Protein AF-A0A2E2EIY8-F1 (afdb_monomer_lite)

Radius of gyration: 39.53 Å; chains: 1; bounding box: 140×80×95 Å

Foldseek 3Di:
DDDDDDDDDDDDDDDDDDDDDDDDDDDPPPPPDPDPDDPDPPDLVVLVVLLLVLCCVFPVVPDDPPCPQSVVDPDVVSVCPDQQADALCLLPRVVLQQAAPGHPPRHCPPPPDDGDDPVSSVSNSVSSNCRLVVQEKEKAWPDQEDEEELPPFKDKTKIFIPAFHQAKKKKAKDWPDPDPDPQKDWPPRMDIHHGRDGMDIIMIGGHHDLDCPAKDKIKIFIDMDPPYDYDPHGIHMYIYWYDNPPQTPLLVLLVLLLVLCVVFPCVVQVPDPCPVSVLCSHLQQVLLVVQQADALCLVPGNVNCCFVVNVHQPPPPDDTDDPSNSCSSSSSRNHDDHQPFWEKAWPDAEDEAELVVQKDKIKMFTPDADPDKWKWFKDKDPPWPDDPVFKDKPDRMDIAHRVRGMDIIMMGGDADQDDDAWTKIKIAIGTPDDGYDYGSRRIHIYTHHHPHDPPDPDDDDDPPDQDFAALVRVLVLLCQQQNDVLVVLSVVLRVVPCLQRFDFDDCPPQDADPVRHGPDDCCVVQDDPDDDDDRPGNDNRDDPPVNLVSLLVSLLCSLVPPQSSLQRNLVVQPGGLPDDLDLVSLQSSLCSLVPPDGDDPVVSVVLNVQLVPDVNCSSSSSSSVSSSDCVSRGD

pLDDT: mean 78.08, std 19.1, range [26.14, 97.25]

Sequence (635 aa):
MKNILFIFSLLSLLFLGGCLSPEVPQTELEFKEIVPYDSFSTTQSEKNLRAVDILQAKCMKCHTGHHDKWRAYDNIEDWKQDPSITAGYPERSSLITRLKGFGYANGDMPKLMPELTQEEHLILKDWIQAMEEEEKTIVSFKDTSFVVNEKTGSFSLEVEFNKPAVKPFVLKLKEKSVTESISYTIDKPLLEIIKGQSTASFVFNIVDNENIDGVRDYFFDLEVTSPGVLGSAWQFSLKIIDDEVSVPPEDMRFLNAYNVIQNKCISCHTSSIHDVFKDLNTSKRWVLNNFYIKPKDAKNSLLVKRLKNYGSDMPVGSAALSSAELKYIEEWIDNLSEINNPVANFSESLREVVEGAKTIKLKISLNKNIESTESFRIVVLDKSTLTTQEYSLSAQEISFSKDNLTQEILIHFKDDTSIENDESLFLKLEPKGSNAIAGLNSIVELRVLDDDSAQNILLNNAAIKINLPDRKFLASFFKVVFGPTVDSNIKKYIHSNIDIFGSKCDIYERTKDPSGNAEFSPMSECMEADYGLEQKTYSSQSSSPVKMAWIIDMCENTIQNDDLAVSHALGNVGLTQSSQLSDENIQKAFEIFYPGKKLPMNAISAFRDLGNVDANKKWKSILTGLCVSPEWMIL

Structure (mmCIF, N/CA/C/O backbone):
data_AF-A0A2E2EIY8-F1
#
_entry.id   AF-A0A2E2EIY8-F1
#
loop_
_atom_site.group_PDB
_atom_site.id
_atom_site.type_symbol
_atom_site.label_atom_id
_atom_site.label_alt_id
_atom_site.label_comp_id
_atom_site.label_asym_id
_atom_site.label_entity_id
_atom_site.label_seq_id
_atom_site.pdbx_PDB_ins_code
_atom_site.Cartn_x
_atom_site.Cartn_y
_atom_site.Cartn_z
_atom_site.occupancy
_atom_site.B_iso_or_equiv
_atom_site.auth_seq_id
_atom_site.auth_comp_id
_atom_site.auth_asym_id
_atom_site.auth_atom_id
_atom_site.pdbx_PDB_model_num
ATOM 1 N N . MET A 1 1 ? 102.098 4.928 -39.084 1.00 34.91 1 MET A N 1
ATOM 2 C CA . MET A 1 1 ? 102.230 6.323 -39.557 1.00 34.91 1 MET A CA 1
ATOM 3 C C . MET A 1 1 ? 101.209 7.166 -38.824 1.00 34.91 1 MET A C 1
ATOM 5 O O . MET A 1 1 ? 100.043 6.842 -38.941 1.00 34.91 1 MET A O 1
ATOM 9 N N . LYS A 1 2 ? 101.709 8.182 -38.103 1.00 37.47 2 LYS A N 1
ATOM 10 C CA . LYS A 1 2 ? 101.072 9.425 -37.629 1.00 37.47 2 LYS A CA 1
ATOM 11 C C . LYS A 1 2 ? 99.686 9.346 -36.959 1.00 37.47 2 LYS A C 1
ATOM 13 O O . LYS A 1 2 ? 98.757 8.820 -37.534 1.00 37.47 2 LYS A O 1
ATOM 18 N N . ASN A 1 3 ? 99.390 10.040 -35.872 1.00 31.31 3 ASN A N 1
ATOM 19 C CA . ASN A 1 3 ? 100.121 10.727 -34.808 1.00 31.31 3 ASN A CA 1
ATOM 20 C C . ASN A 1 3 ? 99.037 11.535 -34.069 1.00 31.31 3 ASN A C 1
ATOM 22 O O . ASN A 1 3 ? 98.144 12.060 -34.726 1.00 31.31 3 ASN A O 1
ATOM 26 N N . ILE A 1 4 ? 99.253 11.738 -32.768 1.00 39.34 4 ILE A N 1
ATOM 27 C CA . ILE A 1 4 ? 98.795 12.888 -31.963 1.00 39.34 4 ILE A CA 1
ATOM 28 C C . ILE A 1 4 ? 97.339 12.795 -31.468 1.00 39.34 4 ILE A C 1
ATOM 30 O O . ILE A 1 4 ? 96.395 12.925 -32.234 1.00 39.34 4 ILE A O 1
ATOM 34 N N . LEU A 1 5 ? 97.130 12.343 -30.224 1.00 31.75 5 LEU A N 1
ATOM 35 C CA . LEU A 1 5 ? 97.313 13.043 -28.929 1.00 31.75 5 LEU A CA 1
ATOM 36 C C . LEU A 1 5 ? 96.142 14.010 -28.632 1.00 31.75 5 LEU A C 1
ATOM 38 O O . LEU A 1 5 ? 95.921 14.937 -29.398 1.00 31.75 5 LEU A O 1
ATOM 42 N N . PHE A 1 6 ? 95.285 13.735 -27.634 1.00 31.70 6 PHE A N 1
ATOM 43 C CA . PHE A 1 6 ? 95.511 13.826 -26.166 1.00 31.70 6 PHE A CA 1
ATOM 44 C C . PHE A 1 6 ? 95.381 15.285 -25.647 1.00 31.70 6 PHE A C 1
ATOM 46 O O . PHE A 1 6 ? 95.892 16.170 -26.317 1.00 31.70 6 PHE A O 1
ATOM 53 N N . ILE A 1 7 ? 94.824 15.682 -24.485 1.00 36.03 7 ILE A N 1
ATOM 54 C CA . ILE A 1 7 ? 93.995 15.177 -23.345 1.00 36.03 7 ILE A CA 1
ATOM 55 C C . ILE A 1 7 ? 93.534 16.458 -22.588 1.00 36.03 7 ILE A C 1
ATOM 57 O O . ILE A 1 7 ? 94.107 17.529 -22.784 1.00 36.03 7 ILE A O 1
ATOM 61 N N . PHE A 1 8 ? 92.631 16.253 -21.622 1.00 35.00 8 PHE A N 1
ATOM 62 C CA . PHE A 1 8 ? 92.560 16.841 -20.260 1.00 35.00 8 PHE A CA 1
ATOM 63 C C . PHE A 1 8 ? 91.481 17.907 -20.089 1.00 35.00 8 PHE A C 1
ATOM 65 O O . PHE A 1 8 ? 91.378 18.817 -20.893 1.00 35.00 8 PHE A O 1
ATOM 72 N N . SER A 1 9 ? 90.637 17.878 -19.054 1.00 30.38 9 SER A N 1
ATOM 73 C CA . SER A 1 9 ? 90.652 17.217 -17.728 1.00 30.38 9 SER A CA 1
ATOM 74 C C . SER A 1 9 ? 89.216 17.346 -17.151 1.00 30.38 9 SER A C 1
ATOM 76 O O . SER A 1 9 ? 88.485 18.191 -17.654 1.00 30.38 9 SER A O 1
ATOM 78 N N . LEU A 1 10 ? 88.675 16.640 -16.147 1.00 29.38 10 LEU A N 1
ATOM 79 C CA . LEU A 1 10 ? 89.167 16.276 -14.806 1.00 29.38 10 LEU A CA 1
ATOM 80 C C . LEU A 1 10 ? 88.041 15.400 -14.159 1.00 29.38 10 LEU A C 1
ATOM 82 O O . LEU A 1 10 ? 86.882 15.799 -14.211 1.00 29.38 10 LEU A O 1
ATOM 86 N N . LEU A 1 11 ? 88.313 14.143 -13.763 1.00 29.14 11 LEU A N 1
ATOM 87 C CA . LEU A 1 11 ? 88.410 13.641 -12.362 1.00 29.14 11 LEU A CA 1
ATOM 88 C C . LEU A 1 11 ? 87.043 13.409 -11.658 1.00 29.14 11 LEU A C 1
ATOM 90 O O . LEU A 1 11 ? 86.353 14.354 -11.305 1.00 29.14 11 LEU A O 1
ATOM 94 N N . SER A 1 12 ? 86.560 12.159 -11.553 1.00 28.64 12 SER A N 1
ATOM 95 C CA . SER A 1 12 ? 86.706 11.193 -10.422 1.00 28.64 12 SER A CA 1
ATOM 96 C C . SER A 1 12 ? 85.397 11.090 -9.615 1.00 28.64 12 SER A C 1
ATOM 98 O O . SER A 1 12 ? 84.745 12.108 -9.464 1.00 28.64 12 SER A O 1
ATOM 100 N N . LEU A 1 13 ? 84.913 9.975 -9.056 1.00 30.30 13 LEU A N 1
ATOM 101 C CA . LEU A 1 13 ? 85.532 8.776 -8.484 1.00 30.30 13 LEU A CA 1
ATOM 102 C C . LEU A 1 13 ? 84.402 7.721 -8.257 1.00 30.30 13 LEU A C 1
ATOM 104 O O . LEU A 1 13 ? 83.305 8.113 -7.886 1.00 30.30 13 LEU A O 1
ATOM 108 N N . LEU A 1 14 ? 84.705 6.426 -8.453 1.00 32.53 14 LEU A N 1
ATOM 109 C CA . LEU A 1 14 ? 84.182 5.205 -7.781 1.00 32.53 14 LEU A CA 1
ATOM 110 C C . LEU A 1 14 ? 82.689 5.081 -7.367 1.00 32.53 14 LEU A C 1
ATOM 112 O O . LEU A 1 14 ? 82.227 5.818 -6.512 1.00 32.53 14 LEU A O 1
ATOM 116 N N . PHE A 1 15 ? 82.008 4.007 -7.805 1.00 30.52 15 PHE A N 1
ATOM 117 C CA . PHE A 1 15 ? 81.645 2.840 -6.963 1.00 30.52 15 PHE A CA 1
ATOM 118 C C . PHE A 1 15 ? 80.944 1.736 -7.790 1.00 30.52 15 PHE A C 1
ATOM 120 O O . PHE A 1 15 ? 80.041 1.999 -8.577 1.00 30.52 15 PHE A O 1
ATOM 127 N N . LEU A 1 16 ? 81.388 0.488 -7.600 1.00 37.03 16 LEU A N 1
ATOM 128 C CA . LEU A 1 16 ? 80.695 -0.743 -7.999 1.00 37.03 16 LEU A CA 1
ATOM 129 C C . LEU A 1 16 ? 79.486 -0.972 -7.084 1.00 37.03 16 LEU A C 1
ATOM 131 O O . LEU A 1 16 ? 79.609 -0.827 -5.870 1.00 37.03 16 LEU A O 1
ATOM 135 N N . GLY A 1 17 ? 78.371 -1.429 -7.649 1.00 29.19 17 GLY A N 1
ATOM 136 C CA . GLY A 1 17 ? 77.239 -1.950 -6.885 1.00 29.19 17 GLY A CA 1
ATOM 137 C C . GLY A 1 17 ? 76.001 -2.090 -7.758 1.00 29.19 17 GLY A C 1
ATOM 138 O O . GLY A 1 17 ? 75.428 -1.092 -8.180 1.00 29.19 17 GLY A O 1
ATOM 139 N N . GLY A 1 18 ? 75.606 -3.330 -8.052 1.00 32.81 18 GLY A N 1
ATOM 140 C CA . GLY A 1 18 ? 74.310 -3.611 -8.656 1.00 32.81 18 GLY A CA 1
ATOM 141 C C . GLY A 1 18 ? 73.190 -3.147 -7.728 1.00 32.81 18 GLY A C 1
ATOM 142 O O . GLY A 1 18 ? 73.220 -3.436 -6.533 1.00 32.81 18 GLY A O 1
ATOM 143 N N . CYS A 1 19 ? 72.208 -2.444 -8.285 1.00 26.14 19 CYS A N 1
ATOM 144 C CA . CYS A 1 19 ? 70.969 -2.142 -7.589 1.00 26.14 19 CYS A CA 1
ATOM 145 C C . CYS A 1 19 ? 69.869 -3.060 -8.111 1.00 26.14 19 CYS A C 1
ATOM 147 O O . CYS A 1 19 ? 69.458 -2.986 -9.268 1.00 26.14 19 CYS A O 1
ATOM 149 N N . LEU A 1 20 ? 69.431 -3.919 -7.193 1.00 32.41 20 LEU A N 1
ATOM 150 C CA . LEU A 1 20 ? 68.079 -4.438 -7.079 1.00 32.41 20 LEU A CA 1
ATOM 151 C C . LEU A 1 20 ? 67.056 -3.380 -7.512 1.00 32.41 20 LEU A C 1
ATOM 153 O O . LEU A 1 20 ? 67.116 -2.229 -7.074 1.00 32.41 20 LEU A O 1
ATOM 157 N N . SER A 1 21 ? 66.129 -3.790 -8.371 1.00 33.66 21 SER A N 1
ATOM 158 C CA . SER A 1 21 ? 64.943 -3.018 -8.725 1.00 33.66 21 SER A CA 1
ATOM 159 C C . SER A 1 21 ? 64.145 -2.692 -7.454 1.00 33.66 21 SER A C 1
ATOM 161 O O . SER A 1 21 ? 63.833 -3.620 -6.706 1.00 33.66 21 SER A O 1
ATOM 163 N N . PRO A 1 22 ? 63.808 -1.418 -7.186 1.00 30.80 22 PRO A N 1
ATOM 164 C CA . PRO A 1 22 ? 62.839 -1.088 -6.158 1.00 30.80 22 PRO A CA 1
ATOM 165 C C . PRO A 1 22 ? 61.437 -1.455 -6.649 1.00 30.80 22 PRO A C 1
ATOM 167 O O . PRO A 1 22 ? 61.087 -1.210 -7.805 1.00 30.80 22 PRO A O 1
ATOM 170 N N . GLU A 1 23 ? 60.663 -2.051 -5.748 1.00 33.66 23 GLU A N 1
ATOM 171 C CA . GLU A 1 23 ? 59.239 -2.339 -5.880 1.00 33.66 23 GLU A CA 1
ATOM 172 C C . GLU A 1 23 ? 58.483 -1.124 -6.434 1.00 33.66 23 GLU A C 1
ATOM 174 O O . GLU A 1 23 ? 58.505 -0.036 -5.855 1.00 33.66 23 GLU A O 1
ATOM 179 N N . VAL A 1 24 ? 57.799 -1.318 -7.564 1.00 30.34 24 VAL A N 1
ATOM 180 C CA . VAL A 1 24 ? 56.760 -0.392 -8.012 1.00 30.34 24 VAL A CA 1
ATOM 181 C C . VAL A 1 24 ? 55.530 -0.675 -7.144 1.00 30.34 24 VAL A C 1
ATOM 183 O O . VAL A 1 24 ? 55.068 -1.819 -7.137 1.00 30.34 24 VAL A O 1
ATOM 186 N N . PRO A 1 25 ? 55.001 0.313 -6.401 1.00 27.31 25 PRO A N 1
ATOM 187 C CA . PRO A 1 25 ? 53.816 0.120 -5.580 1.00 27.31 25 PRO A CA 1
ATOM 188 C C . PRO A 1 25 ? 52.642 -0.292 -6.464 1.00 27.31 25 PRO A C 1
ATOM 190 O O . PRO A 1 25 ? 52.372 0.357 -7.478 1.00 27.31 25 PRO A O 1
ATOM 193 N N . GLN A 1 26 ? 51.933 -1.347 -6.062 1.00 34.62 26 GLN A N 1
ATOM 194 C CA . GLN A 1 26 ? 50.609 -1.641 -6.589 1.00 34.62 26 GLN A CA 1
ATOM 195 C C . GLN A 1 26 ? 49.709 -0.436 -6.310 1.00 34.62 26 GLN A C 1
ATOM 197 O O . GLN A 1 26 ? 49.256 -0.219 -5.191 1.00 34.62 26 GLN A O 1
ATOM 202 N N . THR A 1 27 ? 49.496 0.376 -7.336 1.00 27.75 27 THR A N 1
ATOM 203 C CA . THR A 1 27 ? 48.310 1.215 -7.431 1.00 27.75 27 THR A CA 1
ATOM 204 C C . THR A 1 27 ? 47.341 0.419 -8.286 1.00 27.75 27 THR A C 1
ATOM 206 O O . THR A 1 27 ? 47.624 0.144 -9.452 1.00 27.75 27 THR A O 1
ATOM 209 N N . GLU A 1 28 ? 46.252 -0.035 -7.668 1.00 29.83 28 GLU A N 1
ATOM 210 C CA . GLU A 1 28 ? 45.059 -0.493 -8.373 1.00 29.83 28 GLU A CA 1
ATOM 211 C C . GLU A 1 28 ? 44.692 0.566 -9.413 1.00 29.83 28 GLU A C 1
ATOM 213 O O . GLU A 1 28 ? 44.198 1.645 -9.092 1.00 29.83 28 GLU A O 1
ATOM 218 N N . LEU A 1 29 ? 44.966 0.274 -10.681 1.00 28.64 29 LEU A N 1
ATOM 219 C CA . LEU A 1 29 ? 44.176 0.845 -11.753 1.00 28.64 29 LEU A CA 1
ATOM 220 C C . LEU A 1 29 ? 42.844 0.106 -11.688 1.00 28.64 29 LEU A C 1
ATOM 222 O O . LEU A 1 29 ? 42.732 -1.004 -12.210 1.00 28.64 29 LEU A O 1
ATOM 226 N N . GLU A 1 30 ? 41.866 0.700 -11.002 1.00 26.36 30 GLU A N 1
ATOM 227 C CA . GLU A 1 30 ? 40.461 0.341 -11.168 1.00 26.36 30 GLU A CA 1
ATOM 228 C C . GLU A 1 30 ? 40.135 0.448 -12.662 1.00 26.36 30 GLU A C 1
ATOM 230 O O . GLU A 1 30 ? 39.912 1.527 -13.215 1.00 26.36 30 GLU A O 1
ATOM 235 N N . PHE A 1 31 ? 40.151 -0.695 -13.344 1.00 26.22 31 PHE A N 1
ATOM 236 C CA . PHE A 1 31 ? 39.505 -0.830 -14.634 1.00 26.22 31 PHE A CA 1
ATOM 237 C C . PHE A 1 31 ? 38.012 -0.759 -14.367 1.00 26.22 31 PHE A C 1
ATOM 239 O O . PHE A 1 31 ? 37.383 -1.735 -13.966 1.00 26.22 31 PHE A O 1
ATOM 246 N N . LYS A 1 32 ? 37.459 0.434 -14.556 1.00 27.34 32 LYS A N 1
ATOM 247 C CA . LYS A 1 32 ? 36.023 0.628 -14.541 1.00 27.34 32 LYS A CA 1
ATOM 248 C C . LYS A 1 32 ? 35.437 -0.099 -15.742 1.00 27.34 32 LYS A C 1
ATOM 250 O O . LYS A 1 32 ? 35.659 0.278 -16.892 1.00 27.34 32 LYS A O 1
ATOM 255 N N . GLU A 1 33 ? 34.775 -1.201 -15.440 1.00 27.73 33 GLU A N 1
ATOM 256 C CA . GLU A 1 33 ? 34.078 -2.060 -16.379 1.00 27.73 33 GLU A CA 1
ATOM 257 C C . GLU A 1 33 ? 33.073 -1.214 -17.178 1.00 27.73 33 GLU A C 1
ATOM 259 O O . GLU A 1 33 ? 32.248 -0.501 -16.604 1.00 27.73 33 GLU A O 1
ATOM 264 N N . ILE A 1 34 ? 33.164 -1.234 -18.511 1.00 29.31 34 ILE A N 1
ATOM 265 C CA . ILE A 1 34 ? 32.129 -0.641 -19.363 1.00 29.31 34 ILE A CA 1
ATOM 266 C C . ILE A 1 34 ? 30.964 -1.629 -19.337 1.00 29.31 34 ILE A C 1
ATOM 268 O O . ILE A 1 34 ? 30.970 -2.625 -20.059 1.00 29.31 34 ILE A O 1
ATOM 272 N N . VAL A 1 35 ? 30.014 -1.373 -18.441 1.00 32.16 35 VAL A N 1
ATOM 273 C CA . VAL A 1 35 ? 28.812 -2.187 -18.244 1.00 32.16 35 VAL A CA 1
ATOM 274 C C . VAL A 1 35 ? 27.930 -2.088 -19.502 1.00 32.16 35 VAL A C 1
ATOM 276 O O . VAL A 1 35 ? 27.581 -0.971 -19.899 1.00 32.16 35 VAL A O 1
ATOM 279 N N . PRO A 1 36 ? 27.575 -3.212 -20.154 1.00 31.81 36 PRO A N 1
ATOM 280 C CA . PRO A 1 36 ? 26.580 -3.233 -21.223 1.00 31.81 36 PRO A CA 1
ATOM 281 C C . PRO A 1 36 ? 25.215 -2.751 -20.718 1.00 31.81 36 PRO A C 1
ATOM 283 O O . PRO A 1 36 ? 24.906 -2.869 -19.536 1.00 31.81 36 PRO A O 1
ATOM 286 N N . TYR A 1 37 ? 24.407 -2.198 -21.624 1.00 35.25 37 TYR A N 1
ATOM 287 C CA . TYR A 1 37 ? 23.080 -1.645 -21.349 1.00 35.25 37 TYR A CA 1
ATOM 288 C C . TYR A 1 37 ? 22.112 -2.716 -20.817 1.00 35.25 37 TYR A C 1
ATOM 290 O O . TYR A 1 37 ? 21.403 -3.357 -21.587 1.00 35.25 37 TYR A O 1
ATOM 298 N N . ASP A 1 38 ? 22.070 -2.866 -19.494 1.00 36.72 38 ASP A N 1
ATOM 299 C CA . ASP A 1 38 ? 20.859 -3.226 -18.768 1.00 36.72 38 ASP A CA 1
ATOM 300 C C . ASP A 1 38 ? 20.126 -1.932 -18.396 1.00 36.72 38 ASP A C 1
ATOM 302 O O . ASP A 1 38 ? 20.707 -0.930 -17.952 1.00 36.72 38 ASP A O 1
ATOM 306 N N . SER A 1 39 ? 18.821 -1.937 -18.631 1.00 41.69 39 SER A N 1
ATOM 307 C CA . SER A 1 39 ? 17.898 -0.929 -18.134 1.00 41.69 39 SER A CA 1
ATOM 308 C C . SER A 1 39 ? 18.056 -0.769 -16.618 1.00 41.69 39 SER A C 1
ATOM 310 O O . SER A 1 39 ? 18.097 -1.763 -15.903 1.00 41.69 39 SER A O 1
ATOM 312 N N . PHE A 1 40 ? 18.062 0.487 -16.159 1.00 41.59 40 PHE A N 1
ATOM 313 C CA . PHE A 1 40 ? 18.200 0.946 -14.767 1.00 41.59 40 PHE A CA 1
ATOM 314 C C . PHE A 1 40 ? 19.619 0.952 -14.174 1.00 41.59 40 PHE A C 1
ATOM 316 O O . PHE A 1 40 ? 20.002 0.106 -13.378 1.00 41.59 40 PHE A O 1
ATOM 323 N N . SER A 1 41 ? 20.342 2.053 -14.407 1.00 41.50 41 SER A N 1
ATOM 324 C CA . SER A 1 41 ? 21.212 2.571 -13.343 1.00 41.50 41 SER A CA 1
ATOM 325 C C . SER A 1 41 ? 20.332 3.220 -12.269 1.00 41.50 41 SER A C 1
ATOM 327 O O . SER A 1 41 ? 19.535 4.117 -12.572 1.00 41.50 41 SER A O 1
ATOM 329 N N . THR A 1 42 ? 20.456 2.764 -11.023 1.00 51.78 42 THR A N 1
ATOM 330 C CA . THR A 1 42 ? 19.589 3.187 -9.911 1.00 51.78 42 THR A CA 1
ATOM 331 C C . THR A 1 42 ? 20.158 4.347 -9.101 1.00 51.78 42 THR A C 1
ATOM 333 O O . THR A 1 42 ? 19.411 4.970 -8.351 1.00 51.78 42 THR A O 1
ATOM 336 N N . THR A 1 43 ? 21.449 4.672 -9.235 1.00 58.44 43 THR A N 1
ATOM 337 C CA . THR A 1 43 ? 22.092 5.715 -8.415 1.00 58.44 43 THR A CA 1
ATOM 338 C C . THR A 1 43 ? 22.554 6.916 -9.243 1.00 58.44 43 THR A C 1
ATOM 340 O O . THR A 1 43 ? 23.037 6.772 -10.368 1.00 58.44 43 THR A O 1
ATOM 343 N N . GLN A 1 44 ? 22.456 8.132 -8.691 1.00 64.88 44 GLN A N 1
ATOM 344 C CA . GLN A 1 44 ? 22.933 9.341 -9.377 1.00 64.88 44 GLN A CA 1
ATOM 345 C C . GLN A 1 44 ? 24.438 9.306 -9.659 1.00 64.88 44 GLN A C 1
ATOM 347 O O . GLN A 1 44 ? 24.886 9.893 -10.641 1.00 64.88 44 GLN A O 1
ATOM 352 N N . SER A 1 45 ? 25.218 8.606 -8.829 1.00 65.06 45 SER A N 1
ATOM 353 C CA . SER A 1 45 ? 26.660 8.434 -9.033 1.00 65.06 45 SER A CA 1
ATOM 354 C C . SER A 1 45 ? 26.951 7.709 -10.348 1.00 65.06 45 SER A C 1
ATOM 356 O O . SER A 1 45 ? 27.709 8.204 -11.176 1.00 65.06 45 SER A O 1
ATOM 358 N N . GLU A 1 46 ? 26.281 6.590 -10.609 1.00 67.81 46 GLU A N 1
ATOM 359 C CA . GLU A 1 46 ? 26.430 5.834 -11.857 1.00 67.81 46 GLU A CA 1
ATOM 360 C C . GLU A 1 46 ? 25.915 6.610 -13.075 1.00 67.81 46 GLU A C 1
ATOM 362 O O . GLU A 1 46 ? 26.594 6.653 -14.105 1.00 67.81 46 GLU A O 1
ATOM 367 N N . LYS A 1 47 ? 24.763 7.290 -12.950 1.00 72.88 47 LYS A N 1
ATOM 368 C CA . LYS A 1 47 ? 24.251 8.196 -13.996 1.00 72.88 47 LYS A CA 1
ATOM 369 C C . LYS A 1 47 ? 25.266 9.296 -14.320 1.00 72.88 47 LYS A C 1
ATOM 371 O O . LYS A 1 47 ? 25.502 9.585 -15.492 1.00 72.88 47 LYS A O 1
ATOM 376 N N . ASN A 1 48 ? 25.904 9.867 -13.295 1.00 78.69 48 ASN A N 1
ATOM 377 C CA . ASN A 1 48 ? 26.941 10.884 -13.450 1.00 78.69 48 ASN A CA 1
ATOM 378 C C . ASN A 1 48 ? 28.177 10.353 -14.157 1.00 78.69 48 ASN A C 1
ATOM 380 O O . ASN A 1 48 ? 28.665 10.980 -15.090 1.00 78.69 48 ASN A O 1
ATOM 384 N N . LEU A 1 49 ? 28.654 9.181 -13.762 1.00 78.75 49 LEU A N 1
ATOM 385 C CA . LEU A 1 49 ? 29.824 8.565 -14.372 1.00 78.75 49 LEU A CA 1
ATOM 386 C C . LEU A 1 49 ? 29.599 8.287 -15.863 1.00 78.75 49 LEU A C 1
ATOM 388 O O . LEU A 1 49 ? 30.422 8.683 -16.682 1.00 78.75 49 LEU A O 1
ATOM 392 N N . ARG A 1 50 ? 28.445 7.717 -16.227 1.00 78.19 50 ARG A N 1
ATOM 393 C CA . ARG A 1 50 ? 28.095 7.438 -17.630 1.00 78.19 50 ARG A CA 1
ATOM 394 C C . ARG A 1 50 ? 27.975 8.707 -18.469 1.00 78.19 50 ARG A C 1
ATOM 396 O O . ARG A 1 50 ? 28.467 8.755 -19.594 1.00 78.19 50 ARG A O 1
ATOM 403 N N . ALA A 1 51 ? 27.329 9.741 -17.935 1.00 84.44 51 ALA A N 1
ATOM 404 C CA . ALA A 1 51 ? 27.216 11.016 -18.629 1.00 84.44 51 ALA A CA 1
ATOM 405 C C . ALA A 1 51 ? 28.587 11.678 -18.831 1.00 84.44 51 ALA A C 1
ATOM 407 O O . ALA A 1 51 ? 28.892 12.132 -19.936 1.00 84.44 51 ALA A O 1
ATOM 408 N N . VAL A 1 52 ? 29.440 11.677 -17.802 1.00 84.94 52 VAL A N 1
ATOM 409 C CA . VAL A 1 52 ? 30.808 12.204 -17.884 1.00 84.94 52 VAL A CA 1
ATOM 410 C C . VAL A 1 52 ? 31.636 11.428 -18.909 1.00 84.94 52 VAL A C 1
ATOM 412 O O . VAL A 1 52 ? 32.322 12.063 -19.708 1.00 84.94 52 VAL A O 1
ATOM 415 N N . ASP A 1 53 ? 31.516 10.101 -18.978 1.00 85.06 53 ASP A N 1
ATOM 416 C CA . ASP A 1 53 ? 32.216 9.281 -19.976 1.00 85.06 53 ASP A CA 1
ATOM 417 C C . ASP A 1 53 ? 31.816 9.664 -21.413 1.00 85.06 53 ASP A C 1
ATOM 419 O O . ASP A 1 53 ? 32.679 9.834 -22.285 1.00 85.06 53 ASP A O 1
ATOM 423 N N . ILE A 1 54 ? 30.519 9.889 -21.662 1.00 85.88 54 ILE A N 1
ATOM 424 C CA . ILE A 1 54 ? 30.005 10.353 -22.963 1.00 85.88 54 ILE A CA 1
ATOM 425 C C . ILE A 1 54 ? 30.570 11.737 -23.302 1.00 85.88 54 ILE A C 1
ATOM 427 O O . ILE A 1 54 ? 31.107 11.940 -24.397 1.00 85.88 54 ILE A O 1
ATOM 431 N N . LEU A 1 55 ? 30.495 12.693 -22.373 1.00 86.62 55 LEU A N 1
ATOM 432 C CA . LEU A 1 55 ? 31.004 14.054 -22.580 1.00 86.62 55 LEU A CA 1
ATOM 433 C C . LEU A 1 55 ? 32.522 14.064 -22.783 1.00 86.62 55 LEU A C 1
ATOM 435 O O . LEU A 1 55 ? 33.040 14.794 -23.637 1.00 86.62 55 LEU A O 1
ATOM 439 N N . GLN A 1 56 ? 33.248 13.208 -22.071 1.00 82.69 56 GLN A N 1
ATOM 440 C CA . GLN A 1 56 ? 34.686 13.081 -22.224 1.00 82.69 56 GLN A CA 1
ATOM 441 C C . GLN A 1 56 ? 35.040 12.522 -23.601 1.00 82.69 56 GLN A C 1
ATOM 443 O O . GLN A 1 56 ? 35.904 13.073 -24.292 1.00 82.69 56 GLN A O 1
ATOM 448 N N . ALA A 1 57 ? 34.343 11.470 -24.033 1.00 80.81 57 ALA A N 1
ATOM 449 C CA . ALA A 1 57 ? 34.567 10.823 -25.317 1.00 80.81 57 ALA A CA 1
ATOM 450 C C . ALA A 1 57 ? 34.201 11.712 -26.515 1.00 80.81 57 ALA A C 1
ATOM 452 O O . ALA A 1 57 ? 34.953 11.748 -27.491 1.00 80.81 57 ALA A O 1
ATOM 453 N N . LYS A 1 58 ? 33.069 12.423 -26.453 1.00 80.69 58 LYS A N 1
ATOM 454 C CA . LYS A 1 58 ? 32.488 13.139 -27.603 1.00 80.69 58 LYS A CA 1
ATOM 455 C C . LYS A 1 58 ? 32.817 14.630 -27.638 1.00 80.69 58 LYS A C 1
ATOM 457 O O . LYS A 1 58 ? 32.818 15.216 -28.719 1.00 80.69 58 LYS A O 1
ATOM 462 N N . CYS A 1 59 ? 33.098 15.246 -26.488 1.00 78.69 59 CYS A N 1
ATOM 463 C CA . CYS A 1 59 ? 33.245 16.700 -26.374 1.00 78.69 59 CYS A CA 1
ATOM 464 C C . CYS A 1 59 ? 34.647 17.110 -25.893 1.00 78.69 59 CYS A C 1
ATOM 466 O O . CYS A 1 59 ? 35.299 17.942 -26.526 1.00 78.69 59 CYS A O 1
ATOM 468 N N . MET A 1 60 ? 35.154 16.518 -24.807 1.00 77.69 60 MET A N 1
ATOM 469 C CA . MET A 1 60 ? 36.388 16.994 -24.152 1.00 77.69 60 MET A CA 1
ATOM 470 C C . MET A 1 60 ? 37.676 16.524 -24.850 1.00 77.69 60 MET A C 1
ATOM 472 O O . MET A 1 60 ? 38.710 17.180 -24.721 1.00 77.69 60 MET A O 1
ATOM 476 N N . LYS A 1 61 ? 37.630 15.427 -25.622 1.00 68.31 61 LYS A N 1
ATOM 477 C CA . LYS A 1 61 ? 38.783 14.920 -26.396 1.00 68.31 61 LYS A CA 1
ATOM 478 C C . LYS A 1 61 ? 39.158 15.781 -27.611 1.00 68.31 61 LYS A C 1
ATOM 480 O O . LYS A 1 61 ? 40.317 15.760 -28.013 1.00 68.31 61 LYS A O 1
ATOM 485 N N . CYS A 1 62 ? 38.223 16.549 -28.177 1.00 55.72 62 CYS A N 1
ATOM 486 C CA . CYS A 1 62 ? 38.439 17.282 -29.437 1.00 55.72 62 CYS A CA 1
ATOM 487 C C . CYS A 1 62 ? 38.459 18.816 -29.297 1.00 55.72 62 CYS A C 1
ATOM 489 O O . CYS A 1 62 ? 38.814 19.501 -30.255 1.00 55.72 62 CYS A O 1
ATOM 491 N N . HIS A 1 63 ? 38.120 19.371 -28.127 1.00 61.94 63 HIS A N 1
ATOM 492 C CA . HIS A 1 63 ? 38.091 20.818 -27.885 1.00 61.94 63 HIS A CA 1
ATOM 493 C C . HIS A 1 63 ? 39.053 21.229 -26.761 1.00 61.94 63 HIS A C 1
ATOM 495 O O . HIS A 1 63 ? 38.667 21.273 -25.595 1.00 61.94 63 HIS A O 1
ATOM 501 N N . THR A 1 64 ? 40.289 21.609 -27.095 1.00 58.88 64 THR A N 1
ATOM 502 C CA . THR A 1 64 ? 41.146 22.361 -26.161 1.00 58.88 64 THR A CA 1
ATOM 503 C C . THR A 1 64 ? 40.721 23.832 -26.156 1.00 58.88 64 THR A C 1
ATOM 505 O O . THR A 1 64 ? 40.709 24.460 -27.216 1.00 58.88 64 THR A O 1
ATOM 508 N N . GLY A 1 65 ? 40.351 24.376 -24.996 1.00 62.44 65 GLY A N 1
ATOM 509 C CA . GLY A 1 65 ? 39.997 25.788 -24.787 1.00 62.44 65 GLY A CA 1
ATOM 510 C C . GLY A 1 65 ? 38.526 26.069 -24.440 1.00 62.44 65 GLY A C 1
ATOM 511 O O . GLY A 1 65 ? 38.246 27.093 -23.823 1.00 62.44 65 GLY A O 1
ATOM 512 N N . HIS A 1 66 ? 37.578 25.183 -24.784 1.00 67.06 66 HIS A N 1
ATOM 513 C CA . HIS A 1 66 ? 36.136 25.401 -24.535 1.00 67.06 66 HIS A CA 1
ATOM 514 C C . HIS A 1 66 ? 35.546 24.529 -23.415 1.00 67.06 66 HIS A C 1
ATOM 516 O O . HIS A 1 66 ? 34.715 25.019 -22.656 1.00 67.06 66 HIS A O 1
ATOM 522 N N . HIS A 1 67 ? 36.000 23.278 -23.272 1.00 76.44 67 HIS A N 1
ATOM 523 C CA . HIS A 1 67 ? 35.547 22.343 -22.225 1.00 76.44 67 HIS A CA 1
ATOM 524 C C . HIS A 1 67 ? 36.654 22.018 -21.213 1.00 76.44 67 HIS A C 1
ATOM 526 O O . HIS A 1 67 ? 36.604 21.015 -20.508 1.00 76.44 67 HIS A O 1
ATOM 532 N N . ASP A 1 68 ? 37.672 22.877 -21.124 1.00 78.44 68 ASP A N 1
ATOM 533 C CA . ASP A 1 68 ? 38.802 22.695 -20.208 1.00 78.44 68 ASP A CA 1
ATOM 534 C C . ASP A 1 68 ? 38.349 22.665 -18.748 1.00 78.44 68 ASP A C 1
ATOM 536 O O . ASP A 1 68 ? 38.918 21.930 -17.950 1.00 78.44 68 ASP A O 1
ATOM 540 N N . LYS A 1 69 ? 37.279 23.404 -18.429 1.00 81.50 69 LYS A N 1
ATOM 541 C CA . LYS A 1 69 ? 36.651 23.402 -17.105 1.00 81.50 69 LYS A CA 1
ATOM 542 C C . LYS A 1 69 ? 36.008 22.060 -16.768 1.00 81.50 69 LYS A C 1
ATOM 544 O O . LYS A 1 69 ? 36.203 21.574 -15.667 1.00 81.50 69 LYS A O 1
ATOM 549 N N . TRP A 1 70 ? 35.332 21.428 -17.730 1.00 85.69 70 TRP A N 1
ATOM 550 C CA . TRP A 1 70 ? 34.680 20.129 -17.530 1.00 85.69 70 TRP A CA 1
ATOM 551 C C . TRP A 1 70 ? 35.680 19.020 -17.195 1.00 85.69 70 TRP A C 1
ATOM 553 O O . TRP A 1 70 ? 35.329 18.049 -16.541 1.00 85.69 70 TRP A O 1
ATOM 563 N N . ARG A 1 71 ? 36.946 19.170 -17.615 1.00 80.81 71 ARG A N 1
ATOM 564 C CA . ARG A 1 71 ? 38.031 18.229 -17.281 1.00 80.81 71 ARG A CA 1
ATOM 565 C C . ARG A 1 71 ? 38.481 18.305 -15.824 1.00 80.81 71 ARG A C 1
ATOM 567 O O . ARG A 1 71 ? 39.214 17.422 -15.402 1.00 80.81 71 ARG A O 1
ATOM 574 N N . ALA A 1 72 ? 38.087 19.354 -15.108 1.00 79.56 72 ALA A N 1
ATOM 575 C CA . ALA A 1 72 ? 38.405 19.574 -13.703 1.00 79.56 72 ALA A CA 1
ATOM 576 C C . ALA A 1 72 ? 37.186 19.374 -12.785 1.00 79.56 72 ALA A C 1
ATOM 578 O O . ALA A 1 72 ? 37.255 19.731 -11.614 1.00 79.56 72 ALA A O 1
ATOM 579 N N . TYR A 1 73 ? 36.060 18.889 -13.319 1.00 84.19 73 TYR A N 1
ATOM 580 C CA . TYR A 1 73 ? 34.871 18.583 -12.527 1.00 84.19 73 TYR A CA 1
ATOM 581 C C . TYR A 1 73 ? 34.996 17.175 -11.959 1.00 84.19 73 TYR A C 1
ATOM 583 O O . TYR A 1 73 ? 34.976 16.199 -12.710 1.00 84.19 73 TYR A O 1
ATOM 591 N N . ASP A 1 74 ? 35.095 17.083 -10.636 1.00 72.25 74 ASP A N 1
ATOM 592 C CA . ASP A 1 74 ? 35.345 15.822 -9.927 1.00 72.25 74 ASP A CA 1
ATOM 593 C C . ASP A 1 74 ? 34.074 15.275 -9.262 1.00 72.25 74 ASP A C 1
ATOM 595 O O . ASP A 1 74 ? 34.035 14.136 -8.795 1.00 72.25 74 ASP A O 1
ATOM 599 N N . ASN A 1 75 ? 33.012 16.081 -9.198 1.00 72.19 75 ASN A N 1
ATOM 600 C CA . ASN A 1 75 ? 31.757 15.715 -8.552 1.00 72.19 75 ASN A CA 1
ATOM 601 C C . ASN A 1 75 ? 30.539 16.337 -9.258 1.00 72.19 75 ASN A C 1
ATOM 603 O O . ASN A 1 75 ? 30.654 17.222 -10.104 1.00 72.19 75 ASN A O 1
ATOM 607 N N . ILE A 1 76 ? 29.344 15.859 -8.902 1.00 79.00 76 ILE A N 1
ATOM 608 C CA . ILE A 1 76 ? 28.079 16.309 -9.500 1.00 79.00 76 ILE A CA 1
ATOM 609 C C . ILE A 1 76 ? 27.755 17.784 -9.201 1.00 79.00 76 ILE A C 1
ATOM 611 O O . ILE A 1 76 ? 27.072 18.424 -9.996 1.00 79.00 76 ILE A O 1
ATOM 615 N N . GLU A 1 77 ? 28.238 18.351 -8.091 1.00 80.19 77 GLU A N 1
ATOM 616 C CA . GLU A 1 77 ? 27.968 19.751 -7.737 1.00 80.19 77 GLU A CA 1
ATOM 617 C C . GLU A 1 77 ? 28.689 20.721 -8.675 1.00 80.19 77 GLU A C 1
ATOM 619 O O . GLU A 1 77 ? 28.129 21.765 -9.015 1.00 80.19 77 GLU A O 1
ATOM 624 N N . ASP A 1 78 ? 29.872 20.349 -9.166 1.00 83.94 78 ASP A N 1
ATOM 625 C CA . ASP A 1 78 ? 30.584 21.117 -10.190 1.00 83.94 78 ASP A CA 1
ATOM 626 C C . ASP A 1 78 ? 29.770 21.182 -11.495 1.00 83.94 78 ASP A C 1
ATOM 628 O O . ASP A 1 78 ? 29.637 22.246 -12.103 1.00 83.94 78 ASP A O 1
ATOM 632 N N . TRP A 1 79 ? 29.142 20.064 -11.880 1.00 86.25 79 TRP A N 1
ATOM 633 C CA . TRP A 1 79 ? 28.258 19.986 -13.047 1.00 86.25 79 TRP A CA 1
ATOM 634 C C . TRP A 1 79 ? 26.951 20.761 -12.854 1.00 86.25 79 TRP A C 1
ATOM 636 O O . TRP A 1 79 ? 26.506 21.441 -13.777 1.00 86.25 79 TRP A O 1
ATOM 646 N N . LYS A 1 80 ? 26.353 20.729 -11.657 1.00 83.81 80 LYS A N 1
ATOM 647 C CA . LYS A 1 80 ? 25.146 21.518 -11.338 1.00 83.81 80 LYS A CA 1
ATOM 648 C C . LYS A 1 80 ? 25.382 23.029 -11.425 1.00 83.81 80 LYS A C 1
ATOM 650 O O . LYS A 1 80 ? 24.435 23.774 -11.664 1.00 83.81 80 LYS A O 1
ATOM 655 N N . GLN A 1 81 ? 26.616 23.482 -11.205 1.00 83.12 81 GLN A N 1
ATOM 656 C CA . GLN A 1 81 ? 26.999 24.894 -11.291 1.00 83.12 81 GLN A CA 1
ATOM 657 C C . GLN A 1 81 ? 27.421 25.321 -12.706 1.00 83.12 81 GLN A C 1
ATOM 659 O O . GLN A 1 81 ? 27.639 26.515 -12.941 1.00 83.12 81 GLN A O 1
ATOM 664 N N . ASP A 1 82 ? 27.542 24.387 -13.654 1.00 88.31 82 ASP A N 1
ATOM 665 C CA . ASP A 1 82 ? 27.950 24.709 -15.017 1.00 88.31 82 ASP A CA 1
ATOM 666 C C . ASP A 1 82 ? 26.824 25.444 -15.775 1.00 88.31 82 ASP A C 1
ATOM 668 O O . ASP A 1 82 ? 25.696 24.954 -15.843 1.00 88.31 82 ASP A O 1
ATOM 672 N N . PRO A 1 83 ? 27.105 26.594 -16.421 1.00 86.69 83 PRO A N 1
ATOM 673 C CA . PRO A 1 83 ? 26.090 27.367 -17.142 1.00 86.69 83 PRO A CA 1
ATOM 674 C C . PRO A 1 83 ? 25.402 26.627 -18.298 1.00 86.69 83 PRO A C 1
ATOM 676 O O . PRO A 1 83 ? 24.383 27.099 -18.810 1.00 86.69 83 PRO A O 1
ATOM 679 N N . SER A 1 84 ? 25.967 25.515 -18.776 1.00 85.75 84 SER A N 1
ATOM 680 C CA . SER A 1 84 ? 25.360 24.706 -19.832 1.00 85.75 84 SER A CA 1
ATOM 681 C C . SER A 1 84 ? 24.266 23.763 -19.336 1.00 85.75 84 SER A C 1
ATOM 683 O O . SER A 1 84 ? 23.485 23.262 -20.153 1.00 85.75 84 SER A O 1
ATOM 685 N N . ILE A 1 85 ? 24.162 23.575 -18.021 1.00 88.81 85 ILE A N 1
ATOM 686 C CA . ILE A 1 85 ? 23.235 22.656 -17.373 1.00 88.81 85 ILE A CA 1
ATOM 687 C C . ILE A 1 85 ? 22.206 23.450 -16.570 1.00 88.81 85 ILE A C 1
ATOM 689 O O . ILE A 1 85 ? 22.515 24.338 -15.785 1.00 88.81 85 ILE A O 1
ATOM 693 N N . THR A 1 86 ? 20.938 23.114 -16.772 1.00 85.56 86 THR A N 1
ATOM 694 C CA . THR A 1 86 ? 19.838 23.486 -15.883 1.00 85.56 86 THR A CA 1
ATOM 695 C C . THR A 1 86 ? 19.380 22.202 -15.201 1.00 85.56 86 THR A C 1
ATOM 697 O O . THR A 1 86 ? 18.622 21.432 -15.789 1.00 85.56 86 THR A O 1
ATOM 700 N N . ALA A 1 87 ? 19.895 21.939 -13.995 1.00 81.50 87 ALA A N 1
ATOM 701 C CA . ALA A 1 87 ? 19.616 20.718 -13.232 1.00 81.50 87 ALA A CA 1
ATOM 702 C C . ALA A 1 87 ? 18.103 20.457 -13.125 1.00 81.50 87 ALA A C 1
ATOM 704 O O . ALA A 1 87 ? 17.351 21.380 -12.826 1.00 81.50 87 ALA A O 1
ATOM 705 N N . GLY A 1 88 ? 17.663 19.230 -13.412 1.00 75.88 88 GLY A N 1
ATOM 706 C CA . GLY A 1 88 ? 16.245 18.847 -13.449 1.00 75.88 88 GLY A CA 1
ATOM 707 C C . GLY A 1 88 ? 15.496 19.224 -14.733 1.00 75.88 88 GLY A C 1
ATOM 708 O O . GLY A 1 88 ? 14.368 18.787 -14.933 1.00 75.88 88 GLY A O 1
ATOM 709 N N . TYR A 1 89 ? 16.106 20.006 -15.633 1.00 76.06 89 TYR A N 1
ATOM 710 C CA . TYR A 1 89 ? 15.466 20.498 -16.858 1.00 76.06 89 TYR A CA 1
ATOM 711 C C . TYR A 1 89 ? 16.359 20.246 -18.087 1.00 76.06 89 TYR A C 1
ATOM 713 O O . TYR A 1 89 ? 16.979 21.182 -18.614 1.00 76.06 89 TYR A O 1
ATOM 721 N N . PRO A 1 90 ? 16.414 18.999 -18.599 1.00 83.12 90 PRO A N 1
ATOM 722 C CA . PRO A 1 90 ? 17.248 18.652 -19.752 1.00 83.12 90 PRO A CA 1
ATOM 723 C C . PRO A 1 90 ? 16.940 19.516 -20.981 1.00 83.12 90 PRO A C 1
ATOM 725 O O . PRO A 1 90 ? 17.851 20.058 -21.595 1.00 83.12 90 PRO A O 1
ATOM 728 N N . GLU A 1 91 ? 15.663 19.774 -21.268 1.00 82.44 91 GLU A N 1
ATOM 729 C CA . GLU A 1 91 ? 15.236 20.568 -22.434 1.00 82.44 91 GLU A CA 1
ATOM 730 C C . GLU A 1 91 ? 15.584 22.064 -22.348 1.00 82.44 91 GLU A C 1
ATOM 732 O O . GLU A 1 91 ? 15.526 22.783 -23.346 1.00 82.44 91 GLU A O 1
ATOM 737 N N . ARG A 1 92 ? 15.928 22.561 -21.153 1.00 80.25 92 ARG A N 1
ATOM 738 C CA . ARG A 1 92 ? 16.393 23.945 -20.938 1.00 80.25 92 ARG A CA 1
ATOM 739 C C . ARG A 1 92 ? 17.914 24.042 -20.868 1.00 80.25 92 ARG A C 1
ATOM 741 O O . ARG A 1 92 ? 18.459 25.141 -20.925 1.00 80.25 92 ARG A O 1
ATOM 748 N N . SER A 1 93 ? 18.595 22.904 -20.774 1.00 86.19 93 SER A N 1
ATOM 749 C CA . SER A 1 93 ? 20.047 22.839 -20.694 1.00 86.19 93 SER A CA 1
ATOM 750 C C . SER A 1 93 ? 20.652 23.082 -22.073 1.00 86.19 93 SER A C 1
ATOM 752 O O . SER A 1 93 ? 20.349 22.379 -23.042 1.00 86.19 93 SER A O 1
ATOM 754 N N . SER A 1 94 ? 21.536 24.078 -22.185 1.00 86.56 94 SER A N 1
ATOM 755 C CA . SER A 1 94 ? 22.223 24.352 -23.454 1.00 86.56 94 SER A CA 1
ATOM 756 C C . SER A 1 94 ? 23.145 23.212 -23.891 1.00 86.56 94 SER A C 1
ATOM 758 O O . SER A 1 94 ? 23.429 23.089 -25.082 1.00 86.56 94 SER A O 1
ATOM 760 N N . LEU A 1 95 ? 23.535 22.335 -22.960 1.00 87.69 95 LEU A N 1
ATOM 761 C CA . LEU A 1 95 ? 24.192 21.070 -23.266 1.00 87.69 95 LEU A CA 1
ATOM 762 C C . LEU A 1 95 ? 23.346 20.194 -24.201 1.00 87.69 95 LEU A C 1
ATOM 764 O O . LEU A 1 95 ? 23.874 19.724 -25.200 1.00 87.69 95 LEU A O 1
ATOM 768 N N . ILE A 1 96 ? 22.050 20.019 -23.914 1.00 89.06 96 ILE A N 1
ATOM 769 C CA . ILE A 1 96 ? 21.130 19.174 -24.697 1.00 89.06 96 ILE A CA 1
ATOM 770 C C . ILE A 1 96 ? 20.667 19.894 -25.960 1.00 89.06 96 ILE A C 1
ATOM 772 O O . ILE A 1 96 ? 20.723 19.347 -27.059 1.00 89.06 96 ILE A O 1
ATOM 776 N N . THR A 1 97 ? 20.266 21.160 -25.837 1.00 82.81 97 THR A N 1
ATOM 777 C CA . THR A 1 97 ? 19.667 21.899 -26.963 1.00 82.81 97 THR A CA 1
ATOM 778 C C . THR A 1 97 ? 20.643 22.216 -28.096 1.00 82.81 97 THR A C 1
ATOM 780 O O . THR A 1 97 ? 20.206 22.610 -29.176 1.00 82.81 97 THR A O 1
ATOM 783 N N . ARG A 1 98 ? 21.952 22.026 -27.890 1.00 83.88 98 ARG A N 1
ATOM 784 C CA . ARG A 1 98 ? 22.991 22.191 -28.918 1.00 83.88 98 ARG A CA 1
ATOM 785 C C . ARG A 1 98 ? 23.440 20.878 -29.557 1.00 83.88 98 ARG A C 1
ATOM 787 O O . ARG A 1 98 ? 24.253 20.927 -30.481 1.00 83.88 98 ARG A O 1
ATOM 794 N N . LEU A 1 99 ? 22.919 19.733 -29.108 1.00 85.19 99 LEU A N 1
ATOM 795 C CA . LEU A 1 99 ? 23.262 18.435 -29.681 1.00 85.19 99 LEU A CA 1
ATOM 796 C C . LEU A 1 99 ? 22.698 18.301 -31.098 1.00 85.19 99 LEU A C 1
ATOM 798 O O . LEU A 1 99 ? 21.527 18.563 -31.368 1.00 85.19 99 LEU A O 1
ATOM 802 N N . LYS A 1 100 ? 23.549 17.886 -32.023 1.00 77.25 100 LYS A N 1
ATOM 803 C CA . LYS A 1 100 ? 23.221 17.608 -33.411 1.00 77.25 100 LYS A CA 1
ATOM 804 C C . LYS A 1 100 ? 22.259 16.430 -33.468 1.00 77.25 100 LYS A C 1
ATOM 806 O O . LYS A 1 100 ? 22.449 15.463 -32.745 1.00 77.25 100 LYS A O 1
ATOM 811 N N . GLY A 1 101 ? 21.197 16.579 -34.258 1.00 71.88 101 GLY A N 1
ATOM 812 C CA . GLY A 1 101 ? 20.108 15.600 -34.370 1.00 71.88 101 GLY A CA 1
ATOM 813 C C . GLY A 1 101 ? 19.046 15.643 -33.271 1.00 71.88 101 GLY A C 1
ATOM 814 O O . GLY A 1 101 ? 17.958 15.114 -33.476 1.00 71.88 101 GLY A O 1
ATOM 815 N N . PHE A 1 102 ? 19.313 16.315 -32.146 1.00 72.50 102 PHE A N 1
ATOM 816 C CA . PHE A 1 102 ? 18.409 16.319 -30.985 1.00 72.50 102 PHE A CA 1
ATOM 817 C C . PHE A 1 102 ? 18.015 17.723 -30.496 1.00 72.50 102 PHE A C 1
ATOM 819 O O . PHE A 1 102 ? 16.958 17.897 -29.899 1.00 72.50 102 PHE A O 1
ATOM 826 N N . GLY A 1 103 ? 18.839 18.737 -30.760 1.00 62.41 103 GLY A N 1
ATOM 827 C CA . GLY A 1 103 ? 18.657 20.116 -30.310 1.00 62.41 103 GLY A CA 1
ATOM 828 C C . GLY A 1 103 ? 17.810 21.003 -31.233 1.00 62.41 103 GLY A C 1
ATOM 829 O O . GLY A 1 103 ? 17.501 20.647 -32.374 1.00 62.41 103 GLY A O 1
ATOM 830 N N . TYR A 1 104 ? 17.472 22.211 -30.764 1.00 55.59 104 TYR A N 1
ATOM 831 C CA . TYR A 1 104 ? 16.679 23.173 -31.540 1.00 55.59 104 TYR A CA 1
ATOM 832 C C . TYR A 1 104 ? 17.411 23.593 -32.825 1.00 55.59 104 TYR A C 1
ATOM 834 O O . TYR A 1 104 ? 18.585 23.952 -32.796 1.00 55.59 104 TYR A O 1
ATOM 842 N N . ALA A 1 105 ? 16.687 23.579 -33.950 1.00 54.78 105 ALA A N 1
ATOM 843 C CA . ALA A 1 105 ? 17.201 23.875 -35.292 1.00 54.78 105 ALA A CA 1
ATOM 844 C C . ALA A 1 105 ? 18.327 22.938 -35.787 1.00 54.78 105 ALA A C 1
ATOM 846 O O . ALA A 1 105 ? 19.124 23.353 -36.626 1.00 54.78 105 ALA A O 1
ATOM 847 N N . ASN A 1 106 ? 18.349 21.679 -35.319 1.00 60.19 106 ASN A N 1
ATOM 848 C CA . ASN A 1 106 ? 19.418 20.700 -35.552 1.00 60.19 106 ASN A CA 1
ATOM 849 C C . ASN A 1 106 ? 20.756 21.234 -35.036 1.00 60.19 106 ASN A C 1
ATOM 851 O O . ASN A 1 106 ? 21.556 21.766 -35.807 1.00 60.19 106 ASN A O 1
ATOM 855 N N . GLY A 1 107 ? 20.960 21.097 -33.722 1.00 64.25 107 GLY A N 1
ATOM 856 C CA . GLY A 1 107 ? 22.127 21.600 -32.997 1.00 64.25 107 GLY A CA 1
ATOM 857 C C . GLY A 1 107 ? 23.473 21.358 -33.697 1.00 64.25 107 GLY A C 1
ATOM 858 O O . GLY A 1 107 ? 23.638 20.463 -34.524 1.00 64.25 107 GLY A O 1
ATOM 859 N N . ASP A 1 108 ? 24.465 22.189 -33.387 1.00 75.56 108 ASP A N 1
ATOM 860 C CA . ASP A 1 108 ? 25.733 22.214 -34.117 1.00 75.56 108 ASP A CA 1
ATOM 861 C C . ASP A 1 108 ? 26.850 21.376 -33.473 1.00 75.56 108 ASP A C 1
ATOM 863 O O . ASP A 1 108 ? 27.979 21.415 -33.963 1.00 75.56 108 ASP A O 1
ATOM 867 N N . MET A 1 109 ? 26.561 20.624 -32.403 1.00 76.25 109 MET A N 1
ATOM 868 C CA . MET A 1 109 ? 27.556 19.882 -31.616 1.00 76.25 109 MET A CA 1
ATOM 869 C C . MET A 1 109 ? 27.257 18.378 -31.531 1.00 76.25 109 MET A C 1
ATOM 871 O O . MET A 1 109 ? 26.122 18.011 -31.273 1.00 76.25 109 MET A O 1
ATOM 875 N N . PRO A 1 110 ? 28.248 17.483 -31.653 1.00 77.44 110 PRO A N 1
ATOM 876 C CA . PRO A 1 110 ? 29.674 17.768 -31.794 1.00 77.44 110 PRO A CA 1
ATOM 877 C C . PRO A 1 110 ? 30.070 18.125 -33.243 1.00 77.44 110 PRO A C 1
ATOM 879 O O . PRO A 1 110 ? 29.574 17.541 -34.203 1.00 77.44 110 PRO A O 1
ATOM 882 N N . LYS A 1 111 ? 30.990 19.090 -33.416 1.00 68.38 111 LYS A N 1
ATOM 883 C CA . LYS A 1 111 ? 31.399 19.607 -34.746 1.00 68.38 111 LYS A CA 1
ATOM 884 C C . LYS A 1 111 ? 32.355 18.710 -35.528 1.00 68.38 111 LYS A C 1
ATOM 886 O O . LYS A 1 111 ? 32.372 18.771 -36.753 1.00 68.38 111 LYS A O 1
ATOM 891 N N . LEU A 1 112 ? 33.188 17.945 -34.826 1.00 66.06 112 LEU A N 1
ATOM 892 C CA . LEU A 1 112 ? 34.311 17.186 -35.402 1.00 66.06 112 LEU A CA 1
ATOM 893 C C . LEU A 1 112 ? 34.239 15.686 -35.098 1.00 66.06 112 LEU A C 1
ATOM 895 O O . LEU A 1 112 ? 35.154 14.945 -35.441 1.00 66.06 112 LEU A O 1
ATOM 899 N N . MET A 1 113 ? 33.161 15.253 -34.451 1.00 65.12 113 MET A N 1
ATOM 900 C CA . MET A 1 113 ? 32.913 13.865 -34.083 1.00 65.12 113 MET A CA 1
ATOM 901 C C . MET A 1 113 ? 31.579 13.413 -34.683 1.00 65.12 113 MET A C 1
ATOM 903 O O . MET A 1 113 ? 30.745 14.261 -35.017 1.00 65.12 113 MET A O 1
ATOM 907 N N . PRO A 1 114 ? 31.367 12.094 -34.824 1.00 66.62 114 PRO A N 1
ATOM 908 C CA . PRO A 1 114 ? 30.061 11.549 -35.158 1.00 66.62 114 PRO A CA 1
ATOM 909 C C . PRO A 1 114 ? 28.981 12.051 -34.198 1.00 66.62 114 PRO A C 1
ATOM 911 O O . PRO A 1 114 ? 29.256 12.344 -33.031 1.00 66.62 114 PRO A O 1
ATOM 914 N N . GLU A 1 115 ? 27.758 12.139 -34.714 1.00 75.25 115 GLU A N 1
ATOM 915 C CA . GLU A 1 115 ? 26.571 12.458 -33.925 1.00 75.25 115 GLU A CA 1
ATOM 916 C C . GLU A 1 115 ? 26.436 11.500 -32.737 1.00 75.25 115 GLU A C 1
ATOM 918 O O . GLU A 1 115 ? 26.884 10.349 -32.797 1.00 75.25 115 GLU A O 1
ATOM 923 N N . LEU A 1 116 ? 25.852 11.989 -31.642 1.00 81.06 116 LEU A N 1
ATOM 924 C CA . LEU A 1 116 ? 25.511 11.111 -30.532 1.00 81.06 116 LEU A CA 1
ATOM 925 C C . LEU A 1 116 ? 24.466 10.101 -31.007 1.00 81.06 116 LEU A C 1
ATOM 927 O O . LEU A 1 116 ? 23.612 10.402 -31.838 1.00 81.06 116 LEU A O 1
ATOM 931 N N . THR A 1 117 ? 24.525 8.895 -30.465 1.00 83.50 117 THR A N 1
ATOM 932 C CA . THR A 1 117 ? 23.438 7.934 -30.638 1.00 83.50 117 THR A CA 1
ATOM 933 C C . THR A 1 117 ? 22.208 8.381 -29.843 1.00 83.50 117 THR A C 1
ATOM 935 O O . THR A 1 117 ? 22.304 9.164 -28.895 1.00 83.50 117 THR A O 1
ATOM 938 N N . GLN A 1 118 ? 21.035 7.854 -30.201 1.00 74.62 118 GLN A N 1
ATOM 939 C CA . GLN A 1 118 ? 19.803 8.098 -29.447 1.00 74.62 118 GLN A CA 1
ATOM 940 C C . GLN A 1 118 ? 19.925 7.650 -27.982 1.00 74.62 118 GLN A C 1
ATOM 942 O O . GLN A 1 118 ? 19.385 8.305 -27.096 1.00 74.62 118 GLN A O 1
ATOM 947 N N . GLU A 1 119 ? 20.670 6.576 -27.726 1.00 75.00 119 GLU A N 1
ATOM 948 C CA . GLU A 1 119 ? 20.945 6.071 -26.382 1.00 75.00 119 GLU A CA 1
ATOM 949 C C . GLU A 1 119 ? 21.836 7.031 -25.579 1.00 75.00 119 GLU A C 1
ATOM 951 O O . GLU A 1 119 ? 21.472 7.430 -24.476 1.00 75.00 119 GLU A O 1
ATOM 956 N N . GLU A 1 120 ? 22.957 7.485 -26.154 1.00 82.31 120 GLU A N 1
ATOM 957 C CA . GLU A 1 120 ? 23.844 8.475 -25.523 1.00 82.31 120 GLU A CA 1
ATOM 958 C C . GLU A 1 120 ? 23.091 9.775 -25.198 1.00 82.31 120 GLU A C 1
ATOM 960 O O . GLU A 1 120 ? 23.282 10.366 -24.135 1.00 82.31 120 GLU A O 1
ATOM 965 N N . HIS A 1 121 ? 22.195 10.204 -26.089 1.00 82.19 121 HIS A N 1
ATOM 966 C CA . HIS A 1 121 ? 21.334 11.359 -25.860 1.00 82.19 121 HIS A CA 1
ATOM 967 C C . HIS A 1 121 ? 20.361 11.151 -24.685 1.00 82.19 121 HIS A C 1
ATOM 969 O O . HIS A 1 121 ? 20.228 12.044 -23.845 1.00 82.19 121 HIS A O 1
ATOM 975 N N . LEU A 1 122 ? 19.706 9.989 -24.591 1.00 78.12 122 LEU A N 1
ATOM 976 C CA . LEU A 1 122 ? 18.807 9.672 -23.475 1.00 78.12 122 LEU A CA 1
ATOM 977 C C . LEU A 1 122 ? 19.557 9.621 -22.139 1.00 78.12 122 LEU A C 1
ATOM 979 O O . LEU A 1 122 ? 19.085 10.204 -21.168 1.00 78.12 122 LEU A O 1
ATOM 983 N N . ILE A 1 123 ? 20.763 9.045 -22.106 1.00 79.31 123 ILE A N 1
ATOM 984 C CA . ILE A 1 123 ? 21.609 9.014 -20.901 1.00 79.31 123 ILE A CA 1
ATOM 985 C C . ILE A 1 123 ? 21.902 10.432 -20.395 1.00 79.31 123 ILE A C 1
ATOM 987 O O . ILE A 1 123 ? 21.797 10.691 -19.196 1.00 79.31 123 ILE A O 1
ATOM 991 N N . LEU A 1 124 ? 22.236 11.369 -21.289 1.00 85.81 124 LEU A N 1
ATOM 992 C CA . LEU A 1 124 ? 22.487 12.761 -20.899 1.00 85.81 124 LEU A CA 1
ATOM 993 C C . LEU A 1 124 ? 21.220 13.462 -20.389 1.00 85.81 124 LEU A C 1
ATOM 995 O O . LEU A 1 124 ? 21.299 14.246 -19.440 1.00 85.81 124 LEU A O 1
ATOM 999 N N . LYS A 1 125 ? 20.053 13.181 -20.984 1.00 83.94 125 LYS A N 1
ATOM 1000 C CA . LYS A 1 125 ? 18.773 13.733 -20.519 1.00 83.94 125 LYS A CA 1
ATOM 1001 C C . LYS A 1 125 ? 18.396 13.213 -19.136 1.00 83.94 125 LYS A C 1
ATOM 1003 O O . LYS A 1 125 ? 18.080 14.019 -18.262 1.00 83.94 125 LYS A O 1
ATOM 1008 N N . ASP A 1 126 ? 18.475 11.904 -18.939 1.00 79.50 126 ASP A N 1
ATOM 1009 C CA . ASP A 1 126 ? 18.140 11.247 -17.675 1.00 79.50 126 ASP A CA 1
ATOM 1010 C C . ASP A 1 126 ? 19.099 11.663 -16.560 1.00 79.50 126 ASP A C 1
ATOM 1012 O O . ASP A 1 126 ? 18.682 11.887 -15.424 1.00 79.50 126 ASP A O 1
ATOM 1016 N N . TRP A 1 127 ? 20.383 11.836 -16.882 1.00 87.44 127 TRP A N 1
ATOM 1017 C CA . TRP A 1 127 ? 21.374 12.353 -15.945 1.00 87.44 127 TRP A CA 1
ATOM 1018 C C . TRP A 1 127 ? 21.045 13.772 -15.468 1.00 87.44 127 TRP A C 1
ATOM 1020 O O . TRP A 1 127 ? 21.046 14.002 -14.258 1.00 87.44 127 TRP A O 1
ATOM 1030 N N . ILE A 1 128 ? 20.723 14.703 -16.380 1.00 84.56 128 ILE A N 1
ATOM 1031 C CA . ILE A 1 128 ? 20.344 16.084 -16.021 1.00 84.56 128 ILE A CA 1
ATOM 1032 C C . ILE A 1 128 ? 19.032 16.104 -15.240 1.00 84.56 128 ILE A C 1
ATOM 1034 O O . ILE A 1 128 ? 18.927 16.833 -14.253 1.00 84.56 128 ILE A O 1
ATOM 1038 N N . GLN A 1 129 ? 18.042 15.317 -15.664 1.00 82.31 129 GLN A N 1
ATOM 1039 C CA . GLN A 1 129 ? 16.754 15.188 -14.983 1.00 82.31 129 GLN A CA 1
ATOM 1040 C C . GLN A 1 129 ? 16.947 14.747 -13.524 1.00 82.31 129 GLN A C 1
ATOM 1042 O O . GLN A 1 129 ? 16.403 15.354 -12.601 1.00 82.31 129 GLN A O 1
ATOM 1047 N N . ALA A 1 130 ? 17.808 13.755 -13.301 1.00 74.56 130 ALA A N 1
ATOM 1048 C CA . ALA A 1 130 ? 18.040 13.181 -11.984 1.00 74.56 130 ALA A CA 1
ATOM 1049 C C . ALA A 1 130 ? 18.861 14.090 -11.033 1.00 74.56 130 ALA A C 1
ATOM 1051 O O . ALA A 1 130 ? 18.833 13.890 -9.819 1.00 74.56 130 ALA A O 1
ATOM 1052 N N . MET A 1 131 ? 19.503 15.160 -11.533 1.00 80.12 131 MET A N 1
ATOM 1053 C CA . MET A 1 131 ? 20.239 16.127 -10.695 1.00 80.12 131 MET A CA 1
ATOM 1054 C C . MET A 1 131 ? 19.371 16.870 -9.665 1.00 80.12 131 MET A C 1
ATOM 1056 O O . MET A 1 131 ? 19.914 17.351 -8.671 1.00 80.12 131 MET A O 1
ATOM 1060 N N . GLU A 1 132 ? 18.057 16.988 -9.888 1.00 70.00 132 GLU A N 1
ATOM 1061 C CA . GLU A 1 132 ? 17.117 17.648 -8.962 1.00 70.00 132 GLU A CA 1
ATOM 1062 C C . GLU A 1 132 ? 16.298 16.631 -8.134 1.00 70.00 132 GLU A C 1
ATOM 1064 O O . GLU A 1 132 ? 15.758 16.968 -7.082 1.00 70.00 132 GLU A O 1
ATOM 1069 N N . GLU A 1 133 ? 16.214 15.366 -8.560 1.00 62.28 133 GLU A N 1
ATOM 1070 C CA . GLU A 1 133 ? 15.339 14.355 -7.940 1.00 62.28 133 GLU A CA 1
ATOM 1071 C C . GLU A 1 133 ? 15.885 13.794 -6.619 1.00 62.28 133 GLU A C 1
ATOM 1073 O O . GLU A 1 133 ? 15.113 13.517 -5.698 1.00 62.28 133 GLU A O 1
ATOM 1078 N N . GLU A 1 134 ? 17.207 13.715 -6.448 1.00 62.62 134 GLU A N 1
ATOM 1079 C CA . GLU A 1 134 ? 17.803 13.304 -5.167 1.00 62.62 134 GLU A CA 1
ATOM 1080 C C . GLU A 1 134 ? 17.675 14.363 -4.065 1.00 62.62 134 GLU A C 1
ATOM 1082 O O . GLU A 1 134 ? 17.705 14.026 -2.878 1.00 62.62 134 GLU A O 1
ATOM 1087 N N . GLU A 1 135 ? 17.481 15.629 -4.429 1.00 66.19 135 GLU A N 1
ATOM 1088 C CA . GLU A 1 135 ? 17.299 16.723 -3.470 1.00 66.19 135 GLU A CA 1
ATOM 1089 C C . GLU A 1 135 ? 15.852 16.824 -2.979 1.00 66.19 135 GLU A C 1
ATOM 1091 O O . GLU A 1 135 ? 15.597 17.407 -1.918 1.00 66.19 135 GLU A O 1
ATOM 1096 N N . LYS A 1 136 ? 14.911 16.216 -3.716 1.00 75.88 136 LYS A N 1
ATOM 1097 C CA . LYS A 1 136 ? 13.497 16.207 -3.355 1.00 75.88 136 LYS A CA 1
ATOM 1098 C C . LYS A 1 136 ? 13.251 15.330 -2.141 1.00 75.88 136 LYS A C 1
ATOM 1100 O O . LYS A 1 136 ? 13.634 14.161 -2.107 1.00 75.88 136 LYS A O 1
ATOM 1105 N N . THR A 1 137 ? 12.595 15.910 -1.146 1.00 84.81 137 THR A N 1
ATOM 1106 C CA . THR A 1 137 ? 12.167 15.219 0.075 1.00 84.81 137 THR A CA 1
ATOM 1107 C C . THR A 1 137 ? 10.648 15.162 0.067 1.00 84.81 137 THR A C 1
ATOM 1109 O O . THR A 1 137 ? 10.004 16.210 0.004 1.00 84.81 137 THR A O 1
ATOM 1112 N N . ILE A 1 138 ? 10.086 13.953 0.075 1.00 85.12 138 ILE A N 1
ATOM 1113 C CA . ILE A 1 138 ? 8.636 13.750 0.105 1.00 85.12 138 ILE A CA 1
ATOM 1114 C C . ILE A 1 138 ? 8.187 13.858 1.556 1.00 85.12 138 ILE A C 1
ATOM 1116 O O . ILE A 1 138 ? 8.724 13.161 2.417 1.00 85.12 138 ILE A O 1
ATOM 1120 N N . VAL A 1 139 ? 7.212 14.725 1.810 1.00 93.06 139 VAL A N 1
ATOM 1121 C CA . VAL A 1 139 ? 6.682 15.004 3.148 1.00 93.06 139 VAL A CA 1
ATOM 1122 C C . VAL A 1 139 ? 5.205 14.643 3.229 1.00 93.06 139 VAL A C 1
ATOM 1124 O O . VAL A 1 139 ? 4.436 14.962 2.321 1.00 93.06 139 VAL A O 1
ATOM 1127 N N . SER A 1 140 ? 4.806 13.984 4.312 1.00 90.62 140 SER A N 1
ATOM 1128 C CA . SER A 1 140 ? 3.424 13.563 4.566 1.00 90.62 140 SER A CA 1
ATOM 1129 C C . SER A 1 140 ? 3.068 13.767 6.035 1.00 90.62 140 SER A C 1
ATOM 1131 O O . SER A 1 140 ? 3.941 13.693 6.898 1.00 90.62 140 SER A O 1
ATOM 1133 N N . PHE A 1 141 ? 1.799 14.016 6.349 1.00 94.56 141 PHE A N 1
ATOM 1134 C CA . PHE A 1 141 ? 1.330 13.874 7.724 1.00 94.56 141 PHE A CA 1
ATOM 1135 C C . PHE A 1 141 ? 1.404 12.412 8.141 1.00 94.56 141 PHE A C 1
ATOM 1137 O O . PHE A 1 141 ? 0.992 11.531 7.387 1.00 94.56 141 PHE A O 1
ATOM 1144 N N . LYS A 1 142 ? 1.867 12.176 9.367 1.00 89.94 142 LYS A N 1
ATOM 1145 C CA . LYS A 1 142 ? 1.839 10.845 9.976 1.00 89.94 142 LYS A CA 1
ATOM 1146 C C . LYS A 1 142 ? 0.408 10.388 10.266 1.00 89.94 142 LYS A C 1
ATOM 1148 O O . LYS A 1 142 ? 0.056 9.239 10.029 1.00 89.94 142 LYS A O 1
ATOM 1153 N N . ASP A 1 143 ? -0.422 11.323 10.728 1.00 88.00 143 ASP A N 1
ATOM 1154 C CA . ASP A 1 143 ? -1.842 11.129 10.999 1.00 88.00 143 ASP A CA 1
ATOM 1155 C C . ASP A 1 143 ? -2.667 12.144 10.197 1.00 88.00 143 ASP A C 1
ATOM 1157 O O . ASP A 1 143 ? -2.370 13.336 10.188 1.00 88.00 143 ASP A O 1
ATOM 1161 N N . THR A 1 144 ? -3.731 11.695 9.530 1.00 88.00 144 THR A N 1
ATOM 1162 C CA . THR A 1 144 ? -4.582 12.547 8.669 1.00 88.00 144 THR A CA 1
ATOM 1163 C C . THR A 1 144 ? -5.839 13.065 9.370 1.00 88.00 144 THR A C 1
ATOM 1165 O O . THR A 1 144 ? -6.593 13.867 8.810 1.00 88.00 144 THR A O 1
ATOM 1168 N N . SER A 1 145 ? -6.081 12.644 10.611 1.00 87.94 145 SER A N 1
ATOM 1169 C CA . SER A 1 145 ? -7.220 13.116 11.393 1.00 87.94 145 SER A CA 1
ATOM 1170 C C . SER A 1 145 ? -6.982 13.005 12.888 1.00 87.94 145 SER A C 1
ATOM 1172 O O . SER A 1 145 ? -6.588 11.928 13.330 1.00 87.94 145 SER A O 1
ATOM 1174 N N . PHE A 1 146 ? -7.344 14.030 13.660 1.00 85.44 146 PHE A N 1
ATOM 1175 C CA . PHE A 1 146 ? -7.474 13.941 15.115 1.00 85.44 146 PHE A CA 1
ATOM 1176 C C . PHE A 1 146 ? -8.871 14.315 15.596 1.00 85.44 146 PHE A C 1
ATOM 1178 O O . PHE A 1 146 ? -9.565 15.144 15.010 1.00 85.44 146 PHE A O 1
ATOM 1185 N N . VAL A 1 147 ? -9.242 13.714 16.723 1.00 83.25 147 VAL A N 1
ATOM 1186 C CA . VAL A 1 147 ? -10.393 14.095 17.534 1.00 83.25 147 VAL A CA 1
ATOM 1187 C C . VAL A 1 147 ? -9.845 14.459 18.906 1.00 83.25 147 VAL A C 1
ATOM 1189 O O . VAL A 1 147 ? -9.105 13.666 19.485 1.00 83.25 147 VAL A O 1
ATOM 1192 N N . VAL A 1 148 ? -10.154 15.650 19.407 1.00 85.94 148 VAL A N 1
ATOM 1193 C CA . VAL A 1 148 ? -9.642 16.149 20.690 1.00 85.94 148 VAL A CA 1
ATOM 1194 C C . VAL A 1 148 ? -10.761 16.751 21.523 1.00 85.94 148 VAL A C 1
ATOM 1196 O O . VAL A 1 148 ? -11.751 17.245 20.989 1.00 85.94 148 VAL A O 1
ATOM 1199 N N . ASN A 1 149 ? -10.592 16.713 22.840 1.00 83.75 149 ASN A N 1
ATOM 1200 C CA . ASN A 1 149 ? -11.451 17.440 23.766 1.00 83.75 149 ASN A CA 1
ATOM 1201 C C . ASN A 1 149 ? -11.030 18.906 23.852 1.00 83.75 149 ASN A C 1
ATOM 1203 O O . ASN A 1 149 ? -9.835 19.195 23.723 1.00 83.75 149 ASN A O 1
ATOM 1207 N N . GLU A 1 150 ? -11.960 19.795 24.167 1.00 87.19 150 GLU A N 1
ATOM 1208 C CA . GLU A 1 150 ? -11.642 21.199 24.418 1.00 87.19 150 GLU A CA 1
ATOM 1209 C C . GLU A 1 150 ? -10.637 21.388 25.584 1.00 87.19 150 GLU A C 1
ATOM 1211 O O . GLU A 1 150 ? -9.696 22.175 25.475 1.00 87.19 150 GLU A O 1
ATOM 1216 N N . LYS A 1 151 ? -10.657 20.507 26.596 1.00 87.44 151 LYS A N 1
ATOM 1217 C CA . LYS A 1 151 ? -9.679 20.458 27.711 1.00 87.44 151 LYS A CA 1
ATOM 1218 C C . LYS A 1 151 ? -8.331 19.824 27.407 1.00 87.44 151 LYS A C 1
ATOM 1220 O O . LYS A 1 151 ? -7.503 19.677 28.308 1.00 87.44 151 LYS A O 1
ATOM 1225 N N . THR A 1 152 ? -8.072 19.420 26.164 1.00 84.75 152 THR A N 1
ATOM 1226 C CA . THR A 1 152 ? -6.804 18.747 25.811 1.00 84.75 152 THR A CA 1
ATOM 1227 C C . THR A 1 152 ? -5.589 19.644 26.075 1.00 84.75 152 THR A C 1
ATOM 1229 O O . THR A 1 152 ? -4.495 19.142 26.337 1.00 84.75 152 THR A O 1
ATOM 1232 N N . GLY A 1 153 ? -5.762 20.969 26.043 1.00 89.75 153 GLY A N 1
ATOM 1233 C CA . GLY A 1 153 ? -4.678 21.927 26.229 1.00 89.75 153 GLY A CA 1
ATOM 1234 C C . GLY A 1 153 ? -3.819 22.028 24.975 1.00 89.75 153 GLY A C 1
ATOM 1235 O O . GLY A 1 153 ? -3.992 22.963 24.205 1.00 89.75 153 GLY A O 1
ATOM 1236 N N . SER A 1 154 ? -2.917 21.077 24.721 1.00 91.88 154 SER A N 1
ATOM 1237 C CA . SER A 1 154 ? -2.116 21.070 23.489 1.00 91.88 154 SER A CA 1
ATOM 1238 C C . SER A 1 154 ? -1.762 19.674 22.981 1.00 91.88 154 SER A C 1
ATOM 1240 O O . SER A 1 154 ? -1.686 18.707 23.740 1.00 91.88 154 SER A O 1
ATOM 1242 N N . PHE A 1 155 ? -1.543 19.564 21.669 1.00 91.94 155 PHE A N 1
ATOM 1243 C CA . PHE A 1 155 ? -1.065 18.347 21.012 1.00 91.94 155 PHE A CA 1
ATOM 1244 C C . PHE A 1 155 ? -0.133 18.680 19.836 1.00 91.94 155 PHE A C 1
ATOM 1246 O O . PHE A 1 155 ? -0.090 19.813 19.356 1.00 91.94 155 PHE A O 1
ATOM 1253 N N . SER A 1 156 ? 0.627 17.691 19.358 1.00 93.50 156 SER A N 1
ATOM 1254 C CA . SER A 1 156 ? 1.515 17.833 18.194 1.00 93.50 156 SER A CA 1
ATOM 1255 C C . SER A 1 156 ? 1.038 16.991 17.014 1.00 93.50 156 SER A C 1
ATOM 1257 O O . SER A 1 156 ? 0.799 15.797 17.164 1.00 93.50 156 SER A O 1
ATOM 1259 N N . LEU A 1 157 ? 0.929 17.615 15.843 1.00 94.38 157 LEU A N 1
ATOM 1260 C CA . LEU A 1 157 ? 0.716 16.958 14.557 1.00 94.38 157 LEU A CA 1
ATOM 1261 C C . LEU A 1 157 ? 2.073 16.723 13.889 1.00 94.38 157 LEU A C 1
ATOM 1263 O O . LEU A 1 157 ? 2.755 17.683 13.527 1.00 94.38 157 LEU A O 1
ATOM 1267 N N . GLU A 1 158 ? 2.462 15.460 13.733 1.00 95.56 158 GLU A N 1
ATOM 1268 C CA . GLU A 1 158 ? 3.755 15.074 13.164 1.00 95.56 158 GLU A CA 1
ATOM 1269 C C . GLU A 1 158 ? 3.711 14.992 11.626 1.00 95.56 158 GLU A C 1
ATOM 1271 O O . GLU A 1 158 ? 2.766 14.470 11.031 1.00 95.56 158 GLU A O 1
ATOM 1276 N N . VAL A 1 159 ? 4.764 15.500 10.988 1.00 95.88 159 VAL A N 1
ATOM 1277 C CA . VAL A 1 159 ? 5.054 15.375 9.557 1.00 95.88 159 VAL A CA 1
ATOM 1278 C C . VAL A 1 159 ? 6.280 14.482 9.404 1.00 95.88 159 VAL A C 1
ATOM 1280 O O . VAL A 1 159 ? 7.336 14.778 9.969 1.00 95.88 159 VAL A O 1
ATOM 1283 N N . GLU A 1 160 ? 6.146 13.418 8.624 1.00 93.38 160 GLU A N 1
ATOM 1284 C CA . GLU A 1 160 ? 7.201 12.453 8.324 1.00 93.38 160 GLU A CA 1
ATOM 1285 C C . GLU A 1 160 ? 7.786 12.673 6.930 1.00 93.38 160 GLU A C 1
ATOM 1287 O O . GLU A 1 160 ? 7.095 13.102 5.997 1.00 93.38 160 GLU A O 1
ATOM 1292 N N . PHE A 1 161 ? 9.089 12.419 6.795 1.00 93.06 161 PHE A N 1
ATOM 1293 C CA . PHE A 1 161 ? 9.807 12.550 5.532 1.00 93.06 161 PHE A CA 1
ATOM 1294 C C . PHE A 1 161 ? 10.232 11.164 5.044 1.00 93.06 161 PHE A C 1
ATOM 1296 O O . PHE A 1 161 ? 10.663 10.326 5.835 1.00 93.06 161 PHE A O 1
ATOM 1303 N N . ASN A 1 162 ? 10.190 10.929 3.732 1.00 86.19 162 ASN A N 1
ATOM 1304 C CA . ASN A 1 162 ? 10.636 9.655 3.152 1.00 86.19 162 ASN A CA 1
ATOM 1305 C C . ASN A 1 162 ? 12.145 9.393 3.325 1.00 86.19 162 ASN A C 1
ATOM 1307 O O . ASN A 1 162 ? 12.595 8.252 3.253 1.00 86.19 162 ASN A O 1
ATOM 1311 N N . LYS A 1 163 ? 12.930 10.457 3.509 1.00 84.06 163 LYS A N 1
ATOM 1312 C CA . LYS A 1 163 ? 14.368 10.437 3.790 1.00 84.06 163 LYS A CA 1
ATOM 1313 C C . LYS A 1 163 ? 14.771 11.726 4.520 1.00 84.06 163 LYS A C 1
ATOM 1315 O O . LYS A 1 163 ? 14.030 12.710 4.453 1.00 84.06 163 LYS A O 1
ATOM 1320 N N . PRO A 1 164 ? 15.947 11.768 5.173 1.00 89.62 164 PRO A N 1
ATOM 1321 C CA . PRO A 1 164 ? 16.468 13.007 5.739 1.00 89.62 164 PRO A CA 1
ATOM 1322 C C . PRO A 1 164 ? 16.576 14.113 4.680 1.00 89.62 164 PRO A C 1
ATOM 1324 O O . PRO A 1 164 ? 17.069 13.880 3.574 1.00 89.62 164 PRO A O 1
ATOM 1327 N N . ALA A 1 165 ? 16.153 15.328 5.030 1.00 88.75 165 ALA A N 1
ATOM 1328 C CA . ALA A 1 165 ? 16.167 16.482 4.142 1.00 88.75 165 ALA A CA 1
ATOM 1329 C C . ALA A 1 165 ? 17.591 16.792 3.656 1.00 88.75 165 ALA A C 1
ATOM 1331 O O . ALA A 1 165 ? 18.511 16.995 4.451 1.00 88.75 165 ALA A O 1
ATOM 1332 N N . VAL A 1 166 ? 17.787 16.864 2.342 1.00 82.69 166 VAL A N 1
ATOM 1333 C CA . VAL A 1 166 ? 19.117 17.109 1.752 1.00 82.69 166 VAL A CA 1
ATOM 1334 C C . VAL A 1 166 ? 19.426 18.609 1.665 1.00 82.69 166 VAL A C 1
ATOM 1336 O O . VAL A 1 166 ? 20.573 19.023 1.861 1.00 82.69 166 VAL A O 1
ATOM 1339 N N . LYS A 1 167 ? 18.395 19.433 1.441 1.00 85.44 167 LYS A N 1
ATOM 1340 C CA . LYS A 1 167 ? 18.448 20.901 1.404 1.00 85.44 167 LYS A CA 1
ATOM 1341 C C . LYS A 1 167 ? 17.319 21.510 2.244 1.00 85.44 167 LYS A C 1
ATOM 1343 O O . LYS A 1 167 ? 16.303 20.844 2.441 1.00 85.44 167 LYS A O 1
ATOM 1348 N N . PRO A 1 168 ? 17.478 22.756 2.725 1.00 91.44 168 PRO A N 1
ATOM 1349 C CA . PRO A 1 168 ? 16.417 23.437 3.450 1.00 91.44 168 PRO A CA 1
ATOM 1350 C C . PRO A 1 168 ? 15.179 23.688 2.584 1.00 91.44 168 PRO A C 1
ATOM 1352 O O . PRO A 1 168 ? 15.304 24.031 1.408 1.00 91.44 168 PRO A O 1
ATOM 1355 N N . PHE A 1 169 ? 13.997 23.561 3.180 1.00 94.69 169 PHE A N 1
ATOM 1356 C CA . PHE A 1 169 ? 12.711 23.930 2.583 1.00 94.69 169 PHE A CA 1
ATOM 1357 C C . PHE A 1 169 ? 11.739 24.381 3.677 1.00 94.69 169 PHE A C 1
ATOM 1359 O O . PHE A 1 169 ? 12.029 24.256 4.864 1.00 94.69 169 PHE A O 1
ATOM 1366 N N . VAL A 1 170 ? 10.588 24.925 3.294 1.00 96.31 170 VAL A N 1
ATOM 1367 C CA . VAL A 1 170 ? 9.578 25.421 4.229 1.00 96.31 170 VAL A CA 1
ATOM 1368 C C . VAL A 1 170 ? 8.315 24.580 4.125 1.00 96.31 170 VAL A C 1
ATOM 1370 O O . VAL A 1 170 ? 7.822 24.326 3.024 1.00 96.31 170 VAL A O 1
ATOM 1373 N N . LEU A 1 171 ? 7.786 24.185 5.281 1.00 97.12 171 LEU A N 1
ATOM 1374 C CA . LEU A 1 171 ? 6.439 23.647 5.432 1.00 97.12 171 LEU A CA 1
ATOM 1375 C C . LEU A 1 171 ? 5.509 24.741 5.934 1.00 97.12 171 LEU A C 1
ATOM 1377 O O . LEU A 1 171 ? 5.869 25.513 6.826 1.00 97.12 171 LEU A O 1
ATOM 1381 N N . LYS A 1 172 ? 4.293 24.777 5.407 1.00 96.62 172 LYS A N 1
ATOM 1382 C CA . LYS A 1 172 ? 3.252 25.692 5.858 1.00 96.62 172 LYS A CA 1
ATOM 1383 C C . LYS A 1 172 ? 1.936 24.948 6.004 1.00 96.62 172 LYS A C 1
ATOM 1385 O O . LYS A 1 172 ? 1.512 24.252 5.088 1.00 96.62 172 LYS A O 1
ATOM 1390 N N . LEU A 1 173 ? 1.287 25.126 7.147 1.00 94.75 173 LEU A N 1
ATOM 1391 C CA . LEU A 1 173 ? -0.039 24.588 7.406 1.00 94.75 173 LEU A CA 1
ATOM 1392 C C . LEU A 1 173 ? -1.090 25.646 7.075 1.00 94.75 173 LEU A C 1
ATOM 1394 O O . LEU A 1 173 ? -1.020 26.777 7.565 1.00 94.75 173 LEU A O 1
ATOM 1398 N N . LYS A 1 174 ? -2.054 25.291 6.228 1.00 92.12 174 LYS A N 1
ATOM 1399 C CA . LYS A 1 174 ? -3.107 26.200 5.778 1.00 92.12 174 LYS A CA 1
ATOM 1400 C C . LYS A 1 174 ? -4.475 25.649 6.125 1.00 92.12 174 LYS A C 1
ATOM 1402 O O . LYS A 1 174 ? -4.874 24.614 5.610 1.00 92.12 174 LYS A O 1
ATOM 1407 N N . GLU A 1 175 ? -5.212 26.377 6.946 1.00 90.50 175 GLU A N 1
ATOM 1408 C CA . GLU A 1 175 ? -6.615 26.083 7.214 1.00 90.50 175 GLU A CA 1
ATOM 1409 C C . GLU A 1 175 ? -7.489 26.398 5.988 1.00 90.50 175 GLU A C 1
ATOM 1411 O O . GLU A 1 175 ? -7.328 27.432 5.331 1.00 90.50 175 GLU A O 1
ATOM 1416 N N . LYS A 1 176 ? -8.420 25.496 5.671 1.00 86.12 176 LYS A N 1
ATOM 1417 C CA . LYS A 1 176 ? -9.370 25.619 4.556 1.00 86.12 176 LYS A CA 1
ATOM 1418 C C . LYS A 1 176 ? -10.629 26.407 4.912 1.00 86.12 176 LYS A C 1
ATOM 1420 O O . LYS A 1 176 ? -11.221 27.017 4.024 1.00 86.12 176 LYS A O 1
ATOM 1425 N N . SER A 1 177 ? -11.033 26.399 6.179 1.00 68.81 177 SER A N 1
ATOM 1426 C CA . SER A 1 177 ? -12.271 27.021 6.653 1.00 68.81 177 SER A CA 1
ATOM 1427 C C . SER A 1 177 ? -11.947 28.140 7.635 1.00 68.81 177 SER A C 1
ATOM 1429 O O . SER A 1 177 ? -11.557 27.870 8.759 1.00 68.81 177 SER A O 1
ATOM 1431 N N . VAL A 1 178 ? -12.127 29.399 7.233 1.00 58.06 178 VAL A N 1
ATOM 1432 C CA . VAL A 1 178 ? -11.994 30.540 8.152 1.00 58.06 178 VAL A CA 1
ATOM 1433 C C . VAL A 1 178 ? -13.303 30.674 8.931 1.00 58.06 178 VAL A C 1
ATOM 1435 O O . VAL A 1 178 ? -14.207 31.396 8.515 1.00 58.06 178 VAL A O 1
ATOM 1438 N N . THR A 1 179 ? -13.456 29.925 10.021 1.00 54.38 179 THR A N 1
ATOM 1439 C CA . THR A 1 179 ? -14.538 30.165 10.991 1.00 54.38 179 THR A CA 1
ATOM 1440 C C . THR A 1 179 ? -14.064 31.147 12.060 1.00 54.38 179 THR A C 1
ATOM 1442 O O . THR A 1 179 ? -12.966 31.007 12.583 1.00 54.38 179 THR A O 1
ATOM 1445 N N . GLU A 1 180 ? -14.891 32.141 12.395 1.00 53.12 180 GLU A N 1
ATOM 1446 C CA . GLU A 1 180 ? -14.548 33.277 13.276 1.00 53.12 180 GLU A CA 1
ATOM 1447 C C . GLU A 1 180 ? -14.379 32.925 14.774 1.00 53.12 180 GLU A C 1
ATOM 1449 O O . GLU A 1 180 ? -14.107 33.811 15.582 1.00 53.12 180 GLU A O 1
ATOM 1454 N N . SER A 1 181 ? -14.498 31.653 15.173 1.00 55.22 181 SER A N 1
ATOM 1455 C CA . SER A 1 181 ? -14.282 31.203 16.556 1.00 55.22 181 SER A CA 1
ATOM 1456 C C . SER A 1 181 ? -12.913 30.527 16.716 1.00 55.22 181 SER A C 1
ATOM 1458 O O . SER A 1 181 ? -12.687 29.436 16.186 1.00 55.22 181 SER A O 1
ATOM 1460 N N . ILE A 1 182 ? -12.001 31.152 17.470 1.00 67.06 182 ILE A N 1
ATOM 1461 C CA . ILE A 1 182 ? -10.652 30.628 17.743 1.00 67.06 182 ILE A CA 1
ATOM 1462 C C . ILE A 1 182 ? -10.742 29.536 18.818 1.00 67.06 182 ILE A C 1
ATOM 1464 O O . ILE A 1 182 ? -10.506 29.788 19.994 1.00 67.06 182 ILE A O 1
ATOM 1468 N N . SER A 1 183 ? -11.098 28.316 18.424 1.00 83.94 183 SER A N 1
ATOM 1469 C CA . SER A 1 183 ? -11.075 27.147 19.324 1.00 83.94 183 SER A CA 1
ATOM 1470 C C . SER A 1 183 ? -9.693 26.512 19.439 1.00 83.94 183 SER A C 1
ATOM 1472 O O . SER A 1 183 ? -9.485 25.587 20.218 1.00 83.94 183 SER A O 1
ATOM 1474 N N . TYR A 1 184 ? -8.735 27.001 18.656 1.00 90.56 184 TYR A N 1
ATOM 1475 C CA . TYR A 1 184 ? -7.352 26.574 18.725 1.00 90.56 184 TYR A CA 1
ATOM 1476 C C . TYR A 1 184 ? -6.404 27.678 18.242 1.00 90.56 184 TYR A C 1
ATOM 1478 O O . TYR A 1 184 ? -6.790 28.589 17.512 1.00 90.56 184 TYR A O 1
ATOM 1486 N N . THR A 1 185 ? -5.133 27.565 18.611 1.00 90.94 185 THR A N 1
ATOM 1487 C CA . THR A 1 185 ? -4.017 28.335 18.047 1.00 90.94 185 THR A CA 1
ATOM 1488 C C . THR A 1 185 ? -2.915 27.381 17.595 1.00 90.94 185 THR A C 1
ATOM 1490 O O . THR A 1 185 ? -2.821 26.263 18.098 1.00 90.94 185 THR A O 1
ATOM 1493 N N . ILE A 1 186 ? -2.084 27.799 16.638 1.00 92.06 186 ILE A N 1
ATOM 1494 C CA . ILE A 1 186 ? -0.917 27.029 16.183 1.00 92.06 186 ILE A CA 1
ATOM 1495 C C . ILE A 1 186 ? 0.335 27.847 16.485 1.00 92.06 186 ILE A C 1
ATOM 1497 O O . ILE A 1 186 ? 0.457 28.968 15.990 1.00 92.06 186 ILE A O 1
ATOM 1501 N N . ASP A 1 187 ? 1.273 27.284 17.251 1.00 92.62 187 ASP A N 1
ATOM 1502 C CA . ASP A 1 187 ? 2.489 27.993 17.690 1.00 92.62 187 ASP A CA 1
ATOM 1503 C C . ASP A 1 187 ? 3.300 28.545 16.510 1.00 92.62 187 ASP A C 1
ATOM 1505 O O . ASP A 1 187 ? 3.755 29.691 16.511 1.00 92.62 187 ASP A O 1
ATOM 1509 N N . LYS A 1 188 ? 3.507 27.697 15.497 1.00 92.19 188 LYS A N 1
ATOM 1510 C CA . LYS A 1 188 ? 4.262 28.009 14.280 1.00 92.19 188 LYS A CA 1
ATOM 1511 C C . LYS A 1 188 ? 3.583 27.366 13.072 1.00 92.19 188 LYS A C 1
ATOM 1513 O O . LYS A 1 188 ? 3.882 26.217 12.761 1.00 92.19 188 LYS A O 1
ATOM 1518 N N . PRO A 1 189 ? 2.697 28.082 12.357 1.00 92.25 189 PRO A N 1
ATOM 1519 C CA . PRO A 1 189 ? 2.058 27.556 11.149 1.00 92.25 189 PRO A CA 1
ATOM 1520 C C . PRO A 1 189 ? 3.023 27.472 9.954 1.00 92.25 189 PRO A C 1
ATOM 1522 O O . PRO A 1 189 ? 2.666 26.923 8.917 1.00 92.25 189 PRO A O 1
ATOM 1525 N N . LEU A 1 190 ? 4.240 28.012 10.092 1.00 96.00 190 LEU A N 1
ATOM 1526 C CA . LEU A 1 190 ? 5.337 27.913 9.134 1.00 96.00 190 LEU A CA 1
ATOM 1527 C C . LEU A 1 190 ? 6.559 27.318 9.839 1.00 96.00 190 LEU A C 1
ATOM 1529 O O . LEU A 1 190 ? 6.993 27.838 10.870 1.00 96.00 190 LEU A O 1
ATOM 1533 N N . LEU A 1 191 ? 7.111 26.245 9.277 1.00 96.69 191 LEU A N 1
ATOM 1534 C CA . LEU A 1 191 ? 8.284 25.546 9.793 1.00 96.69 191 LEU A CA 1
ATOM 1535 C C . LEU A 1 191 ? 9.399 25.556 8.748 1.00 96.69 191 LEU A C 1
ATOM 1537 O O . LEU A 1 191 ? 9.210 25.106 7.619 1.00 96.69 191 LEU A O 1
ATOM 1541 N N . GLU A 1 192 ? 10.572 26.045 9.141 1.00 96.19 192 GLU A N 1
ATOM 1542 C CA . GLU A 1 192 ? 11.795 25.941 8.346 1.00 96.19 192 GLU A CA 1
ATOM 1543 C C . GLU A 1 192 ? 12.454 24.588 8.613 1.00 96.19 192 GLU A C 1
ATOM 1545 O O . GLU A 1 192 ? 12.801 24.265 9.751 1.00 96.19 192 GLU A O 1
ATOM 1550 N N . ILE A 1 193 ? 12.616 23.795 7.560 1.00 96.31 193 ILE A N 1
ATOM 1551 C CA . ILE A 1 193 ? 13.281 22.499 7.608 1.00 96.31 193 ILE A CA 1
ATOM 1552 C C . ILE A 1 193 ? 14.737 22.689 7.227 1.00 96.31 193 ILE A C 1
ATOM 1554 O O . ILE A 1 193 ? 15.048 23.332 6.224 1.00 96.31 193 ILE A O 1
ATOM 1558 N N . ILE A 1 194 ? 15.632 22.108 8.018 1.00 93.94 194 ILE A N 1
ATOM 1559 C CA . ILE A 1 194 ? 17.076 22.165 7.789 1.00 93.94 194 ILE A CA 1
ATOM 1560 C C . ILE A 1 194 ? 17.614 20.829 7.274 1.00 93.94 194 ILE A C 1
ATOM 1562 O O . ILE A 1 194 ? 16.986 19.778 7.401 1.00 93.94 194 ILE A O 1
ATOM 1566 N N . LYS A 1 195 ? 18.825 20.861 6.711 1.00 90.56 195 LYS A N 1
ATOM 1567 C CA . LYS A 1 195 ? 19.523 19.659 6.242 1.00 90.56 195 LYS A CA 1
ATOM 1568 C C . LYS A 1 195 ? 19.666 18.617 7.365 1.00 90.56 195 LYS A C 1
ATOM 1570 O O . LYS A 1 195 ? 20.086 18.948 8.470 1.00 90.56 195 LYS A O 1
ATOM 1575 N N . GLY A 1 196 ? 19.380 17.356 7.047 1.00 87.69 196 GLY A N 1
ATOM 1576 C CA . GLY A 1 196 ? 19.467 16.196 7.938 1.00 87.69 196 GLY A CA 1
ATOM 1577 C C . GLY A 1 196 ? 18.213 15.943 8.779 1.00 87.69 196 GLY A C 1
ATOM 1578 O O . GLY A 1 196 ? 18.100 14.887 9.397 1.00 87.69 196 GLY A O 1
ATOM 1579 N N . GLN A 1 197 ? 17.255 16.872 8.794 1.00 92.50 197 GLN A N 1
ATOM 1580 C CA . GLN A 1 197 ? 15.998 16.698 9.515 1.00 92.50 197 GLN A CA 1
ATOM 1581 C C . GLN A 1 197 ? 15.123 15.645 8.821 1.00 92.50 197 GLN A C 1
ATOM 1583 O O . GLN A 1 197 ? 15.058 15.621 7.598 1.00 92.50 197 GLN A O 1
ATOM 1588 N N . SER A 1 198 ? 14.475 14.766 9.592 1.00 91.19 198 SER A N 1
ATOM 1589 C CA . SER A 1 198 ? 13.664 13.650 9.056 1.00 91.19 198 SER A CA 1
ATOM 1590 C C . SER A 1 198 ? 12.183 13.717 9.442 1.00 91.19 198 SER A C 1
ATOM 1592 O O . SER A 1 198 ? 11.375 12.976 8.893 1.00 91.19 198 SER A O 1
ATOM 1594 N N . THR A 1 199 ? 11.825 14.598 10.377 1.00 93.88 199 THR A N 1
ATOM 1595 C CA . THR A 1 199 ? 10.444 14.855 10.794 1.00 93.88 199 THR A CA 1
ATOM 1596 C C . THR A 1 199 ? 10.283 16.314 11.216 1.00 93.88 199 THR A C 1
ATOM 1598 O O . THR A 1 199 ? 11.262 17.014 11.501 1.00 93.88 199 THR A O 1
ATOM 1601 N N . ALA A 1 200 ? 9.046 16.792 11.268 1.00 95.94 200 ALA A N 1
ATOM 1602 C CA . ALA A 1 200 ? 8.678 18.086 11.836 1.00 95.94 200 ALA A CA 1
ATOM 1603 C C . ALA A 1 200 ? 7.339 17.970 12.571 1.00 95.94 200 ALA A C 1
ATOM 1605 O O . ALA A 1 200 ? 6.636 16.972 12.429 1.00 95.94 200 ALA A O 1
ATOM 1606 N N . SER A 1 201 ? 6.962 18.965 13.375 1.00 95.94 201 SER A N 1
ATOM 1607 C CA . SER A 1 201 ? 5.658 18.937 14.045 1.00 95.94 201 SER A CA 1
ATOM 1608 C C . SER A 1 201 ? 5.041 20.320 14.177 1.00 95.94 201 SER A C 1
ATOM 1610 O O . SER A 1 201 ? 5.722 21.278 14.545 1.00 95.94 201 SER A O 1
ATOM 1612 N N . PHE A 1 202 ? 3.740 20.402 13.909 1.00 96.44 202 PHE A N 1
ATOM 1613 C CA . PHE A 1 202 ? 2.915 21.566 14.214 1.00 96.44 202 PHE A CA 1
ATOM 1614 C C . PHE A 1 202 ? 2.280 21.374 15.591 1.00 96.44 202 PHE A C 1
ATOM 1616 O O . PHE A 1 202 ? 1.668 20.339 15.847 1.00 96.44 202 PHE A O 1
ATOM 1623 N N . VAL A 1 203 ? 2.421 22.357 16.479 1.00 95.06 203 VAL A N 1
ATOM 1624 C CA . VAL A 1 203 ? 1.822 22.314 17.819 1.00 95.06 203 VAL A CA 1
ATOM 1625 C C . VAL A 1 203 ? 0.513 23.087 17.801 1.00 95.06 203 VAL A C 1
ATOM 1627 O O . VAL A 1 203 ? 0.502 24.276 17.478 1.00 95.06 203 VAL A O 1
ATOM 1630 N N . PHE A 1 204 ? -0.571 22.396 18.139 1.00 94.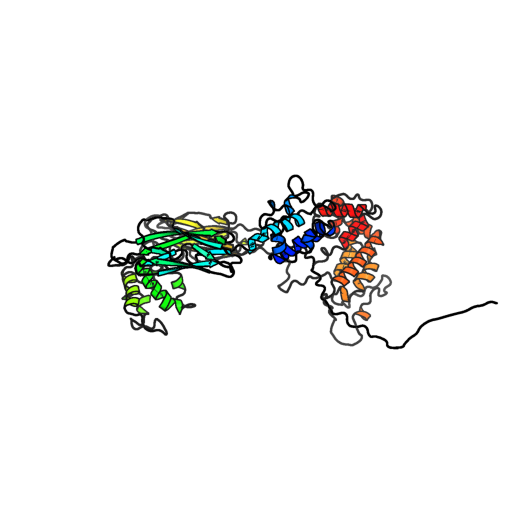69 204 PHE A N 1
ATOM 1631 C CA . PHE A 1 204 ? -1.899 22.964 18.325 1.00 94.69 204 PHE A CA 1
ATOM 1632 C C . PHE A 1 204 ? -2.143 23.187 19.814 1.00 94.69 204 PHE A C 1
ATOM 1634 O O . PHE A 1 204 ? -1.978 22.255 20.601 1.00 94.69 204 PHE A O 1
ATOM 1641 N N . ASN A 1 205 ? -2.596 24.380 20.190 1.00 93.56 205 ASN A N 1
ATOM 1642 C CA . ASN A 1 205 ? -3.135 24.655 21.520 1.00 93.56 205 ASN A CA 1
ATOM 1643 C C . ASN A 1 205 ? -4.645 24.832 21.406 1.00 93.56 205 ASN A C 1
ATOM 1645 O O . ASN A 1 205 ? -5.099 25.724 20.694 1.00 93.56 205 ASN A O 1
ATOM 1649 N N . ILE A 1 206 ? -5.403 23.990 22.093 1.00 92.75 206 ILE A N 1
ATOM 1650 C CA . ILE A 1 206 ? -6.860 24.031 22.150 1.00 92.75 206 ILE A CA 1
ATOM 1651 C C . ILE A 1 206 ? -7.286 25.016 23.237 1.00 92.75 206 ILE A C 1
ATOM 1653 O O . ILE A 1 206 ? -6.717 25.035 24.330 1.00 92.75 206 ILE A O 1
ATOM 1657 N N . VAL A 1 207 ? -8.244 25.874 22.903 1.00 90.06 207 VAL A N 1
ATOM 1658 C CA . VAL A 1 207 ? -8.782 26.881 23.819 1.00 90.06 207 VAL A CA 1
ATOM 1659 C C . VAL A 1 207 ? -9.939 26.250 24.578 1.00 90.06 207 VAL A C 1
ATOM 1661 O O . VAL A 1 207 ? -10.937 25.948 23.949 1.00 90.06 207 VAL A O 1
ATOM 1664 N N . ASP A 1 208 ? -9.778 26.075 25.891 1.00 89.50 208 ASP A N 1
ATOM 1665 C CA . ASP A 1 208 ? -10.814 25.605 26.822 1.00 89.50 208 ASP A CA 1
ATOM 1666 C C . ASP A 1 208 ? -11.689 26.766 27.311 1.00 89.50 208 ASP A C 1
ATOM 1668 O O . ASP A 1 208 ? -11.161 27.817 27.706 1.00 89.50 208 ASP A O 1
ATOM 1672 N N . ASN A 1 209 ? -13.011 26.598 27.281 1.00 85.44 209 ASN A N 1
ATOM 1673 C CA . ASN A 1 209 ? -13.965 27.609 27.724 1.00 85.44 209 ASN A CA 1
ATOM 1674 C C . ASN A 1 209 ? -15.248 26.983 28.306 1.00 85.44 209 ASN A C 1
ATOM 1676 O O . ASN A 1 209 ? -15.502 25.810 28.123 1.00 85.44 209 ASN A O 1
ATOM 1680 N N . GLU A 1 210 ? -16.057 27.758 29.038 1.00 86.50 210 GLU A N 1
ATOM 1681 C CA . GLU A 1 210 ? -17.239 27.230 29.755 1.00 86.50 210 GLU A CA 1
ATOM 1682 C C . GLU A 1 210 ? -18.554 27.263 28.938 1.00 86.50 210 GLU A C 1
ATOM 1684 O O . GLU A 1 210 ? -19.632 27.017 29.490 1.00 86.50 210 GLU A O 1
ATOM 1689 N N . ASN A 1 211 ? -18.514 27.621 27.651 1.00 83.19 211 ASN A N 1
ATOM 1690 C CA . ASN A 1 211 ? -19.702 27.694 26.798 1.00 83.19 211 ASN A CA 1
ATOM 1691 C C . ASN A 1 211 ? -19.940 26.375 26.067 1.00 83.19 211 ASN A C 1
ATOM 1693 O O . ASN A 1 211 ? -19.004 25.739 25.621 1.00 83.19 211 ASN A O 1
ATOM 1697 N N . ILE A 1 212 ? -21.214 26.026 25.862 1.00 80.88 212 ILE A N 1
ATOM 1698 C CA . ILE A 1 212 ? -21.593 24.902 24.997 1.00 80.88 212 ILE A CA 1
ATOM 1699 C C . ILE A 1 212 ? -21.482 25.357 23.537 1.00 80.88 212 ILE A C 1
ATOM 1701 O O . ILE A 1 212 ? -22.440 25.884 22.959 1.00 80.88 212 ILE A O 1
ATOM 1705 N N . ASP A 1 213 ? -20.322 25.137 22.946 1.00 76.94 213 ASP A N 1
ATOM 1706 C CA . ASP A 1 213 ? -19.969 25.482 21.573 1.00 76.94 213 ASP A CA 1
ATOM 1707 C C . ASP A 1 213 ? -20.192 24.308 20.595 1.00 76.94 213 ASP A C 1
ATOM 1709 O O . ASP A 1 213 ? -20.162 24.476 19.370 1.00 76.94 213 ASP A O 1
ATOM 1713 N N . GLY A 1 214 ? 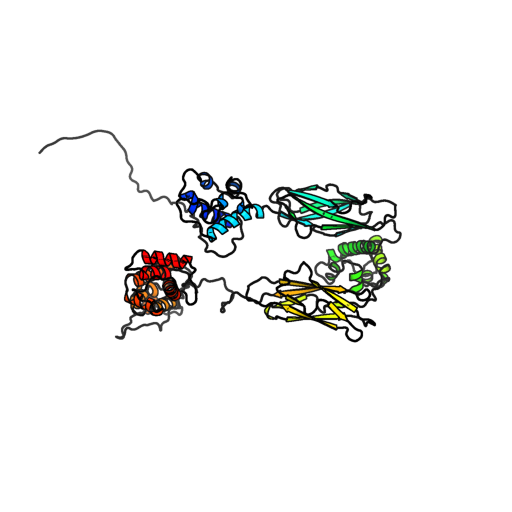-20.458 23.107 21.120 1.00 75.31 214 GLY A N 1
ATOM 1714 C CA . GLY A 1 214 ? -20.728 21.898 20.339 1.00 75.31 214 GLY A CA 1
ATOM 1715 C C . GLY A 1 214 ? -19.517 21.377 19.549 1.00 75.31 214 GLY A C 1
ATOM 1716 O O . GLY A 1 214 ? -18.403 21.878 19.645 1.00 75.31 214 GLY A O 1
ATOM 1717 N N . VAL A 1 215 ? -19.712 20.325 18.749 1.00 80.62 215 VAL A N 1
ATOM 1718 C CA . VAL A 1 215 ? -18.609 19.707 17.986 1.00 80.62 215 VAL A CA 1
ATOM 1719 C C . VAL A 1 215 ? -18.242 20.561 16.772 1.00 80.62 215 VAL A C 1
ATOM 1721 O O . VAL A 1 215 ? -19.116 20.905 15.974 1.00 80.62 215 VAL A O 1
ATOM 1724 N N . ARG A 1 216 ? -16.947 20.851 16.600 1.00 84.75 216 ARG A N 1
ATOM 1725 C CA . ARG A 1 216 ? -16.408 21.671 15.503 1.00 84.75 216 ARG A CA 1
ATOM 1726 C C . ARG A 1 216 ? -15.391 20.887 14.681 1.00 84.75 216 ARG A C 1
ATOM 1728 O O . ARG A 1 216 ? -14.557 20.179 15.237 1.00 84.75 216 ARG A O 1
ATOM 1735 N N . ASP A 1 217 ? -15.467 21.023 13.361 1.00 85.75 217 ASP A N 1
ATOM 1736 C CA . ASP A 1 217 ? -14.605 20.333 12.398 1.00 85.75 217 ASP A CA 1
ATOM 1737 C C . ASP A 1 217 ? -13.764 21.343 11.605 1.00 85.75 217 ASP A C 1
ATOM 1739 O O . ASP A 1 217 ? -14.297 22.274 10.998 1.00 85.75 217 ASP A O 1
ATOM 1743 N N . TYR A 1 218 ? -12.452 21.121 11.574 1.00 89.50 218 TYR A N 1
ATOM 1744 C CA . TYR A 1 218 ? -11.460 21.949 10.892 1.00 89.50 218 TYR A CA 1
ATOM 1745 C C . TYR A 1 218 ? -10.683 21.116 9.873 1.00 89.50 218 TYR A C 1
ATOM 1747 O O . TYR A 1 218 ? -10.424 19.931 10.084 1.00 89.50 218 TYR A O 1
ATOM 1755 N N . PHE A 1 219 ? -10.282 21.744 8.769 1.00 90.50 219 PHE A N 1
ATOM 1756 C CA . PHE A 1 219 ? -9.566 21.085 7.676 1.00 90.50 219 PHE A CA 1
ATOM 1757 C C . PHE A 1 219 ? -8.333 21.889 7.293 1.00 90.50 219 PHE A C 1
ATOM 1759 O O . PHE A 1 219 ? -8.417 23.106 7.123 1.00 90.50 219 PHE A O 1
ATOM 1766 N N . PHE A 1 220 ? -7.212 21.202 7.107 1.00 93.44 220 PHE A N 1
ATOM 1767 C CA . PHE A 1 220 ? -5.919 21.803 6.819 1.00 93.44 220 PHE A CA 1
ATOM 1768 C C . PHE A 1 220 ? -5.250 21.132 5.625 1.00 93.44 220 PHE A C 1
ATOM 1770 O O . PHE A 1 220 ? -5.322 19.914 5.467 1.00 93.44 220 PHE A O 1
ATOM 1777 N N . ASP A 1 221 ? -4.548 21.936 4.836 1.00 94.69 221 ASP A N 1
ATOM 1778 C CA . ASP A 1 221 ? -3.666 21.493 3.765 1.00 94.69 221 ASP A CA 1
ATOM 1779 C C . ASP A 1 221 ? -2.211 21.781 4.139 1.00 94.69 221 ASP A C 1
ATOM 1781 O O . ASP A 1 221 ? -1.881 22.861 4.649 1.00 94.69 221 ASP A O 1
ATOM 1785 N N . LEU A 1 222 ? -1.334 20.823 3.850 1.00 95.69 222 LEU A N 1
ATOM 1786 C CA . LEU A 1 222 ? 0.107 21.020 3.878 1.00 95.69 222 LEU A CA 1
ATOM 1787 C C . LEU A 1 222 ? 0.555 21.682 2.570 1.00 95.69 222 LEU A C 1
ATOM 1789 O O . LEU A 1 222 ? 0.313 21.166 1.481 1.00 95.69 222 LEU A O 1
ATOM 1793 N N . GLU A 1 223 ? 1.238 22.816 2.677 1.00 95.38 223 GLU A N 1
ATOM 1794 C CA . GLU A 1 223 ? 1.952 23.472 1.582 1.00 95.38 223 GLU A CA 1
ATOM 1795 C C . GLU A 1 223 ? 3.467 23.295 1.803 1.00 95.38 223 GLU A C 1
ATOM 1797 O O . GLU A 1 223 ? 3.959 23.395 2.931 1.00 95.38 223 GLU A O 1
ATOM 1802 N N . VAL A 1 224 ? 4.223 23.049 0.729 1.00 93.94 224 VAL A N 1
ATOM 1803 C CA . VAL A 1 224 ? 5.684 22.866 0.774 1.00 93.94 224 VAL A CA 1
ATOM 1804 C C . VAL A 1 224 ? 6.373 23.655 -0.337 1.00 93.94 224 VAL A C 1
ATOM 1806 O O . VAL A 1 224 ? 5.864 23.749 -1.455 1.00 93.94 224 VAL A O 1
ATOM 1809 N N . THR A 1 225 ? 7.534 24.239 -0.039 1.00 93.06 225 THR A N 1
ATOM 1810 C CA . THR A 1 225 ? 8.389 24.883 -1.048 1.00 93.06 225 THR A CA 1
ATOM 1811 C C . THR A 1 225 ? 9.409 23.899 -1.620 1.00 93.06 225 THR A C 1
ATOM 1813 O O . THR A 1 225 ? 9.939 23.067 -0.887 1.00 93.06 225 THR A O 1
ATOM 1816 N N . SER A 1 226 ? 9.777 24.057 -2.896 1.00 80.50 226 SER A N 1
ATOM 1817 C CA . SER A 1 226 ? 10.902 23.316 -3.492 1.00 80.50 226 SER A CA 1
ATOM 1818 C C . SER A 1 226 ? 12.187 23.492 -2.655 1.00 80.50 226 SER A C 1
ATOM 1820 O O . SER A 1 226 ? 12.431 24.608 -2.180 1.00 80.50 226 SER A O 1
ATOM 1822 N N . PRO A 1 227 ? 12.997 22.434 -2.442 1.00 83.31 227 PRO A N 1
ATOM 1823 C CA . PRO A 1 227 ? 12.901 21.099 -3.053 1.00 83.31 227 PRO A CA 1
ATOM 1824 C C . PRO A 1 227 ? 11.964 20.104 -2.347 1.00 83.31 227 PRO A C 1
ATOM 1826 O O . PRO A 1 227 ? 11.883 18.955 -2.769 1.00 83.31 227 PRO A O 1
ATOM 1829 N N . GLY A 1 228 ? 11.239 20.485 -1.294 1.00 86.88 228 GLY A N 1
ATOM 1830 C CA . GLY A 1 228 ? 10.244 19.596 -0.689 1.00 86.88 228 GLY A CA 1
ATOM 1831 C C . GLY A 1 228 ? 9.070 19.309 -1.638 1.00 86.88 228 GLY A C 1
ATOM 1832 O O . GLY A 1 228 ? 8.695 20.151 -2.457 1.00 86.88 228 GLY A O 1
ATOM 1833 N N . VAL A 1 229 ? 8.495 18.110 -1.534 1.00 86.69 229 VAL A N 1
ATOM 1834 C CA . VAL A 1 229 ? 7.384 17.637 -2.375 1.00 86.69 229 VAL A CA 1
ATOM 1835 C C . VAL A 1 229 ? 6.306 17.017 -1.492 1.00 86.69 229 VAL A C 1
ATOM 1837 O O . VAL A 1 229 ? 6.620 16.276 -0.566 1.00 86.69 229 VAL A O 1
ATOM 1840 N N . LEU A 1 230 ? 5.034 17.307 -1.771 1.00 88.94 230 LEU A N 1
ATOM 1841 C CA . LEU A 1 230 ? 3.922 16.694 -1.043 1.00 88.94 230 LEU A CA 1
ATOM 1842 C C . LEU A 1 230 ? 3.830 15.202 -1.368 1.00 88.94 230 LEU A C 1
ATOM 1844 O O . LEU A 1 230 ? 3.840 14.813 -2.536 1.00 88.94 230 LEU A O 1
ATOM 1848 N N . GLY A 1 231 ? 3.724 14.381 -0.330 1.00 82.56 231 GLY A N 1
ATOM 1849 C CA . GLY A 1 231 ? 3.305 12.992 -0.444 1.00 82.56 231 GLY A CA 1
ATOM 1850 C C . GLY A 1 231 ? 1.785 12.859 -0.519 1.00 82.56 231 GLY A C 1
ATOM 1851 O O . GLY A 1 231 ? 1.052 13.836 -0.678 1.00 82.56 231 GLY A O 1
ATOM 1852 N N . SER A 1 232 ? 1.298 11.625 -0.403 1.00 80.38 232 SER A N 1
ATOM 1853 C CA . SER A 1 232 ? -0.128 11.309 -0.532 1.00 80.38 232 SER A CA 1
ATOM 1854 C C . SER A 1 232 ? -0.972 11.826 0.641 1.00 80.38 232 SER A C 1
ATOM 1856 O O . SER A 1 232 ? -2.112 12.237 0.428 1.00 80.38 232 SER A O 1
ATOM 1858 N N . ALA A 1 233 ? -0.423 11.875 1.859 1.00 88.19 233 ALA A N 1
ATOM 1859 C CA . ALA A 1 233 ? -1.111 12.376 3.051 1.00 88.19 233 ALA A CA 1
ATOM 1860 C C . ALA A 1 233 ? -0.794 13.862 3.309 1.00 88.19 233 ALA A C 1
ATOM 1862 O O . ALA A 1 233 ? -0.038 14.212 4.210 1.00 88.19 233 ALA A O 1
ATOM 1863 N N . TRP A 1 234 ? -1.377 14.751 2.502 1.00 92.69 234 TRP A N 1
ATOM 1864 C CA . TRP A 1 234 ? -1.183 16.210 2.591 1.00 92.69 234 TRP A CA 1
ATOM 1865 C C . TRP A 1 234 ? -2.390 16.968 3.164 1.00 92.69 234 TRP A C 1
ATOM 1867 O O . TRP A 1 234 ? -2.333 18.187 3.317 1.00 92.69 234 TRP A O 1
ATOM 1877 N N . GLN A 1 235 ? -3.477 16.263 3.483 1.00 93.44 235 GLN A N 1
ATOM 1878 C CA . GLN A 1 235 ? -4.681 16.819 4.104 1.00 93.44 235 GLN A CA 1
ATOM 1879 C C . GLN A 1 235 ? -4.818 16.312 5.537 1.00 93.44 235 GLN A C 1
ATOM 1881 O O . GLN A 1 235 ? -4.583 15.133 5.806 1.00 93.44 235 GLN A O 1
ATOM 1886 N N . PHE A 1 236 ? -5.235 17.196 6.438 1.00 93.25 236 PHE A N 1
ATOM 1887 C CA . PHE A 1 236 ? -5.474 16.883 7.842 1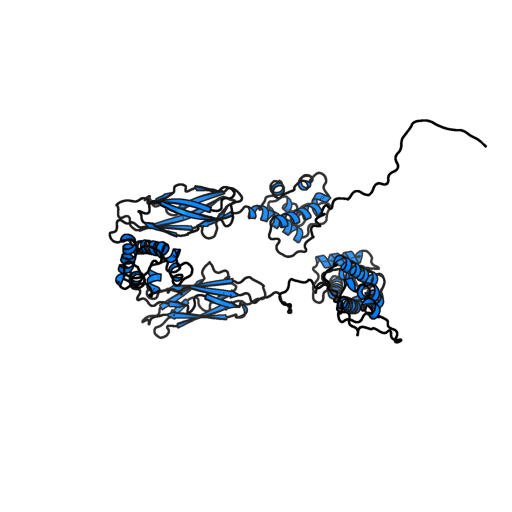.00 93.25 236 PHE A CA 1
ATOM 1888 C C . PHE A 1 236 ? -6.841 17.406 8.292 1.00 93.25 236 PHE A C 1
ATOM 1890 O O . PHE A 1 236 ? -7.247 18.509 7.923 1.00 93.25 236 PHE A O 1
ATOM 1897 N N . SER A 1 237 ? -7.552 16.620 9.099 1.00 91.50 237 SER A N 1
ATOM 1898 C CA . SER A 1 237 ? -8.824 17.010 9.717 1.00 91.50 237 SER A CA 1
ATOM 1899 C C . SER A 1 237 ? -8.720 17.022 11.241 1.00 91.50 237 SER A C 1
ATOM 1901 O O . SER A 1 237 ? -8.164 16.111 11.846 1.00 91.50 237 SER A O 1
ATOM 1903 N N . LEU A 1 238 ? -9.265 18.049 11.881 1.00 90.69 238 LEU A N 1
ATOM 1904 C CA . LEU A 1 238 ? -9.310 18.164 13.336 1.00 90.69 238 LEU A CA 1
ATOM 1905 C C . LEU A 1 238 ? -10.756 18.327 13.780 1.00 90.69 238 LEU A C 1
ATOM 1907 O O . LEU A 1 238 ? -11.408 19.296 13.404 1.00 90.69 238 LEU A O 1
ATOM 1911 N N . LYS A 1 239 ? -11.232 17.411 14.618 1.00 87.81 239 LYS A N 1
ATOM 1912 C CA . LYS A 1 239 ? -12.520 17.519 15.301 1.00 87.81 239 LYS A CA 1
ATOM 1913 C C . LYS A 1 239 ? -12.283 17.919 16.754 1.00 87.81 239 LYS A C 1
ATOM 1915 O O . LYS A 1 239 ? -11.658 17.165 17.498 1.00 87.81 239 LYS A O 1
ATOM 1920 N N . ILE A 1 240 ? -12.785 19.080 17.158 1.00 86.75 240 ILE A N 1
ATOM 1921 C CA . ILE A 1 240 ? -12.777 19.530 18.554 1.00 86.75 240 ILE A CA 1
ATOM 1922 C C . ILE A 1 240 ? -14.150 19.240 19.149 1.00 86.75 240 ILE A C 1
ATOM 1924 O O . ILE A 1 240 ? -15.178 19.618 18.582 1.00 86.75 240 ILE A O 1
ATOM 1928 N N . ILE A 1 241 ? -14.156 18.528 20.271 1.00 81.06 241 ILE A N 1
ATOM 1929 C CA . ILE A 1 241 ? -15.361 18.177 21.007 1.00 81.06 241 ILE A CA 1
ATOM 1930 C C . ILE A 1 241 ? -15.433 19.003 22.289 1.00 81.06 241 ILE A C 1
ATOM 1932 O O . ILE A 1 241 ? -14.614 18.819 23.190 1.00 81.06 241 ILE A O 1
ATOM 1936 N N . ASP A 1 242 ? -16.461 19.844 22.333 1.00 83.00 242 ASP A N 1
ATOM 1937 C CA . ASP A 1 242 ? -16.976 20.557 23.502 1.00 83.00 242 ASP A CA 1
ATOM 1938 C C . ASP A 1 242 ? -17.272 19.606 24.668 1.00 83.00 242 ASP A C 1
ATOM 1940 O O . ASP A 1 242 ? -17.809 18.503 24.466 1.00 83.00 242 ASP A O 1
ATOM 1944 N N . ASP A 1 243 ? -16.915 20.008 25.881 1.00 78.19 243 ASP A N 1
ATOM 1945 C CA . ASP A 1 243 ? -16.989 19.157 27.069 1.00 78.19 243 ASP A CA 1
ATOM 1946 C C . ASP A 1 243 ? -17.959 19.669 28.147 1.00 78.19 243 ASP A C 1
ATOM 1948 O O . ASP A 1 243 ? -18.202 19.014 29.164 1.00 78.19 243 ASP A O 1
ATOM 1952 N N . GLU A 1 244 ? -18.640 20.765 27.837 1.00 80.19 244 GLU A N 1
ATOM 1953 C CA . GLU A 1 244 ? -19.643 21.457 28.639 1.00 80.19 244 GLU A CA 1
ATOM 1954 C C . GLU A 1 244 ? -20.995 20.720 28.595 1.00 80.19 244 GLU A C 1
ATOM 1956 O O . GLU A 1 244 ? -21.919 20.996 29.372 1.00 80.19 244 GLU A O 1
ATOM 1961 N N . VAL A 1 245 ? -21.123 19.714 27.722 1.00 67.00 245 VAL A N 1
ATOM 1962 C CA . VAL A 1 245 ? -22.268 18.802 27.683 1.00 67.00 245 VAL A CA 1
ATOM 1963 C C . VAL A 1 245 ? -22.153 17.753 28.795 1.00 67.00 245 VAL A C 1
ATOM 1965 O O . VAL A 1 245 ? -21.238 16.937 28.826 1.00 67.00 245 VAL A O 1
ATOM 1968 N N . SER A 1 246 ? -23.170 17.690 29.666 1.00 63.81 246 SER A N 1
ATOM 1969 C CA . SER A 1 246 ? -23.255 16.744 30.806 1.00 63.81 246 SER A CA 1
ATOM 1970 C C . SER A 1 246 ? -23.060 15.255 30.470 1.00 63.81 246 SER A C 1
ATOM 1972 O O . SER A 1 246 ? -22.772 14.454 31.359 1.00 63.81 246 SER A O 1
ATOM 1974 N N . VAL A 1 247 ? -23.216 14.882 29.198 1.00 63.50 247 VAL A N 1
ATOM 1975 C CA . VAL A 1 247 ? -22.803 13.591 28.653 1.00 63.50 247 VAL A CA 1
ATOM 1976 C C . VAL A 1 247 ? -21.986 13.887 27.391 1.00 63.50 247 VAL A C 1
ATOM 1978 O O . VAL A 1 247 ? -22.572 14.359 26.412 1.00 63.50 247 VAL A O 1
ATOM 1981 N N . PRO A 1 248 ? -20.670 13.602 27.373 1.00 66.81 248 PRO A N 1
ATOM 1982 C CA . PRO A 1 248 ? -19.822 13.888 26.217 1.00 66.81 248 PRO A CA 1
ATOM 1983 C C . PRO A 1 248 ? -20.354 13.184 24.965 1.00 66.81 248 PRO A C 1
ATOM 1985 O O . PRO A 1 248 ? -20.876 12.077 25.110 1.00 66.81 248 PRO A O 1
ATOM 1988 N N . PRO A 1 249 ? -20.213 13.734 23.747 1.00 77.50 249 PRO A N 1
ATOM 1989 C CA . PRO A 1 249 ? -20.579 13.049 22.503 1.00 77.50 249 PRO A CA 1
ATOM 1990 C C . PRO A 1 249 ? -19.981 11.635 22.386 1.00 77.50 249 PRO A C 1
ATOM 1992 O O . PRO A 1 249 ? -18.946 11.339 22.981 1.00 77.50 249 PRO A O 1
ATOM 1995 N N . GLU A 1 250 ? -20.620 10.740 21.619 1.00 83.00 250 GLU A N 1
ATOM 1996 C CA . GLU A 1 250 ? -20.186 9.333 21.505 1.00 83.00 250 GLU A CA 1
ATOM 1997 C C . GLU A 1 250 ? -18.713 9.200 21.107 1.00 83.00 250 GLU A C 1
ATOM 1999 O O . GLU A 1 250 ? -17.989 8.428 21.735 1.00 83.00 250 GLU A O 1
ATOM 2004 N N . ASP A 1 251 ? -18.268 9.999 20.136 1.00 78.75 251 ASP A N 1
ATOM 2005 C CA . ASP A 1 251 ? -16.881 10.025 19.668 1.00 78.75 251 ASP A CA 1
ATOM 2006 C C . ASP A 1 251 ? -15.899 10.357 20.802 1.00 78.75 251 ASP A C 1
ATOM 2008 O O . ASP A 1 251 ? -14.836 9.749 20.896 1.00 78.75 251 ASP A O 1
ATOM 2012 N N . MET A 1 252 ? -16.279 11.255 21.718 1.00 79.38 252 MET A N 1
ATOM 2013 C CA . MET A 1 252 ? -15.462 11.642 22.872 1.00 79.38 252 MET A CA 1
ATOM 2014 C C . MET A 1 252 ? -15.407 10.538 23.925 1.00 79.38 252 MET A C 1
ATOM 2016 O O . MET A 1 252 ? -14.340 10.228 24.460 1.00 79.38 252 MET A O 1
ATOM 2020 N N . ARG A 1 253 ? -16.554 9.909 24.214 1.00 87.56 253 ARG A N 1
ATOM 2021 C CA . ARG A 1 253 ? -16.604 8.761 25.131 1.00 87.56 253 ARG A CA 1
ATOM 2022 C C . ARG A 1 253 ? -15.742 7.622 24.596 1.00 87.56 253 ARG A C 1
ATOM 2024 O O . ARG A 1 253 ? -14.944 7.057 25.342 1.00 87.56 253 ARG A O 1
ATOM 2031 N N . PHE A 1 254 ? -15.863 7.335 23.299 1.00 90.75 254 PHE A N 1
ATOM 2032 C CA . PHE A 1 254 ? -15.042 6.340 22.625 1.00 90.75 254 PHE A CA 1
ATOM 2033 C C . PHE A 1 254 ? -13.563 6.689 22.701 1.00 90.75 254 PHE A C 1
ATOM 2035 O O . PHE A 1 254 ? -12.782 5.842 23.111 1.00 90.75 254 PHE A O 1
ATOM 2042 N N . LEU A 1 255 ? -13.176 7.920 22.365 1.00 86.81 255 LEU A N 1
ATOM 2043 C CA . LEU A 1 255 ? -11.782 8.355 22.397 1.00 86.81 255 LEU A CA 1
ATOM 2044 C C . LEU A 1 255 ? -11.170 8.205 23.795 1.00 86.81 255 LEU A C 1
ATOM 2046 O O . LEU A 1 255 ? -10.088 7.635 23.935 1.00 86.81 255 LEU A O 1
ATOM 2050 N N . ASN A 1 256 ? -11.877 8.650 24.837 1.00 88.00 256 ASN A N 1
ATOM 2051 C CA . ASN A 1 256 ? -11.429 8.500 26.222 1.00 88.00 256 ASN A CA 1
ATOM 2052 C C . ASN A 1 256 ? -11.228 7.028 26.598 1.00 88.00 256 ASN A C 1
ATOM 2054 O O . ASN A 1 256 ? -10.173 6.659 27.116 1.00 88.00 256 ASN A O 1
ATOM 2058 N N . ALA A 1 257 ? -12.207 6.171 26.302 1.00 92.56 257 ALA A N 1
ATOM 2059 C CA . ALA A 1 257 ? -12.101 4.738 26.558 1.00 92.56 257 ALA A CA 1
ATOM 2060 C C . ALA A 1 257 ? -10.975 4.086 25.737 1.00 92.56 257 ALA A C 1
ATOM 2062 O O . ALA A 1 257 ? -10.181 3.308 26.267 1.00 92.56 257 ALA A O 1
ATOM 2063 N N . TYR A 1 258 ? -10.871 4.426 24.453 1.00 91.38 258 TYR A N 1
ATOM 2064 C CA . TYR A 1 258 ? -9.893 3.873 23.525 1.00 91.38 258 TYR A CA 1
ATOM 2065 C C . TYR A 1 258 ? -8.468 4.264 23.908 1.00 91.38 258 TYR A C 1
ATOM 2067 O O . TYR A 1 258 ? -7.591 3.409 23.863 1.00 91.38 258 TYR A O 1
ATOM 2075 N N . ASN A 1 259 ? -8.235 5.485 24.394 1.00 89.38 259 ASN A N 1
ATOM 2076 C CA . ASN A 1 259 ? -6.938 5.902 24.932 1.00 89.38 259 ASN A CA 1
ATOM 2077 C C . ASN A 1 259 ? -6.527 5.073 26.157 1.00 89.38 259 ASN A C 1
ATOM 2079 O O . ASN A 1 259 ? -5.363 4.684 26.284 1.00 89.38 259 ASN A O 1
ATOM 2083 N N . VAL A 1 260 ? -7.470 4.744 27.046 1.00 90.56 260 VAL A N 1
ATOM 2084 C CA . VAL A 1 260 ? -7.200 3.832 28.170 1.00 90.56 260 VAL A CA 1
ATOM 2085 C C . VAL A 1 260 ? -6.850 2.436 27.648 1.00 90.56 260 VAL A C 1
ATOM 2087 O O . VAL A 1 260 ? -5.843 1.865 28.067 1.00 90.56 260 VAL A O 1
ATOM 2090 N N . ILE A 1 261 ? -7.628 1.900 26.703 1.00 89.75 261 ILE A N 1
ATOM 2091 C CA . ILE A 1 261 ? -7.393 0.575 26.101 1.00 89.75 261 ILE A CA 1
ATOM 2092 C C . ILE A 1 261 ? -6.039 0.527 25.375 1.00 89.75 261 ILE A C 1
ATOM 2094 O O . ILE A 1 261 ? -5.280 -0.428 25.543 1.00 89.75 261 ILE A O 1
ATOM 2098 N N . GLN A 1 262 ? -5.691 1.560 24.612 1.00 86.88 262 GLN A N 1
ATOM 2099 C CA . GLN A 1 262 ? -4.411 1.669 23.914 1.00 86.88 262 GLN A CA 1
ATOM 2100 C C . GLN A 1 262 ? -3.242 1.637 24.899 1.00 86.88 262 GLN A C 1
ATOM 2102 O O . GLN A 1 262 ? -2.356 0.785 24.804 1.00 86.88 262 GLN A O 1
ATOM 2107 N N . ASN A 1 263 ? -3.289 2.499 25.914 1.00 86.12 263 ASN A N 1
ATOM 2108 C CA . ASN A 1 263 ? -2.179 2.680 26.843 1.00 86.12 263 ASN A CA 1
ATOM 2109 C C . ASN A 1 263 ? -2.032 1.547 27.862 1.00 86.12 263 ASN A C 1
ATOM 2111 O O . ASN A 1 263 ? -0.912 1.260 28.285 1.00 86.12 263 ASN A O 1
ATOM 2115 N N . LYS A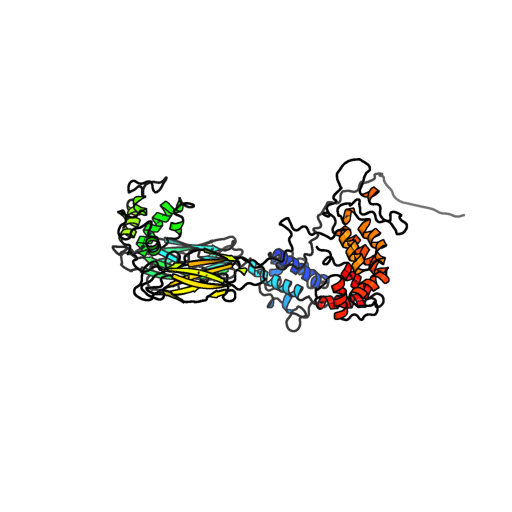 1 264 ? -3.135 0.923 28.291 1.00 86.19 264 LYS A N 1
ATOM 2116 C CA . LYS A 1 264 ? -3.131 -0.105 29.349 1.00 86.19 264 LYS A CA 1
ATOM 2117 C C . LYS A 1 264 ? -3.246 -1.527 28.824 1.00 86.19 264 LYS A C 1
ATOM 2119 O O . LYS A 1 264 ? -3.007 -2.460 29.586 1.00 86.19 264 LYS A O 1
ATOM 2124 N N . CYS A 1 265 ? -3.655 -1.707 27.572 1.00 83.31 265 CYS A N 1
ATOM 2125 C CA . CYS A 1 265 ? -3.845 -3.028 26.988 1.00 83.31 265 CYS A CA 1
ATOM 2126 C C . CYS A 1 265 ? -2.963 -3.198 25.748 1.00 83.31 265 CYS A C 1
ATOM 2128 O O . CYS A 1 265 ? -2.055 -4.022 25.766 1.00 83.31 265 CYS A O 1
ATOM 2130 N N . ILE A 1 266 ? -3.179 -2.419 24.687 1.00 80.19 266 ILE A N 1
ATOM 2131 C CA . ILE A 1 266 ? -2.528 -2.659 23.383 1.00 80.19 266 ILE A CA 1
ATOM 2132 C C . ILE A 1 266 ? -1.005 -2.460 23.458 1.00 80.19 266 ILE A C 1
ATOM 2134 O O . ILE A 1 266 ? -0.263 -3.250 22.874 1.00 80.19 266 ILE A O 1
ATOM 2138 N N . SER A 1 267 ? -0.538 -1.486 24.242 1.00 75.69 267 SER A N 1
ATOM 2139 C CA . SER A 1 267 ? 0.887 -1.182 24.452 1.00 75.69 267 SER A CA 1
ATOM 2140 C C . SER A 1 267 ? 1.715 -2.358 24.995 1.00 75.69 267 SER A C 1
ATOM 2142 O O . SER A 1 267 ? 2.892 -2.485 24.666 1.00 75.69 267 SER A O 1
ATOM 2144 N N . CYS A 1 268 ? 1.113 -3.238 25.803 1.00 68.81 268 CYS A N 1
ATOM 2145 C CA . CYS A 1 268 ? 1.775 -4.417 26.372 1.00 68.81 268 CYS A CA 1
ATOM 2146 C C . CYS A 1 268 ? 1.386 -5.729 25.669 1.00 68.81 268 CYS A C 1
ATOM 2148 O O . CYS A 1 268 ? 2.037 -6.751 25.874 1.00 68.81 268 CYS A O 1
ATOM 2150 N N . HIS A 1 269 ? 0.340 -5.715 24.838 1.00 72.81 269 HIS A N 1
ATOM 2151 C CA . HIS A 1 269 ? -0.222 -6.887 24.161 1.00 72.81 269 HIS A CA 1
ATOM 2152 C C . HIS A 1 269 ? 0.018 -6.849 22.642 1.00 72.81 269 HIS A C 1
ATOM 2154 O O . HIS A 1 269 ? -0.894 -7.096 21.857 1.00 72.81 269 HIS A O 1
ATOM 2160 N N . THR A 1 270 ? 1.255 -6.570 22.224 1.00 63.62 270 THR A N 1
ATOM 2161 C CA . THR A 1 270 ? 1.628 -6.285 20.826 1.00 63.62 270 THR A CA 1
ATOM 2162 C C . THR A 1 270 ? 1.676 -7.498 19.884 1.00 63.62 270 THR A C 1
ATOM 2164 O O . THR A 1 270 ? 1.817 -7.294 18.679 1.00 63.62 270 THR A O 1
ATOM 2167 N N . SER A 1 271 ? 1.557 -8.729 20.400 1.00 59.94 271 SER A N 1
ATOM 2168 C CA . SER A 1 271 ? 1.608 -9.989 19.624 1.00 59.94 271 SER A CA 1
ATOM 2169 C C . SER A 1 271 ? 0.692 -11.073 20.216 1.00 59.94 271 SER A C 1
ATOM 2171 O O . SER A 1 271 ? 1.102 -12.214 20.434 1.00 59.94 271 SER A O 1
ATOM 2173 N N . SER A 1 272 ? -0.529 -10.701 20.607 1.00 61.16 272 SER A N 1
ATOM 2174 C CA . SER A 1 272 ? -1.450 -11.599 21.322 1.00 61.16 272 SER A CA 1
ATOM 2175 C C . SER A 1 272 ? -2.899 -11.451 20.847 1.00 61.16 272 SER A C 1
ATOM 2177 O O . SER A 1 272 ? -3.188 -10.653 19.963 1.00 61.16 272 SER A O 1
ATOM 2179 N N . ILE A 1 273 ? -3.818 -12.185 21.489 1.00 61.31 273 ILE A N 1
ATOM 2180 C CA . ILE A 1 273 ? -5.280 -12.276 21.262 1.00 61.31 273 ILE A CA 1
ATOM 2181 C C . ILE A 1 273 ? -6.050 -10.936 21.119 1.00 61.31 273 ILE A C 1
ATOM 2183 O O . ILE A 1 273 ? -7.257 -10.947 20.888 1.00 61.31 273 ILE A O 1
ATOM 2187 N N . HIS A 1 274 ? -5.381 -9.789 21.271 1.00 69.44 274 HIS A N 1
ATOM 2188 C CA . HIS A 1 274 ? -5.931 -8.437 21.162 1.00 69.44 274 HIS A CA 1
ATOM 2189 C C . HIS A 1 274 ? -5.409 -7.633 19.959 1.00 69.44 274 HIS A C 1
ATOM 2191 O O . HIS A 1 274 ? -5.696 -6.441 19.893 1.00 69.44 274 HIS A O 1
ATOM 2197 N N . ASP A 1 275 ? -4.701 -8.230 18.990 1.00 73.44 275 ASP A N 1
ATOM 2198 C CA . ASP A 1 275 ? -4.331 -7.513 17.752 1.00 73.44 275 ASP A CA 1
ATOM 2199 C C . ASP A 1 275 ? -5.554 -6.910 17.047 1.00 73.44 275 ASP A C 1
ATOM 2201 O O . ASP A 1 275 ? -5.499 -5.783 16.563 1.00 73.44 275 ASP A O 1
ATOM 2205 N N . VAL A 1 276 ? -6.702 -7.588 17.144 1.00 78.94 276 VAL A N 1
ATOM 2206 C CA . VAL A 1 276 ? -7.999 -7.096 16.662 1.00 78.94 276 VAL A CA 1
ATOM 2207 C C . VAL A 1 276 ? -8.360 -5.725 17.245 1.00 78.94 276 VAL A C 1
ATOM 2209 O O . VAL A 1 276 ? -8.994 -4.936 16.556 1.00 78.94 276 VAL A O 1
ATOM 2212 N N . PHE A 1 277 ? -7.959 -5.388 18.480 1.00 85.69 277 PHE A N 1
ATOM 2213 C CA . PHE A 1 277 ? -8.316 -4.101 19.096 1.00 85.69 277 PHE A CA 1
ATOM 2214 C C . PHE A 1 277 ? -7.700 -2.909 18.365 1.00 85.69 277 PHE A C 1
ATOM 2216 O O . PHE A 1 277 ? -8.306 -1.839 18.372 1.00 85.69 277 PHE A O 1
ATOM 2223 N N . LYS A 1 278 ? -6.544 -3.091 17.712 1.00 81.44 278 LYS A N 1
ATOM 2224 C CA . LYS A 1 278 ? -5.920 -2.051 16.880 1.00 81.44 278 LYS A CA 1
ATOM 2225 C C . LYS A 1 278 ? -6.839 -1.661 15.719 1.00 81.44 278 LYS A C 1
ATOM 2227 O O . LYS A 1 278 ? -6.947 -0.485 15.386 1.00 81.44 278 LYS A O 1
ATOM 2232 N N . ASP A 1 279 ? -7.565 -2.638 15.179 1.00 81.88 279 ASP A N 1
ATOM 2233 C CA . ASP A 1 279 ? -8.516 -2.435 14.090 1.00 81.88 279 ASP A CA 1
ATOM 2234 C C . ASP A 1 279 ? -9.890 -1.960 14.578 1.00 81.88 279 ASP A C 1
ATOM 2236 O O . ASP A 1 279 ? -10.713 -1.557 13.758 1.00 81.88 279 ASP A O 1
ATOM 2240 N N . LEU A 1 280 ? -10.193 -1.994 15.881 1.00 88.50 280 LEU A N 1
ATOM 2241 C CA . LEU A 1 280 ? -11.458 -1.513 16.453 1.00 88.50 280 LEU A CA 1
ATOM 2242 C C . LEU A 1 280 ? -11.366 -0.021 16.811 1.00 88.50 280 LEU A C 1
ATOM 2244 O O . LEU A 1 280 ? -11.582 0.398 17.943 1.00 88.50 280 LEU A O 1
ATOM 2248 N N . ASN A 1 281 ? -11.071 0.809 15.820 1.00 85.12 281 ASN A N 1
ATOM 2249 C CA . ASN A 1 281 ? -10.843 2.247 15.991 1.00 85.12 281 ASN A CA 1
ATOM 2250 C C . ASN A 1 281 ? -12.119 3.117 15.982 1.00 85.12 281 ASN A C 1
ATOM 2252 O O . ASN A 1 281 ? -12.025 4.332 15.857 1.00 85.12 281 ASN A O 1
ATOM 2256 N N . THR A 1 282 ? -13.313 2.523 16.092 1.00 88.94 282 THR A N 1
ATOM 2257 C CA . THR A 1 282 ? -14.591 3.250 16.238 1.00 88.94 282 THR A CA 1
ATOM 2258 C C . THR A 1 282 ? -15.566 2.459 17.108 1.00 88.94 282 THR A C 1
ATOM 2260 O O . THR A 1 282 ? -15.565 1.223 17.064 1.00 88.94 282 THR A O 1
ATOM 2263 N N . SER A 1 283 ? -16.474 3.143 17.816 1.00 91.94 283 SER A N 1
ATOM 2264 C CA . SER A 1 283 ? -17.590 2.516 18.549 1.00 91.94 283 SER A CA 1
ATOM 2265 C C . SER A 1 283 ? -18.340 1.488 17.706 1.00 91.94 283 SER A C 1
ATOM 2267 O O . SER A 1 283 ? -18.547 0.352 18.130 1.00 91.94 283 SER A O 1
ATOM 2269 N N . LYS A 1 284 ? -18.684 1.850 16.463 1.00 90.62 284 LYS A N 1
ATOM 2270 C CA . LYS A 1 284 ? -19.405 0.972 15.535 1.00 90.62 284 LYS A CA 1
ATOM 2271 C C . LYS A 1 284 ? -18.679 -0.357 15.318 1.00 90.62 284 LYS A C 1
ATOM 2273 O O . LYS A 1 284 ? -19.324 -1.402 15.307 1.00 90.62 284 LYS A O 1
ATOM 2278 N N . ARG A 1 285 ? -17.352 -0.342 15.156 1.00 91.12 285 ARG A N 1
ATOM 2279 C CA . ARG A 1 285 ? -16.559 -1.564 14.944 1.00 91.12 285 ARG A CA 1
ATOM 2280 C C . ARG A 1 285 ? -16.527 -2.442 16.193 1.00 91.12 285 ARG A C 1
ATOM 2282 O O . ARG A 1 285 ? -16.680 -3.655 16.067 1.00 91.12 285 ARG A O 1
ATOM 2289 N N . TRP A 1 286 ? -16.429 -1.851 17.383 1.00 92.62 286 TRP A N 1
ATOM 2290 C CA . TRP A 1 286 ? -16.553 -2.593 18.643 1.00 92.62 286 TRP A CA 1
ATOM 2291 C C . TRP A 1 286 ? -17.907 -3.287 18.789 1.00 92.62 286 TRP A C 1
ATOM 2293 O O . TRP A 1 286 ? -17.956 -4.465 19.144 1.00 92.62 286 TRP A O 1
ATOM 2303 N N . VAL A 1 287 ? -18.999 -2.587 18.468 1.00 93.12 287 VAL A N 1
ATOM 2304 C CA . VAL A 1 287 ? -20.346 -3.172 18.509 1.00 93.12 287 VAL A CA 1
ATOM 2305 C C . VAL A 1 287 ? -20.499 -4.279 17.460 1.00 93.12 287 VAL A C 1
ATOM 2307 O O . VAL A 1 287 ? -21.009 -5.350 17.778 1.00 93.12 287 VAL A O 1
ATOM 2310 N N . LEU A 1 288 ? -20.006 -4.073 16.233 1.00 91.06 288 LEU A N 1
ATOM 2311 C CA . LEU A 1 288 ? -20.045 -5.081 15.163 1.00 91.06 288 LEU A CA 1
ATOM 2312 C C . LEU A 1 288 ? -19.231 -6.341 15.481 1.00 91.06 288 LEU A C 1
ATOM 2314 O O . LEU A 1 288 ? -19.592 -7.423 15.024 1.00 91.06 288 LEU A O 1
ATOM 2318 N N . ASN A 1 289 ? -18.147 -6.219 16.250 1.00 90.31 289 ASN A N 1
ATOM 2319 C CA . ASN A 1 289 ? -17.370 -7.369 16.704 1.00 90.31 289 ASN A CA 1
ATOM 2320 C C . ASN A 1 289 ? -18.182 -8.271 17.653 1.00 90.31 289 ASN A C 1
ATOM 2322 O O . ASN A 1 289 ? -17.997 -9.486 17.633 1.00 90.31 289 ASN A O 1
ATOM 2326 N N . ASN A 1 290 ? -19.091 -7.688 18.449 1.00 87.88 290 ASN A N 1
ATOM 2327 C CA . ASN A 1 290 ? -20.062 -8.366 19.322 1.00 87.88 290 ASN A CA 1
ATOM 2328 C C . ASN A 1 290 ? -19.472 -9.388 20.327 1.00 87.88 290 ASN A C 1
ATOM 2330 O O . ASN A 1 290 ? -20.207 -10.146 20.957 1.00 87.88 290 ASN A O 1
ATOM 2334 N N . PHE A 1 291 ? -18.148 -9.436 20.496 1.00 89.69 291 PHE A N 1
ATOM 2335 C CA . PHE A 1 291 ? -17.489 -10.380 21.399 1.00 89.69 291 PHE A CA 1
ATOM 2336 C C . PHE A 1 291 ? -17.099 -9.724 22.727 1.00 89.69 291 PHE A C 1
ATOM 2338 O O . PHE A 1 291 ? -17.361 -10.264 23.803 1.00 89.69 291 PHE A O 1
ATOM 2345 N N . TYR A 1 292 ? -16.486 -8.540 22.667 1.00 91.81 292 TYR A N 1
ATOM 2346 C CA . TYR A 1 292 ? -15.913 -7.898 23.854 1.00 91.81 292 TYR A CA 1
ATOM 2347 C C . TYR A 1 292 ? -16.894 -7.005 24.611 1.00 91.81 292 TYR A C 1
ATOM 2349 O O . TYR A 1 292 ? -16.773 -6.857 25.830 1.00 91.81 292 TYR A O 1
ATOM 2357 N N . ILE A 1 293 ? -17.854 -6.410 23.905 1.00 94.81 293 ILE A N 1
ATOM 2358 C CA . ILE A 1 293 ? -18.725 -5.362 24.433 1.00 94.81 293 ILE A CA 1
ATOM 2359 C C . ILE A 1 293 ? -20.183 -5.726 24.203 1.00 94.81 293 ILE A C 1
ATOM 2361 O O . ILE A 1 293 ? -20.562 -6.202 23.136 1.00 94.81 293 ILE A O 1
ATOM 2365 N N . LYS A 1 294 ? -20.992 -5.469 25.227 1.00 94.75 294 LYS A N 1
ATOM 2366 C CA . LYS A 1 294 ? -22.447 -5.477 25.181 1.00 94.75 294 LYS A CA 1
ATOM 2367 C C . LYS A 1 294 ? -22.913 -4.025 25.291 1.00 94.75 294 LYS A C 1
ATOM 2369 O O . LYS A 1 294 ? -22.747 -3.442 26.363 1.00 94.75 294 LYS A O 1
ATOM 2374 N N . PRO A 1 295 ? -23.436 -3.421 24.209 1.00 95.00 295 PRO A N 1
ATOM 2375 C CA . PRO A 1 295 ? -23.944 -2.054 24.257 1.00 95.00 295 PRO A CA 1
ATOM 2376 C C . PRO A 1 295 ? -24.933 -1.880 25.412 1.00 95.00 295 PRO A C 1
ATOM 2378 O O . PRO A 1 295 ? -25.753 -2.768 25.642 1.00 95.00 295 PRO A O 1
ATOM 2381 N N . LYS A 1 296 ? -24.854 -0.751 26.121 1.00 94.19 296 LYS A N 1
ATOM 2382 C CA . LYS A 1 296 ? -25.701 -0.417 27.284 1.00 94.19 296 LYS A CA 1
ATOM 2383 C C . LYS A 1 296 ? -25.492 -1.270 28.539 1.00 94.19 296 LYS A C 1
ATOM 2385 O O . LYS A 1 296 ? -26.256 -1.131 29.492 1.00 94.19 296 LYS A O 1
ATOM 2390 N N . ASP A 1 297 ? -24.509 -2.169 28.541 1.00 95.31 297 ASP A N 1
ATOM 2391 C CA . ASP A 1 297 ? -24.256 -3.066 29.666 1.00 95.31 297 ASP A CA 1
ATOM 2392 C C . ASP A 1 297 ? -22.752 -3.305 29.866 1.00 95.31 297 ASP A C 1
ATOM 2394 O O . ASP A 1 297 ? -22.193 -4.379 29.585 1.00 95.31 297 ASP A O 1
ATOM 2398 N N . ALA A 1 298 ? -22.073 -2.272 30.366 1.00 95.81 298 ALA A N 1
ATOM 2399 C CA . ALA A 1 298 ? -20.651 -2.298 30.682 1.00 95.81 298 ALA A CA 1
ATOM 2400 C C . ALA A 1 298 ? -20.326 -3.432 31.653 1.00 95.81 298 ALA A C 1
ATOM 2402 O O . ALA A 1 298 ? -19.437 -4.241 31.392 1.00 95.81 298 ALA A O 1
ATOM 2403 N N . LYS A 1 299 ? -21.110 -3.578 32.724 1.00 93.88 299 LYS A N 1
ATOM 2404 C CA . LYS A 1 299 ? -20.897 -4.613 33.748 1.00 93.88 299 LYS A CA 1
ATOM 2405 C C . LYS A 1 299 ? -20.935 -6.025 33.171 1.00 93.88 299 LYS A C 1
ATOM 2407 O O . LYS A 1 299 ? -20.205 -6.900 33.645 1.00 93.88 299 LYS A O 1
ATOM 2412 N N . ASN A 1 300 ? -21.758 -6.272 32.147 1.00 94.12 300 ASN A N 1
ATOM 2413 C CA . ASN A 1 300 ? -21.808 -7.576 31.492 1.00 94.12 300 ASN A CA 1
ATOM 2414 C C . ASN A 1 300 ? -20.904 -7.738 30.265 1.00 94.12 300 ASN A C 1
ATOM 2416 O O . ASN A 1 300 ? -20.824 -8.858 29.736 1.00 94.12 300 ASN A O 1
ATOM 2420 N N . SER A 1 301 ? -20.192 -6.691 29.861 1.00 96.31 301 SER A N 1
ATOM 2421 C CA . SER A 1 301 ? -19.217 -6.724 28.771 1.00 96.31 301 SER A CA 1
ATOM 2422 C C . SER A 1 301 ? -17.966 -7.509 29.164 1.00 96.31 301 SER A C 1
ATOM 2424 O O . SER A 1 301 ? -17.442 -7.366 30.270 1.00 96.31 301 SER A O 1
ATOM 2426 N N . LEU A 1 302 ? -17.471 -8.360 28.261 1.00 93.19 302 LEU A N 1
ATOM 2427 C CA . LEU A 1 302 ? -16.287 -9.187 28.515 1.00 93.19 302 LEU A CA 1
ATOM 2428 C C . LEU A 1 302 ? -15.052 -8.322 28.795 1.00 93.19 302 LEU A C 1
ATOM 2430 O O . LEU A 1 302 ? -14.297 -8.644 29.710 1.00 93.19 302 LEU A O 1
ATOM 2434 N N . LEU A 1 303 ? -14.889 -7.214 28.061 1.00 92.38 303 LEU A N 1
ATOM 2435 C CA . LEU A 1 303 ? -13.807 -6.249 28.267 1.00 92.38 303 LEU A CA 1
ATOM 2436 C C . LEU A 1 303 ? -13.728 -5.800 29.734 1.00 92.38 303 LEU A C 1
ATOM 2438 O O . LEU A 1 303 ? -12.666 -5.880 30.343 1.00 92.38 303 LEU A O 1
ATOM 2442 N N . VAL A 1 304 ? -14.864 -5.403 30.314 1.00 95.25 304 VAL A N 1
ATOM 2443 C CA . VAL A 1 304 ? -14.960 -4.890 31.689 1.00 95.25 304 VAL A CA 1
ATOM 2444 C C . VAL A 1 304 ? -14.777 -6.007 32.718 1.00 95.25 304 VAL A C 1
ATOM 2446 O O . VAL A 1 304 ? -14.005 -5.853 33.662 1.00 95.25 304 VAL A O 1
ATOM 2449 N N . LYS A 1 305 ? -15.398 -7.178 32.515 1.00 95.25 305 LYS A N 1
ATOM 2450 C CA . LYS A 1 305 ? -15.261 -8.328 33.436 1.00 95.25 305 LYS A CA 1
ATOM 2451 C C . LYS A 1 305 ? -13.834 -8.847 33.571 1.00 95.25 305 LYS A C 1
ATOM 2453 O O . LYS A 1 305 ? -13.506 -9.448 34.590 1.00 95.25 305 LYS A O 1
ATOM 2458 N N . ARG A 1 306 ? -13.000 -8.676 32.542 1.00 91.94 306 ARG A N 1
ATOM 2459 C CA . ARG A 1 306 ? -11.592 -9.102 32.568 1.00 91.94 306 ARG A CA 1
ATOM 2460 C C . ARG A 1 306 ? -10.705 -8.152 33.378 1.00 91.94 306 ARG A C 1
ATOM 2462 O O . ARG A 1 306 ? -9.578 -8.528 33.688 1.00 91.94 306 ARG A O 1
ATOM 2469 N N . LEU A 1 307 ? -11.195 -6.971 33.763 1.00 93.50 307 LEU A N 1
ATOM 2470 C CA . LEU A 1 307 ? -10.432 -6.004 34.548 1.00 93.50 307 LEU A CA 1
ATOM 2471 C C . LEU A 1 307 ? -10.284 -6.436 36.020 1.00 93.50 307 LEU A C 1
ATOM 2473 O O . LEU A 1 307 ? -11.197 -6.980 36.641 1.00 93.50 307 LEU A O 1
ATOM 2477 N N . LYS A 1 308 ? -9.141 -6.106 36.622 1.00 93.88 308 LYS A N 1
ATOM 2478 C CA . LYS A 1 308 ? -8.800 -6.270 38.043 1.00 93.88 308 LYS A CA 1
ATOM 2479 C C . LYS A 1 308 ? -9.771 -5.533 38.952 1.00 93.88 308 LYS A C 1
ATOM 2481 O O . LYS A 1 308 ? -10.071 -6.017 40.037 1.00 93.88 308 LYS A O 1
ATOM 2486 N N . ASN A 1 309 ? -10.311 -4.406 38.484 1.00 94.50 309 ASN A N 1
ATOM 2487 C CA . ASN A 1 309 ? -11.377 -3.661 39.155 1.00 94.50 309 ASN A CA 1
ATOM 2488 C C . ASN A 1 309 ? -12.625 -4.527 39.422 1.00 94.50 309 ASN A C 1
ATOM 2490 O O . ASN A 1 309 ? -13.354 -4.264 40.371 1.00 94.50 309 ASN A O 1
ATOM 2494 N N . TYR A 1 310 ? -12.825 -5.583 38.628 1.00 93.88 310 TYR A N 1
ATOM 2495 C CA . TYR A 1 310 ? -13.911 -6.558 38.742 1.00 93.88 310 TYR A CA 1
ATOM 2496 C C . TYR A 1 310 ? -13.450 -7.920 39.299 1.00 93.88 310 TYR A C 1
ATOM 2498 O O . TYR A 1 310 ? -14.176 -8.909 39.210 1.00 93.88 310 TYR A O 1
ATOM 2506 N N . GLY A 1 311 ? -12.253 -7.991 39.894 1.00 88.75 311 GLY A N 1
ATOM 2507 C CA . GLY A 1 311 ? -11.717 -9.206 40.521 1.00 88.75 311 GLY A CA 1
ATOM 2508 C C . GLY A 1 311 ? -11.031 -10.185 39.563 1.00 88.75 311 GLY A C 1
ATOM 2509 O O . GLY A 1 311 ? -10.752 -11.316 39.956 1.00 88.75 311 GLY A O 1
ATOM 2510 N N . SER A 1 312 ? -10.759 -9.776 38.320 1.00 91.75 312 SER A N 1
ATOM 2511 C CA . SER A 1 312 ? -10.004 -10.571 37.344 1.00 91.75 312 SER A CA 1
ATOM 2512 C C . SER A 1 312 ? -8.519 -10.153 37.294 1.00 91.75 312 SER A C 1
ATOM 2514 O O . SER A 1 312 ? -7.997 -9.610 38.267 1.00 91.75 312 SER A O 1
ATOM 2516 N N . ASP A 1 313 ? -7.797 -10.453 36.212 1.00 89.31 313 ASP A N 1
ATOM 2517 C CA . ASP A 1 313 ? -6.329 -10.358 36.131 1.00 89.31 313 ASP A CA 1
ATOM 2518 C C . ASP A 1 313 ? -5.793 -9.236 35.222 1.00 89.31 313 ASP A C 1
ATOM 2520 O O . ASP A 1 313 ? -4.592 -8.952 35.276 1.00 89.31 313 ASP A O 1
ATOM 2524 N N . MET A 1 314 ? -6.642 -8.546 34.448 1.00 87.69 314 MET A N 1
ATOM 2525 C CA . MET A 1 314 ? -6.196 -7.483 33.534 1.00 87.69 314 MET A CA 1
ATOM 2526 C C . MET A 1 314 ? -6.227 -6.080 34.167 1.00 87.69 314 MET A C 1
ATOM 2528 O O . MET A 1 314 ? -7.178 -5.742 34.858 1.00 87.69 314 MET A O 1
ATOM 2532 N N . PRO A 1 315 ? -5.238 -5.211 33.919 1.00 88.94 315 PRO A N 1
ATOM 2533 C CA . PRO A 1 315 ? -4.075 -5.466 33.081 1.00 88.94 315 PRO A CA 1
ATOM 2534 C C . PRO A 1 315 ? -3.013 -6.278 33.839 1.00 88.94 315 PRO A C 1
ATOM 2536 O O . PRO A 1 315 ? -2.775 -6.076 35.036 1.00 88.94 315 PRO A O 1
ATOM 2539 N N . VAL A 1 316 ? -2.387 -7.239 33.158 1.00 81.81 316 VAL A N 1
ATOM 2540 C CA . VAL A 1 316 ? -1.369 -8.119 33.756 1.00 81.81 316 VAL A CA 1
ATOM 2541 C C . VAL A 1 316 ? -0.104 -7.310 34.046 1.00 81.81 316 VAL A C 1
ATOM 2543 O O . VAL A 1 316 ? 0.295 -6.462 33.260 1.00 81.81 316 VAL A O 1
ATOM 2546 N N . GLY A 1 317 ? 0.528 -7.544 35.198 1.00 80.69 317 GLY A N 1
ATOM 2547 C CA . GLY A 1 317 ? 1.776 -6.859 35.563 1.00 80.69 317 GLY A CA 1
ATOM 2548 C C . GLY A 1 317 ? 1.639 -5.385 35.975 1.00 80.69 317 GLY A C 1
ATOM 2549 O O . GLY A 1 317 ? 2.616 -4.818 36.453 1.00 80.69 317 GLY A O 1
ATOM 2550 N N . SER A 1 318 ? 0.450 -4.778 35.880 1.00 82.94 318 SER A N 1
ATOM 2551 C CA . SER A 1 318 ? 0.190 -3.409 36.350 1.00 82.94 318 SER A CA 1
ATOM 2552 C C . SER A 1 318 ? -0.848 -3.347 37.476 1.00 82.94 318 SER A C 1
ATOM 2554 O O . SER A 1 318 ? -1.516 -4.333 37.806 1.00 82.94 318 SER A O 1
ATOM 2556 N N . ALA A 1 319 ? -1.010 -2.161 38.066 1.00 87.56 319 ALA A N 1
ATOM 2557 C CA . ALA A 1 319 ? -2.139 -1.872 38.943 1.00 87.56 319 ALA A CA 1
ATOM 2558 C C . ALA A 1 319 ? -3.476 -1.935 38.177 1.00 87.56 319 ALA A C 1
ATOM 2560 O O . ALA A 1 319 ? -3.504 -1.885 36.943 1.00 87.56 319 ALA A O 1
ATOM 2561 N N . ALA A 1 320 ? -4.572 -2.048 38.933 1.00 92.31 320 ALA A N 1
ATOM 2562 C CA . ALA A 1 320 ? -5.923 -1.854 38.417 1.00 92.31 320 ALA A CA 1
ATOM 2563 C C . ALA A 1 320 ? -6.085 -0.437 37.838 1.00 92.31 320 ALA A C 1
ATOM 2565 O O . ALA A 1 320 ? -5.330 0.472 38.194 1.00 92.31 320 ALA A O 1
ATOM 2566 N N . LEU A 1 321 ? -7.076 -0.252 36.965 1.00 93.50 321 LEU A N 1
ATOM 2567 C CA . LEU A 1 321 ? -7.390 1.064 36.413 1.00 93.50 321 LEU A CA 1
ATOM 2568 C C . LEU A 1 321 ? -7.828 1.991 37.551 1.00 93.50 321 LEU A C 1
ATOM 2570 O O . LEU A 1 321 ? -8.492 1.558 38.499 1.00 93.50 321 LEU A O 1
ATOM 2574 N N . SER A 1 322 ? -7.474 3.267 37.452 1.00 94.06 322 SER A N 1
ATOM 2575 C CA . SER A 1 322 ? -8.013 4.292 38.343 1.00 94.06 322 SER A CA 1
ATOM 2576 C C . SER A 1 322 ? -9.529 4.423 38.169 1.00 94.06 322 SER A C 1
ATOM 2578 O O . SER A 1 322 ? -10.090 4.048 37.138 1.00 94.06 322 SER A O 1
ATOM 2580 N N . SER A 1 323 ? -10.206 5.003 39.163 1.00 88.69 323 SER A N 1
ATOM 2581 C CA . SER A 1 323 ? -11.655 5.225 39.096 1.00 88.69 323 SER A CA 1
ATOM 2582 C C . SER A 1 323 ? -12.069 6.058 37.878 1.00 88.69 323 SER A C 1
ATOM 2584 O O . SER A 1 323 ? -13.132 5.819 37.320 1.00 88.69 323 SER A O 1
ATOM 2586 N N . ALA A 1 324 ? -11.231 7.007 37.447 1.00 84.88 324 ALA A N 1
ATOM 2587 C CA . ALA A 1 324 ? -11.483 7.821 36.260 1.00 84.88 324 ALA A CA 1
ATOM 2588 C C . ALA A 1 324 ? -11.311 7.017 34.959 1.00 84.88 324 ALA A C 1
ATOM 2590 O O . ALA A 1 324 ? -12.194 7.036 34.107 1.00 84.88 324 ALA A O 1
ATOM 2591 N N . GLU A 1 325 ? -10.217 6.258 34.827 1.00 92.31 325 GLU A N 1
ATOM 2592 C CA . GLU A 1 325 ? -9.966 5.410 33.649 1.00 92.31 325 GLU A CA 1
ATOM 2593 C C . GLU A 1 325 ? -11.049 4.337 33.478 1.00 92.31 325 GLU A C 1
ATOM 2595 O O . GLU A 1 325 ? -11.506 4.090 32.363 1.00 92.31 325 GLU A O 1
ATOM 2600 N N . LEU A 1 326 ? -11.482 3.717 34.581 1.00 93.25 326 LEU A N 1
ATOM 2601 C CA . LEU A 1 326 ? -12.566 2.738 34.557 1.00 93.25 326 LEU A CA 1
ATOM 2602 C C . LEU A 1 326 ? -13.884 3.381 34.113 1.00 93.25 326 LEU A C 1
ATOM 2604 O O . LEU A 1 326 ? -14.576 2.835 33.256 1.00 93.25 326 LEU A O 1
ATOM 2608 N N . LYS A 1 327 ? -14.189 4.564 34.657 1.00 90.62 327 LYS A N 1
ATOM 2609 C CA . LYS A 1 327 ? -15.396 5.321 34.329 1.00 90.62 327 LYS A CA 1
ATOM 2610 C C . LYS A 1 327 ? -15.474 5.649 32.835 1.00 90.62 327 LYS A C 1
ATOM 2612 O O . LYS A 1 327 ? -16.540 5.484 32.258 1.00 90.62 327 LYS A O 1
ATOM 2617 N N . TYR A 1 328 ? -14.365 6.017 32.187 1.00 91.81 328 TYR A N 1
ATOM 2618 C CA . TYR A 1 328 ? -14.360 6.261 30.738 1.00 91.81 328 TYR A CA 1
ATOM 2619 C C . TYR A 1 328 ? -14.800 5.043 29.923 1.00 91.81 328 TYR A C 1
ATOM 2621 O O . TYR A 1 328 ? -15.588 5.185 28.989 1.00 91.81 328 TYR A O 1
ATOM 2629 N N . ILE A 1 329 ? -14.329 3.845 30.283 1.00 95.06 329 ILE A N 1
ATOM 2630 C CA . ILE A 1 329 ? -14.716 2.605 29.594 1.00 95.06 329 ILE A CA 1
ATOM 2631 C C . ILE A 1 329 ? -16.192 2.285 29.849 1.00 95.06 329 ILE A C 1
ATOM 2633 O O . ILE A 1 329 ? -16.917 1.952 28.912 1.00 95.06 329 ILE A O 1
ATOM 2637 N N . GLU A 1 330 ? -16.643 2.383 31.100 1.00 94.19 330 GLU A N 1
ATOM 2638 C CA . GLU A 1 330 ? -18.022 2.060 31.479 1.00 94.19 330 GLU A CA 1
ATOM 2639 C C . GLU A 1 330 ? -19.029 3.023 30.848 1.00 94.19 330 GLU A C 1
ATOM 2641 O O . GLU A 1 330 ? -19.970 2.579 30.193 1.00 94.19 330 GLU A O 1
ATOM 2646 N N . GLU A 1 331 ? -18.797 4.333 30.959 1.00 92.19 331 GLU A N 1
ATOM 2647 C CA . GLU A 1 331 ? -19.679 5.351 30.386 1.00 92.19 331 GLU A CA 1
ATOM 2648 C C . GLU A 1 331 ? -19.741 5.269 28.867 1.00 92.19 331 GLU A C 1
ATOM 2650 O O . GLU A 1 331 ? -20.809 5.469 28.287 1.00 92.19 331 GLU A O 1
ATOM 2655 N N . TRP A 1 332 ? -18.626 4.959 28.205 1.00 95.25 332 TRP A N 1
ATOM 2656 C CA . TRP A 1 332 ? -18.645 4.707 26.773 1.00 95.25 332 TRP A CA 1
ATOM 2657 C C . TRP A 1 332 ? -19.583 3.552 26.432 1.00 95.25 332 TRP A C 1
ATOM 2659 O O . TRP A 1 332 ? -20.512 3.759 25.652 1.00 95.25 332 TRP A O 1
ATOM 2669 N N . ILE A 1 333 ? -19.395 2.382 27.050 1.00 96.44 333 ILE A N 1
ATOM 2670 C CA . ILE A 1 333 ? -20.182 1.179 26.754 1.00 96.44 333 ILE A CA 1
ATOM 2671 C C . ILE A 1 333 ? -21.665 1.365 27.094 1.00 96.44 333 ILE A C 1
ATOM 2673 O O . ILE A 1 333 ? -22.529 1.004 26.288 1.00 96.44 333 ILE A O 1
ATOM 2677 N N . ASP A 1 334 ? -21.970 1.934 28.261 1.00 94.44 334 ASP A N 1
ATOM 2678 C CA . ASP A 1 334 ? -23.345 2.111 28.742 1.00 94.44 334 ASP A CA 1
ATOM 2679 C C . ASP A 1 334 ? -24.153 3.082 27.863 1.00 94.44 334 ASP A C 1
ATOM 2681 O O . ASP A 1 334 ? -25.381 3.000 27.801 1.00 94.44 334 ASP A O 1
ATOM 2685 N N . ASN A 1 335 ? -23.471 3.956 27.118 1.00 92.62 335 ASN A N 1
ATOM 2686 C CA . ASN A 1 335 ? -24.087 4.904 26.191 1.00 92.62 335 ASN A CA 1
ATOM 2687 C C . ASN A 1 335 ? -23.973 4.489 24.711 1.00 92.62 335 ASN A C 1
ATOM 2689 O O . ASN A 1 335 ? -24.251 5.306 23.829 1.00 92.62 335 ASN A O 1
ATOM 2693 N N . LEU A 1 336 ? -23.564 3.251 24.411 1.00 93.38 336 LEU A N 1
ATOM 2694 C CA . LEU A 1 336 ? -23.568 2.728 23.042 1.00 93.38 336 LEU A CA 1
ATOM 2695 C C . LEU A 1 336 ? -24.984 2.387 22.569 1.00 93.38 336 LEU A C 1
ATOM 2697 O O . LEU A 1 336 ? -25.817 1.861 23.310 1.00 93.38 336 LEU A O 1
ATOM 2701 N N . SER A 1 337 ? -25.233 2.617 21.283 1.00 90.38 337 SER A N 1
ATOM 2702 C CA . SER A 1 337 ? -26.428 2.104 20.613 1.00 90.38 337 SER A CA 1
ATOM 2703 C C . SER A 1 337 ? -26.217 0.663 20.143 1.00 90.38 337 SER A C 1
ATOM 2705 O O . SER A 1 337 ? -25.133 0.287 19.699 1.00 90.38 337 SER A O 1
ATOM 2707 N N . GLU A 1 338 ? -27.270 -0.152 20.212 1.00 89.62 338 GLU A N 1
ATOM 2708 C CA . GLU A 1 338 ? -27.264 -1.486 19.609 1.00 89.62 338 GLU A CA 1
ATOM 2709 C C . GLU A 1 338 ? -27.355 -1.391 18.083 1.00 89.62 338 GLU A C 1
ATOM 2711 O O . GLU A 1 338 ? -28.123 -0.592 17.544 1.00 89.62 338 GLU A O 1
ATOM 2716 N N . ILE A 1 339 ? -26.619 -2.255 17.382 1.00 89.19 339 ILE A N 1
ATOM 2717 C CA . ILE A 1 339 ? -26.708 -2.389 15.927 1.00 89.19 339 ILE A CA 1
ATOM 2718 C C . ILE A 1 339 ? -27.602 -3.584 15.603 1.00 89.19 339 ILE A C 1
ATOM 2720 O O . ILE A 1 339 ? -27.196 -4.735 15.738 1.00 89.19 339 ILE A O 1
ATOM 2724 N N . ASN A 1 340 ? -28.820 -3.297 15.145 1.00 89.00 340 ASN A N 1
ATOM 2725 C CA . ASN A 1 340 ? -29.813 -4.308 14.761 1.00 89.00 340 ASN A CA 1
ATOM 2726 C C . ASN A 1 340 ? -29.998 -4.436 13.237 1.00 89.00 340 ASN A C 1
ATOM 2728 O O . ASN A 1 340 ? -30.787 -5.267 12.768 1.00 89.00 340 ASN A O 1
ATOM 2732 N N . ASN A 1 341 ? -29.276 -3.616 12.478 1.00 92.06 341 ASN A N 1
ATOM 2733 C CA . ASN A 1 341 ? -29.264 -3.576 11.022 1.00 92.06 341 ASN A CA 1
ATOM 2734 C C . ASN A 1 341 ? -28.723 -4.887 10.417 1.00 92.06 341 ASN A C 1
ATOM 2736 O O . ASN A 1 341 ? -27.826 -5.499 11.003 1.00 92.06 341 ASN A O 1
ATOM 2740 N N . PRO A 1 342 ? -29.210 -5.317 9.238 1.00 94.00 342 PRO A N 1
ATOM 2741 C CA . PRO A 1 342 ? -28.548 -6.356 8.452 1.00 94.00 342 PRO A CA 1
ATOM 2742 C C . PRO A 1 342 ? -27.115 -5.941 8.094 1.00 94.00 342 PRO A C 1
ATOM 2744 O O . PRO A 1 342 ? -26.885 -4.808 7.672 1.00 94.00 342 PRO A O 1
ATOM 2747 N N . VAL A 1 343 ? -26.151 -6.847 8.250 1.00 94.69 343 VAL A N 1
ATOM 2748 C CA . VAL A 1 343 ? -24.722 -6.572 8.051 1.00 94.69 343 VAL A CA 1
ATOM 2749 C C . VAL A 1 343 ? -24.176 -7.415 6.907 1.00 94.69 343 VAL A C 1
ATOM 2751 O O . VAL A 1 343 ? -24.232 -8.647 6.959 1.00 94.69 343 VAL A O 1
ATOM 2754 N N . ALA A 1 344 ? -23.631 -6.752 5.888 1.00 95.75 344 ALA A N 1
ATOM 2755 C CA . ALA A 1 344 ? -22.984 -7.398 4.752 1.00 95.75 344 ALA A CA 1
ATOM 2756 C C . ALA A 1 344 ? -21.469 -7.501 4.962 1.00 95.75 344 ALA A C 1
ATOM 2758 O O . ALA A 1 344 ? -20.827 -6.539 5.394 1.00 95.75 344 ALA A O 1
ATOM 2759 N N . ASN A 1 345 ? -20.899 -8.659 4.633 1.00 95.62 345 ASN A N 1
ATOM 2760 C CA . ASN A 1 345 ? -19.461 -8.912 4.701 1.00 95.62 345 ASN A CA 1
ATOM 2761 C C . ASN A 1 345 ? -18.997 -9.721 3.488 1.00 95.62 345 ASN A C 1
ATOM 2763 O O . ASN A 1 345 ? -19.717 -10.610 3.018 1.00 95.62 345 ASN A O 1
ATOM 2767 N N . PHE A 1 346 ? -17.771 -9.466 3.038 1.00 96.44 346 PHE A N 1
ATOM 2768 C CA . PHE A 1 346 ? -17.012 -10.452 2.283 1.00 96.44 346 PHE A CA 1
ATOM 2769 C C . PHE A 1 346 ? -16.768 -11.684 3.158 1.00 96.44 346 PHE A C 1
ATOM 2771 O O . PHE A 1 346 ? -16.629 -11.593 4.382 1.00 96.44 346 PHE A O 1
ATOM 2778 N N . SER A 1 347 ? -16.725 -12.852 2.525 1.00 94.19 347 SER A N 1
ATOM 2779 C CA . SER A 1 347 ? -16.457 -14.115 3.226 1.00 94.19 347 SER A CA 1
ATOM 2780 C C . SER A 1 347 ? -14.994 -14.240 3.673 1.00 94.19 347 SER A C 1
ATOM 2782 O O . SER A 1 347 ? -14.682 -15.078 4.513 1.00 94.19 347 SER A O 1
ATOM 2784 N N . GLU A 1 348 ? -14.119 -13.394 3.134 1.00 90.31 348 GLU A N 1
ATOM 2785 C CA . GLU A 1 348 ? -12.684 -13.325 3.400 1.00 90.31 348 GLU A CA 1
ATOM 2786 C C . GLU A 1 348 ? -12.218 -11.862 3.390 1.00 90.31 348 GLU A C 1
ATOM 2788 O O . GLU A 1 348 ? -12.856 -11.011 2.770 1.00 90.31 348 GLU A O 1
ATOM 2793 N N . SER A 1 349 ? -11.126 -11.563 4.094 1.00 87.00 349 SER A N 1
ATOM 2794 C CA . SER A 1 349 ? -10.512 -10.226 4.140 1.00 87.00 349 SER A CA 1
ATOM 2795 C C . SER A 1 349 ? -9.266 -10.105 3.259 1.00 87.00 349 SER A C 1
ATOM 2797 O O . SER A 1 349 ? -8.885 -8.996 2.900 1.00 87.00 349 SER A O 1
ATOM 2799 N N . LEU A 1 350 ? -8.652 -11.237 2.909 1.00 89.56 350 LEU A N 1
ATOM 2800 C CA . LEU A 1 350 ? -7.500 -11.349 2.023 1.00 89.56 350 LEU A CA 1
ATOM 2801 C C . LEU A 1 350 ? -7.680 -12.588 1.146 1.00 89.56 350 LEU A C 1
ATOM 2803 O O . LEU A 1 350 ? -8.036 -13.653 1.658 1.00 89.56 350 LEU A O 1
ATOM 2807 N N . ARG A 1 351 ? -7.390 -12.451 -0.145 1.00 90.38 351 ARG A N 1
ATOM 2808 C CA . ARG A 1 351 ? -7.231 -13.564 -1.077 1.00 90.38 351 ARG A CA 1
ATOM 2809 C C . ARG A 1 351 ? -6.002 -13.335 -1.943 1.00 90.38 351 ARG A C 1
ATOM 2811 O O . ARG A 1 351 ? -5.894 -12.308 -2.601 1.00 90.38 351 ARG A O 1
ATOM 2818 N N . GLU A 1 352 ? -5.120 -14.322 -1.963 1.00 89.50 352 GLU A N 1
ATOM 2819 C CA . GLU A 1 352 ? -4.021 -14.400 -2.924 1.00 89.50 352 GLU A CA 1
ATOM 2820 C C . GLU A 1 352 ? -4.513 -15.124 -4.180 1.00 89.50 352 GLU A C 1
ATOM 2822 O O . GLU A 1 352 ? -5.239 -16.123 -4.102 1.00 89.50 352 GLU A O 1
ATOM 2827 N N . VAL A 1 353 ? -4.172 -14.583 -5.340 1.00 87.75 353 VAL A N 1
ATOM 2828 C CA . VAL A 1 353 ? -4.557 -15.092 -6.655 1.00 87.75 353 VAL A CA 1
ATOM 2829 C C . VAL A 1 353 ? -3.367 -14.938 -7.589 1.00 87.75 353 VAL A C 1
ATOM 2831 O O . VAL A 1 353 ? -2.709 -13.918 -7.548 1.00 87.75 353 VAL A O 1
ATOM 2834 N N . VAL A 1 354 ? -3.091 -15.940 -8.417 1.00 80.81 354 VAL A N 1
ATOM 2835 C CA . VAL A 1 354 ? -2.120 -15.815 -9.516 1.00 80.81 354 VAL A CA 1
ATOM 2836 C C . VAL A 1 354 ? -2.802 -15.189 -10.727 1.00 80.81 354 VAL A C 1
ATOM 2838 O O . VAL A 1 354 ? -3.967 -15.519 -10.985 1.00 80.81 354 VAL A O 1
ATOM 2841 N N . GLU A 1 355 ? -2.123 -14.308 -11.449 1.00 75.88 355 GLU A N 1
ATOM 2842 C CA . GLU A 1 355 ? -2.672 -13.619 -12.625 1.00 75.88 355 GLU A CA 1
ATOM 2843 C C . GLU A 1 355 ? -3.280 -14.611 -13.644 1.00 75.88 355 GLU A C 1
ATOM 2845 O O . GLU A 1 355 ? -4.461 -14.497 -14.021 1.00 75.88 355 GLU A O 1
ATOM 2850 N N . GLY A 1 356 ? -2.581 -15.718 -13.915 1.00 77.31 356 GLY A N 1
ATOM 2851 C CA . GLY A 1 356 ? -3.029 -16.823 -14.766 1.00 77.31 356 GLY A CA 1
ATOM 2852 C C . GLY A 1 356 ? -4.334 -17.519 -14.344 1.00 77.31 356 GLY A C 1
ATOM 2853 O O . GLY A 1 356 ? -4.940 -18.256 -15.136 1.00 77.31 356 GLY A O 1
ATOM 2854 N N . ALA A 1 357 ? -4.856 -17.271 -13.134 1.00 77.44 357 ALA A N 1
ATOM 2855 C CA . ALA A 1 357 ? -6.181 -17.746 -12.725 1.00 77.44 357 ALA A CA 1
ATOM 2856 C C . ALA A 1 357 ? -7.310 -17.114 -13.556 1.00 77.44 357 ALA A C 1
ATOM 2858 O O . ALA A 1 357 ? -8.383 -17.720 -13.665 1.00 77.44 357 ALA A O 1
ATOM 2859 N N . LYS A 1 358 ? -7.082 -15.922 -14.138 1.00 82.50 358 LYS A N 1
ATOM 2860 C CA . LYS A 1 358 ? -7.971 -15.126 -15.018 1.00 82.50 358 LYS A CA 1
ATOM 2861 C C . LYS A 1 358 ? -9.296 -14.690 -14.428 1.00 82.50 358 LYS A C 1
ATOM 2863 O O . LYS A 1 358 ? -9.863 -13.684 -14.842 1.00 82.50 358 LYS A O 1
ATOM 2868 N N . THR A 1 359 ? -9.897 -15.469 -13.541 1.00 90.94 359 THR A N 1
ATOM 2869 C CA . THR A 1 359 ? -11.196 -15.176 -12.955 1.00 90.94 359 THR A CA 1
ATOM 2870 C C . THR A 1 359 ? -11.291 -15.739 -11.551 1.00 90.94 359 THR A C 1
ATOM 2872 O O . THR A 1 359 ? -11.120 -16.938 -11.334 1.00 90.94 359 THR A O 1
ATOM 2875 N N . ILE A 1 360 ? -11.675 -14.889 -10.604 1.00 93.31 360 ILE A N 1
ATOM 2876 C CA . ILE A 1 360 ? -11.993 -15.300 -9.237 1.00 93.31 360 ILE A CA 1
ATOM 2877 C C . ILE A 1 360 ? -13.437 -14.982 -8.882 1.00 93.31 360 ILE A C 1
ATOM 2879 O O . ILE A 1 360 ? -14.057 -14.076 -9.439 1.00 93.31 360 ILE A O 1
ATOM 2883 N N . LYS A 1 361 ? -13.960 -15.735 -7.913 1.00 94.44 361 LYS A N 1
ATOM 2884 C CA . LYS A 1 361 ? -15.274 -15.501 -7.317 1.00 94.44 361 LYS A CA 1
ATOM 2885 C C . LYS A 1 361 ? -15.111 -15.000 -5.898 1.00 94.44 361 LYS A C 1
ATOM 2887 O O . LYS A 1 361 ? -14.537 -15.712 -5.072 1.00 94.44 361 LYS A O 1
ATOM 2892 N N . LEU A 1 362 ? -15.680 -13.838 -5.607 1.00 95.88 362 LEU A N 1
ATOM 2893 C CA . LEU A 1 362 ? -15.817 -13.357 -4.240 1.00 95.88 362 LEU A CA 1
ATOM 2894 C C . LEU A 1 362 ? -17.250 -13.504 -3.768 1.00 95.88 362 LEU A C 1
ATOM 2896 O O . LEU A 1 362 ? -18.193 -13.057 -4.422 1.00 95.88 362 LEU A O 1
ATOM 2900 N N . LYS A 1 363 ? -17.395 -14.118 -2.597 1.00 96.69 363 LYS A N 1
ATOM 2901 C CA . LYS A 1 363 ? -18.685 -14.361 -1.964 1.00 96.69 363 LYS A CA 1
ATOM 2902 C C . LYS A 1 363 ? -18.960 -13.306 -0.904 1.00 96.69 363 LYS A C 1
ATOM 2904 O O . LYS A 1 363 ? -18.171 -13.128 0.027 1.00 96.69 363 LYS A O 1
ATOM 2909 N N . ILE A 1 364 ? -20.123 -12.677 -0.997 1.00 97.25 364 ILE A N 1
ATOM 2910 C CA . ILE A 1 364 ? -20.589 -11.641 -0.076 1.00 97.25 364 ILE A CA 1
ATOM 2911 C C . ILE A 1 364 ? -21.885 -12.136 0.560 1.00 97.25 364 ILE A C 1
ATOM 2913 O O . ILE A 1 364 ? -22.780 -12.613 -0.135 1.00 97.25 364 ILE A O 1
ATOM 2917 N N . SER A 1 365 ? -21.989 -12.056 1.883 1.00 96.25 365 SER A N 1
ATOM 2918 C CA . SER A 1 365 ? -23.143 -12.580 2.622 1.00 96.25 365 SER A CA 1
ATOM 2919 C C . SER A 1 365 ? -23.757 -11.521 3.527 1.00 96.25 365 SER A C 1
ATOM 2921 O O . SER A 1 365 ? -23.038 -10.713 4.119 1.00 96.25 365 SER A O 1
ATOM 2923 N N . LEU A 1 366 ? -25.082 -11.562 3.661 1.00 95.44 366 LEU A N 1
ATOM 2924 C CA . LEU A 1 366 ? -25.852 -10.749 4.596 1.00 95.44 366 LEU A CA 1
ATOM 2925 C C . LEU A 1 366 ? -26.232 -11.596 5.816 1.00 95.44 366 LEU A C 1
ATOM 2927 O O . LEU A 1 366 ? -26.801 -12.677 5.679 1.00 95.44 366 LEU A O 1
ATOM 2931 N N . ASN A 1 367 ? -25.914 -11.126 7.022 1.00 92.81 367 ASN A N 1
ATOM 2932 C CA . ASN A 1 367 ? -26.028 -11.936 8.244 1.00 92.81 367 ASN A CA 1
ATOM 2933 C C . ASN A 1 367 ? -27.449 -12.046 8.832 1.00 92.81 367 ASN A C 1
ATOM 2935 O O . ASN A 1 367 ? -27.635 -12.700 9.858 1.00 92.81 367 ASN A O 1
ATOM 2939 N N . LYS A 1 368 ? -28.437 -11.372 8.238 1.00 91.38 368 LYS A N 1
ATOM 2940 C CA . LYS A 1 368 ? -29.800 -11.274 8.766 1.00 91.38 368 LYS A CA 1
ATOM 2941 C C . LYS A 1 368 ? -30.811 -11.280 7.627 1.00 91.38 368 LYS A C 1
ATOM 2943 O O . LYS A 1 368 ? -30.558 -10.704 6.571 1.00 91.38 368 LYS A O 1
ATO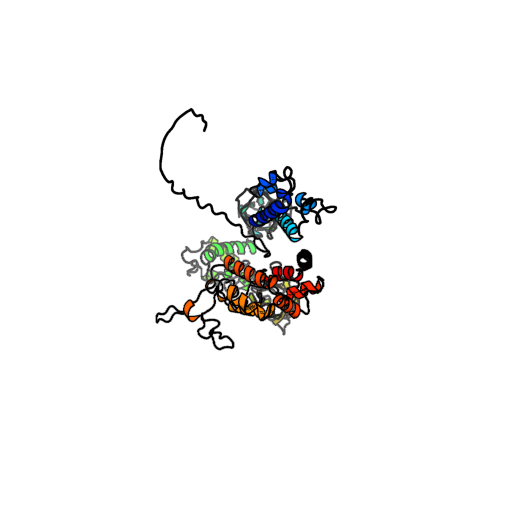M 2948 N N . ASN A 1 369 ? -31.968 -11.893 7.876 1.00 90.25 369 ASN A N 1
ATOM 2949 C CA . ASN A 1 369 ? -33.104 -11.842 6.960 1.00 90.25 369 ASN A CA 1
ATOM 2950 C C . ASN A 1 369 ? -33.577 -10.397 6.762 1.00 90.25 369 ASN A C 1
ATOM 2952 O O . ASN A 1 369 ? -33.556 -9.587 7.694 1.00 90.25 369 ASN A O 1
ATOM 2956 N N . ILE A 1 370 ? -34.043 -10.107 5.553 1.00 92.69 370 ILE A N 1
ATOM 2957 C CA . ILE A 1 370 ? -34.533 -8.793 5.137 1.00 92.69 370 ILE A CA 1
ATOM 2958 C C . ILE A 1 370 ? -35.954 -8.908 4.594 1.00 92.69 370 ILE A C 1
ATOM 2960 O O . ILE A 1 370 ? -36.319 -9.918 3.997 1.00 92.69 370 ILE A O 1
ATOM 2964 N N . GLU A 1 371 ? -36.753 -7.864 4.801 1.00 88.50 371 GLU A N 1
ATOM 2965 C CA . GLU A 1 371 ? -38.123 -7.780 4.271 1.00 88.50 371 GLU A CA 1
ATOM 2966 C C . GLU A 1 371 ? -38.194 -6.990 2.953 1.00 88.50 371 GLU A C 1
ATOM 2968 O O . GLU A 1 371 ? -39.147 -7.132 2.192 1.00 88.50 371 GLU A O 1
ATOM 2973 N N . SER A 1 372 ? -37.168 -6.189 2.659 1.00 89.31 372 SER A N 1
ATOM 2974 C CA . SER A 1 372 ? -37.013 -5.404 1.433 1.00 89.31 372 SER A CA 1
ATOM 2975 C C . SER A 1 372 ? -35.625 -5.607 0.840 1.00 89.31 372 SER A C 1
ATOM 2977 O O . SER A 1 372 ? -34.696 -5.967 1.557 1.00 89.31 372 SER A O 1
ATOM 2979 N N . THR A 1 373 ? -35.479 -5.361 -0.461 1.00 92.81 373 THR A N 1
ATOM 2980 C CA . THR A 1 373 ? -34.187 -5.435 -1.151 1.00 92.81 373 THR A CA 1
ATOM 2981 C C . THR A 1 373 ? -33.182 -4.450 -0.559 1.00 92.81 373 THR A C 1
ATOM 2983 O O . THR A 1 373 ? -33.486 -3.270 -0.402 1.00 92.81 373 THR A O 1
ATOM 2986 N N . GLU A 1 374 ? -31.965 -4.921 -0.301 1.00 94.81 374 GLU A N 1
ATOM 2987 C CA . GLU A 1 374 ? -30.845 -4.114 0.196 1.00 94.81 374 GLU A CA 1
ATOM 2988 C C . GLU A 1 374 ? -29.715 -4.155 -0.830 1.00 94.81 374 GLU A C 1
ATOM 2990 O O . GLU A 1 374 ? -29.375 -5.230 -1.320 1.00 94.81 374 GLU A O 1
ATOM 2995 N N . SER A 1 375 ? -29.138 -3.007 -1.187 1.00 94.69 375 SER A N 1
ATOM 2996 C CA . SER A 1 375 ? -28.126 -2.927 -2.252 1.00 94.69 375 SER A CA 1
ATOM 2997 C C . SER A 1 375 ? -26.835 -2.273 -1.778 1.00 94.69 375 SER A C 1
ATOM 2999 O O . SER A 1 375 ? -26.857 -1.352 -0.957 1.00 94.69 375 SER A O 1
ATOM 3001 N N . PHE A 1 376 ? -25.715 -2.742 -2.322 1.00 96.62 376 PHE A N 1
ATOM 3002 C CA . PHE A 1 376 ? -24.373 -2.251 -2.029 1.00 96.62 376 PHE A CA 1
ATOM 3003 C C . PHE A 1 376 ? -23.631 -1.967 -3.331 1.00 96.62 376 PHE A C 1
ATOM 3005 O O . PHE A 1 376 ? -23.642 -2.796 -4.241 1.00 96.62 376 PHE A O 1
ATOM 3012 N N . ARG A 1 377 ? -22.957 -0.820 -3.401 1.00 97.06 377 ARG A N 1
ATOM 3013 C CA . ARG A 1 377 ? -21.933 -0.558 -4.411 1.00 97.06 377 ARG A CA 1
ATOM 3014 C C . ARG A 1 377 ? -20.629 -1.234 -4.020 1.00 97.06 377 ARG A C 1
ATOM 3016 O O . ARG A 1 377 ? -20.307 -1.352 -2.836 1.00 97.06 377 ARG A O 1
ATOM 3023 N N . ILE A 1 378 ? -19.880 -1.640 -5.031 1.00 95.69 378 ILE A N 1
ATOM 3024 C CA . ILE A 1 378 ? -18.532 -2.175 -4.895 1.00 95.69 378 ILE A CA 1
ATOM 3025 C C . ILE A 1 378 ? -17.585 -1.088 -5.381 1.00 95.69 378 ILE A C 1
ATOM 3027 O O . ILE A 1 378 ? -17.593 -0.721 -6.554 1.00 95.69 378 ILE A O 1
ATOM 3031 N N . VAL A 1 379 ? -16.822 -0.537 -4.444 1.00 94.44 379 VAL A N 1
ATOM 3032 C CA . VAL A 1 379 ? -15.924 0.596 -4.669 1.00 94.44 379 VAL A CA 1
ATOM 3033 C C . VAL A 1 379 ? -14.490 0.098 -4.617 1.00 94.44 379 VAL A C 1
ATOM 3035 O O . VAL A 1 379 ? -14.106 -0.580 -3.665 1.00 94.44 379 VAL A O 1
ATOM 3038 N N . VAL A 1 380 ? -13.701 0.447 -5.624 1.00 93.06 380 VAL A N 1
ATOM 3039 C CA . VAL A 1 380 ? -12.259 0.194 -5.643 1.00 93.06 380 VAL A CA 1
ATOM 3040 C C . VAL A 1 380 ? -11.577 1.325 -4.882 1.00 93.06 380 VAL A C 1
ATOM 3042 O O . VAL A 1 380 ? -11.901 2.490 -5.102 1.00 93.06 380 VAL A O 1
ATOM 3045 N N . LEU A 1 381 ? -10.688 0.997 -3.946 1.00 89.44 381 LEU A N 1
ATOM 3046 C CA . LEU A 1 381 ? -9.973 2.006 -3.160 1.00 89.44 381 LEU A CA 1
ATOM 3047 C C . LEU A 1 381 ? -8.723 2.495 -3.895 1.00 89.44 381 LEU A C 1
ATOM 3049 O O . LEU A 1 381 ? -8.008 1.688 -4.483 1.00 89.44 381 LEU A O 1
ATOM 3053 N N . ASP A 1 382 ? -8.403 3.781 -3.741 1.00 84.06 382 ASP A N 1
ATOM 3054 C CA . ASP A 1 382 ? -7.256 4.449 -4.388 1.00 84.06 382 ASP A CA 1
ATOM 3055 C C . ASP A 1 382 ? -5.887 3.861 -4.012 1.00 84.06 382 ASP A C 1
ATOM 3057 O O . ASP A 1 382 ? -4.902 4.082 -4.703 1.00 84.06 382 ASP A O 1
ATOM 3061 N N . LYS A 1 383 ? -5.815 3.097 -2.915 1.00 82.31 383 LYS A N 1
ATOM 3062 C CA . LYS A 1 383 ? -4.605 2.371 -2.499 1.00 82.31 383 LYS A CA 1
ATOM 3063 C C . LYS A 1 383 ? -4.350 1.071 -3.280 1.00 82.31 383 LYS A C 1
ATOM 3065 O O . LYS A 1 383 ? -3.457 0.317 -2.908 1.00 82.31 383 LYS A O 1
ATOM 3070 N N . SER A 1 384 ? -5.186 0.756 -4.268 1.00 85.31 384 SER A N 1
ATOM 3071 C CA . SER A 1 384 ? -4.960 -0.373 -5.177 1.00 85.31 384 SER A CA 1
ATOM 3072 C C . SER A 1 384 ? -3.821 -0.029 -6.134 1.00 85.31 384 SER A C 1
ATOM 3074 O O . SER A 1 384 ? -3.738 1.110 -6.586 1.00 85.31 384 SER A O 1
ATOM 3076 N N . THR A 1 385 ? -2.952 -0.993 -6.425 1.00 86.06 385 THR A N 1
ATOM 3077 C CA . THR A 1 385 ? -1.870 -0.821 -7.408 1.00 86.06 385 THR A CA 1
ATOM 3078 C C . THR A 1 385 ? -2.350 -1.171 -8.814 1.00 86.06 385 THR A C 1
ATOM 3080 O O . THR A 1 385 ? -1.978 -0.481 -9.754 1.00 86.06 385 THR A O 1
ATOM 3083 N N . LEU A 1 386 ? -3.275 -2.136 -8.917 1.00 85.56 386 LEU A N 1
ATOM 3084 C CA . LEU A 1 386 ? -3.943 -2.521 -10.159 1.00 85.56 386 LEU A CA 1
ATOM 3085 C C . LEU A 1 386 ? -4.714 -1.356 -10.779 1.00 85.56 386 LEU A C 1
ATOM 3087 O O . LEU A 1 386 ? -5.579 -0.729 -10.147 1.00 85.56 386 LEU A O 1
ATOM 3091 N N . THR A 1 387 ? -4.476 -1.125 -12.061 1.00 82.12 387 THR A N 1
ATOM 3092 C CA . THR A 1 387 ? -5.189 -0.146 -12.871 1.00 82.12 387 THR A CA 1
ATOM 3093 C C . THR A 1 387 ? -6.477 -0.735 -13.448 1.00 82.12 387 THR A C 1
ATOM 3095 O O . THR A 1 387 ? -6.661 -1.941 -13.599 1.00 82.12 387 THR A O 1
ATOM 3098 N N . THR A 1 388 ? -7.412 0.132 -13.847 1.00 80.12 388 THR A N 1
ATOM 3099 C CA . THR A 1 388 ? -8.685 -0.286 -14.477 1.00 80.12 388 THR A CA 1
ATOM 3100 C C . THR A 1 388 ? -8.525 -1.020 -15.819 1.00 80.12 388 THR A C 1
ATOM 3102 O O . THR A 1 388 ? -9.525 -1.407 -16.420 1.00 80.12 388 THR A O 1
ATOM 3105 N N . GLN A 1 389 ? -7.298 -1.145 -16.331 1.00 83.50 389 GLN A N 1
ATOM 3106 C CA . GLN A 1 389 ? -6.982 -1.834 -17.583 1.00 83.50 389 GLN A CA 1
ATOM 3107 C C . GLN A 1 389 ? -6.573 -3.300 -17.347 1.00 83.50 389 GLN A C 1
ATOM 3109 O O . GLN A 1 389 ? -6.685 -4.103 -18.274 1.00 83.50 389 GLN A O 1
ATOM 3114 N N . GLU A 1 390 ? -6.179 -3.657 -16.121 1.00 85.75 390 GLU A N 1
ATOM 3115 C CA . GLU A 1 390 ? -5.724 -5.002 -15.728 1.00 85.75 390 GLU A CA 1
ATOM 3116 C C . GLU A 1 390 ? -6.829 -5.862 -15.109 1.00 85.75 390 GLU A C 1
ATOM 3118 O O . GLU A 1 390 ? -6.694 -7.078 -15.010 1.00 85.75 390 GLU A O 1
ATOM 3123 N N . TYR A 1 391 ? -7.968 -5.275 -14.733 1.00 91.62 391 TYR A N 1
ATOM 3124 C CA . TYR A 1 391 ? -9.100 -6.044 -14.221 1.00 91.62 391 TYR A CA 1
ATOM 3125 C C . TYR A 1 391 ? -10.454 -5.526 -14.699 1.00 91.62 391 TYR A C 1
ATOM 3127 O O . TYR A 1 391 ? -10.632 -4.370 -15.083 1.00 91.62 391 TYR A O 1
ATOM 3135 N N . SER A 1 392 ? -11.462 -6.392 -14.614 1.00 93.00 392 SER A N 1
ATOM 3136 C CA . SER A 1 392 ? -12.864 -6.008 -14.753 1.00 93.00 392 SER A CA 1
ATOM 3137 C C . SER A 1 392 ? -13.755 -6.737 -13.750 1.00 93.00 392 SER A C 1
ATOM 3139 O O . SER A 1 392 ? -13.495 -7.870 -13.347 1.00 93.00 392 SER A O 1
ATOM 3141 N N . LEU A 1 393 ? -14.823 -6.062 -13.329 1.00 94.25 393 LEU A N 1
ATOM 3142 C CA . LEU A 1 393 ? -15.805 -6.570 -12.374 1.00 94.25 393 LEU A CA 1
ATOM 3143 C C . LEU A 1 393 ? -17.087 -6.969 -13.108 1.00 94.25 393 LEU A C 1
ATOM 3145 O O . LEU A 1 393 ? -17.594 -6.194 -13.919 1.00 94.25 393 LEU A O 1
ATOM 3149 N N . SER A 1 394 ? -17.673 -8.124 -12.777 1.00 94.38 394 SER A N 1
ATOM 3150 C CA . SER A 1 394 ? -18.954 -8.545 -13.371 1.00 94.38 394 SER A CA 1
ATOM 3151 C C . SER A 1 394 ? -20.128 -7.642 -12.987 1.00 94.38 394 SER A C 1
ATOM 3153 O O . SER A 1 394 ? -21.140 -7.613 -13.683 1.00 94.38 394 SER A O 1
ATOM 3155 N N . ALA A 1 395 ? -20.017 -6.939 -11.858 1.00 92.69 395 ALA A N 1
ATOM 3156 C CA . ALA A 1 395 ? -21.000 -5.978 -11.383 1.00 92.69 395 ALA A CA 1
ATOM 3157 C C . ALA A 1 395 ? -20.330 -4.929 -10.484 1.00 92.69 395 ALA A C 1
ATOM 3159 O O . ALA A 1 395 ? -19.439 -5.251 -9.705 1.00 92.69 395 ALA A O 1
ATOM 3160 N N . GLN A 1 396 ? -20.795 -3.682 -10.551 1.00 93.19 396 GLN A N 1
ATOM 3161 C CA . GLN A 1 396 ? -20.398 -2.614 -9.617 1.00 93.19 396 GLN A CA 1
ATOM 3162 C C . GLN A 1 396 ? -21.424 -2.415 -8.489 1.00 93.19 396 GLN A C 1
ATOM 3164 O O . GLN A 1 396 ? -21.204 -1.641 -7.560 1.00 93.19 396 GLN A O 1
ATOM 3169 N N . GLU A 1 397 ? -22.557 -3.114 -8.562 1.00 95.38 397 GLU A N 1
ATOM 3170 C CA . GLU A 1 397 ? -23.623 -3.087 -7.568 1.00 95.38 397 GLU A CA 1
ATOM 3171 C C . GLU A 1 397 ? -24.161 -4.504 -7.365 1.00 95.38 397 GLU A C 1
ATOM 3173 O O . GLU A 1 397 ? -24.347 -5.249 -8.327 1.00 95.38 397 GLU A O 1
ATOM 3178 N N . ILE A 1 398 ? -24.418 -4.867 -6.111 1.00 95.75 398 ILE A N 1
ATOM 3179 C CA . ILE A 1 398 ? -25.056 -6.126 -5.727 1.00 95.75 398 ILE A CA 1
ATOM 3180 C C . ILE A 1 398 ? -26.319 -5.847 -4.917 1.00 95.75 398 ILE A C 1
ATOM 3182 O O . ILE A 1 398 ? -26.393 -4.858 -4.185 1.00 95.75 398 ILE A O 1
ATOM 3186 N N . SER A 1 399 ? -27.302 -6.741 -5.012 1.00 94.38 399 SER A N 1
ATOM 3187 C CA . SER A 1 399 ? -28.574 -6.619 -4.300 1.00 94.38 399 SER A CA 1
ATOM 3188 C C . SER A 1 399 ? -28.945 -7.918 -3.597 1.00 94.38 399 SER A C 1
ATOM 3190 O O . SER A 1 399 ? -28.996 -8.973 -4.227 1.00 94.38 399 SER A O 1
ATOM 3192 N N . PHE A 1 400 ? -29.263 -7.833 -2.313 1.00 95.56 400 PHE A N 1
ATOM 3193 C CA . PHE A 1 400 ? -29.823 -8.921 -1.523 1.00 95.56 400 PHE A CA 1
ATOM 3194 C C . PHE A 1 400 ? -31.346 -8.845 -1.533 1.00 95.56 400 PHE A C 1
ATOM 3196 O O . PHE A 1 400 ? -31.921 -7.757 -1.528 1.00 95.56 400 PHE A O 1
ATOM 3203 N N . SER A 1 401 ? -32.001 -10.000 -1.500 1.00 93.38 401 SER A N 1
ATOM 3204 C CA . SER A 1 401 ? -33.457 -10.107 -1.360 1.00 93.38 401 SER A CA 1
ATOM 3205 C C . SER A 1 401 ? -33.809 -11.092 -0.249 1.00 93.38 401 SER A C 1
ATOM 3207 O O . SER A 1 401 ? -32.942 -11.820 0.233 1.00 93.38 401 SER A O 1
ATOM 3209 N N . LYS A 1 402 ? -35.083 -11.129 0.152 1.00 91.44 402 LYS A N 1
ATOM 3210 C CA . LYS A 1 402 ? -35.583 -11.999 1.226 1.00 91.44 402 LYS A CA 1
ATOM 3211 C C . LYS A 1 402 ? -35.172 -13.469 1.066 1.00 91.44 402 LYS A C 1
ATOM 3213 O O . LYS A 1 402 ? -34.822 -14.106 2.054 1.00 91.44 402 LYS A O 1
ATOM 3218 N N . ASP A 1 403 ? -35.153 -13.962 -0.172 1.00 88.81 403 ASP A N 1
ATOM 3219 C CA . ASP A 1 403 ? -34.831 -15.357 -0.498 1.00 88.81 403 ASP A CA 1
ATOM 3220 C C . ASP A 1 403 ? -33.377 -15.552 -0.957 1.00 88.81 403 ASP A C 1
ATOM 3222 O O . ASP A 1 403 ? -32.948 -16.677 -1.211 1.00 88.81 403 ASP A O 1
ATOM 3226 N N . ASN A 1 404 ? -32.597 -14.470 -1.068 1.00 92.38 404 ASN A N 1
ATOM 3227 C CA . ASN A 1 404 ? -31.205 -14.530 -1.490 1.00 92.38 404 ASN A CA 1
ATOM 3228 C C . ASN A 1 404 ? -30.306 -13.586 -0.674 1.00 92.38 404 ASN A C 1
ATOM 3230 O O . ASN A 1 404 ? -30.133 -12.408 -1.003 1.00 92.38 404 ASN A O 1
ATOM 3234 N N . LEU A 1 405 ? -29.699 -14.151 0.374 1.00 95.00 405 LEU A N 1
ATOM 3235 C CA . LEU A 1 405 ? -28.789 -13.474 1.308 1.00 95.00 405 LEU A CA 1
ATOM 3236 C C . LEU A 1 405 ? -27.303 -13.670 0.960 1.00 95.00 405 LEU A C 1
ATOM 3238 O O . LEU A 1 405 ? -26.428 -13.338 1.759 1.00 95.00 405 LEU A O 1
ATOM 3242 N N . THR A 1 406 ? -26.993 -14.234 -0.209 1.00 96.56 406 THR A N 1
ATOM 3243 C CA . THR A 1 406 ? -25.623 -14.466 -0.682 1.00 96.56 406 THR A CA 1
ATOM 3244 C C . THR A 1 406 ? -25.475 -13.953 -2.106 1.00 96.56 406 THR A C 1
ATOM 3246 O O . THR A 1 406 ? -26.246 -14.315 -2.985 1.00 96.56 406 THR A O 1
ATOM 3249 N N . GLN A 1 407 ? -24.461 -13.136 -2.351 1.00 96.38 407 GLN A N 1
ATOM 3250 C CA . GLN A 1 407 ? -24.118 -12.651 -3.682 1.00 96.38 407 GLN A CA 1
ATOM 3251 C C . GLN A 1 407 ? -22.708 -13.099 -4.052 1.00 96.38 407 GLN A C 1
ATOM 3253 O O . GLN A 1 407 ? -21.855 -13.298 -3.183 1.00 96.38 407 GLN A O 1
ATOM 3258 N N . GLU A 1 408 ? -22.475 -13.245 -5.349 1.00 95.94 408 GLU A N 1
ATOM 3259 C CA . GLU A 1 408 ? -21.157 -13.516 -5.908 1.00 95.94 408 GLU A CA 1
ATOM 3260 C C . GLU A 1 408 ? -20.807 -12.417 -6.905 1.00 95.94 408 GLU A C 1
ATOM 3262 O O . GLU A 1 408 ? -21.632 -12.037 -7.737 1.00 95.94 408 GLU A O 1
ATOM 3267 N N . ILE A 1 409 ? -19.576 -11.925 -6.825 1.00 95.81 409 ILE A N 1
ATOM 3268 C CA . ILE A 1 409 ? -18.978 -11.078 -7.853 1.00 95.81 409 ILE A CA 1
ATOM 3269 C C . ILE A 1 409 ? -17.828 -11.837 -8.504 1.00 95.81 409 ILE A C 1
ATOM 3271 O O . ILE A 1 409 ? -17.013 -12.457 -7.814 1.00 95.81 409 ILE A O 1
ATOM 3275 N N . LEU A 1 410 ? -17.784 -11.796 -9.835 1.00 95.31 410 LEU A N 1
ATOM 3276 C CA . LEU A 1 410 ? -16.654 -12.289 -10.605 1.00 95.31 410 LEU A CA 1
ATOM 3277 C C . LEU A 1 410 ? -15.706 -11.130 -10.877 1.00 95.31 410 LEU A C 1
ATOM 3279 O O . LEU A 1 410 ? -16.135 -10.035 -11.251 1.00 95.31 410 LEU A O 1
ATOM 3283 N N . ILE A 1 411 ? -14.424 -11.397 -10.691 1.00 94.69 411 ILE A N 1
ATOM 3284 C CA . ILE A 1 411 ? -13.350 -10.468 -11.014 1.00 94.69 411 ILE A CA 1
ATOM 3285 C C . ILE A 1 411 ? -12.520 -11.152 -12.071 1.00 94.69 411 ILE A C 1
ATOM 3287 O O . ILE A 1 411 ? -12.064 -12.273 -11.847 1.00 94.69 411 ILE A O 1
ATOM 3291 N N . HIS A 1 412 ? -12.385 -10.500 -13.214 1.00 92.81 412 HIS A N 1
ATOM 3292 C CA . HIS A 1 412 ? -11.551 -10.965 -14.303 1.00 92.81 412 HIS A CA 1
ATOM 3293 C C . HIS A 1 412 ? -10.245 -10.191 -14.259 1.00 92.81 412 HIS A C 1
ATOM 3295 O O . HIS A 1 412 ? -10.289 -8.964 -14.304 1.00 92.81 412 HIS A O 1
ATOM 3301 N N . PHE A 1 413 ? -9.131 -10.904 -14.177 1.00 90.00 413 PHE A N 1
ATOM 3302 C CA . PHE A 1 413 ? -7.798 -10.335 -14.322 1.00 90.00 413 PHE A CA 1
ATOM 3303 C C . PHE A 1 413 ? -7.340 -10.542 -15.762 1.00 90.00 413 PHE A C 1
ATOM 3305 O O . PHE A 1 413 ? -7.677 -11.553 -16.395 1.00 90.00 413 PHE A O 1
ATOM 3312 N N . LYS A 1 414 ? -6.645 -9.546 -16.296 1.00 86.94 414 LYS A N 1
ATOM 3313 C CA . LYS A 1 414 ? -5.797 -9.723 -17.466 1.00 86.94 414 LYS A CA 1
ATOM 3314 C C . LYS A 1 414 ? -4.629 -10.608 -17.028 1.00 86.94 414 LYS A C 1
ATOM 3316 O O . LYS A 1 414 ? -4.254 -10.525 -15.877 1.00 86.94 414 LYS A O 1
ATOM 3321 N N . ASP A 1 415 ? -4.237 -11.506 -17.920 1.00 84.00 415 ASP A N 1
ATOM 3322 C CA . ASP A 1 415 ? -3.096 -12.415 -17.807 1.00 84.00 415 ASP A CA 1
ATOM 3323 C C . ASP A 1 415 ? -2.214 -12.064 -18.993 1.00 84.00 415 ASP A C 1
ATOM 3325 O O . ASP A 1 415 ? -2.704 -12.152 -20.137 1.00 84.00 415 ASP A O 1
ATOM 3329 N N . ASP A 1 416 ? -1.007 -11.566 -18.750 1.00 79.62 416 ASP A N 1
ATOM 3330 C CA . ASP A 1 416 ? -0.066 -11.271 -19.817 1.00 79.62 416 ASP A CA 1
ATOM 3331 C C . ASP A 1 416 ? 1.245 -12.062 -19.772 1.00 79.62 416 ASP A C 1
ATOM 3333 O O . ASP A 1 416 ? 1.183 -13.284 -19.700 1.00 79.62 416 ASP A O 1
ATOM 3337 N N . THR A 1 417 ? 2.365 -11.444 -20.144 1.00 77.19 417 THR A N 1
ATOM 3338 C CA . THR A 1 417 ? 3.675 -12.131 -20.205 1.00 77.19 417 THR A CA 1
ATOM 3339 C C . THR A 1 417 ? 4.785 -11.270 -19.604 1.00 77.19 417 THR A C 1
ATOM 3341 O O . THR A 1 417 ? 5.976 -11.501 -19.857 1.00 77.19 417 THR A O 1
ATOM 3344 N N . SER A 1 418 ? 4.393 -10.175 -18.962 1.00 73.38 418 SER A N 1
ATOM 3345 C CA . SER A 1 418 ? 5.275 -9.138 -18.462 1.00 73.38 418 SER A CA 1
ATOM 3346 C C . SER A 1 418 ? 5.633 -9.504 -17.038 1.00 73.38 418 SER A C 1
ATOM 3348 O O . SER A 1 418 ? 4.766 -9.706 -16.211 1.00 73.38 418 SER A O 1
ATOM 3350 N N . ILE A 1 419 ? 6.929 -9.559 -16.746 1.00 71.44 419 ILE A N 1
ATOM 3351 C CA . ILE A 1 419 ? 7.373 -9.777 -15.371 1.00 71.44 419 ILE A CA 1
ATOM 3352 C C . ILE A 1 419 ? 7.137 -8.480 -14.610 1.00 71.44 419 ILE A C 1
ATOM 3354 O O . ILE A 1 419 ? 7.782 -7.459 -14.893 1.00 71.44 419 ILE A O 1
ATOM 3358 N N . GLU A 1 420 ? 6.238 -8.537 -13.649 1.00 71.00 420 GLU A N 1
ATOM 3359 C CA . GLU A 1 420 ? 5.790 -7.410 -12.849 1.00 71.00 420 GLU A CA 1
ATOM 3360 C C . GLU A 1 420 ? 6.061 -7.692 -11.362 1.00 71.00 420 GLU A C 1
ATOM 3362 O O . GLU A 1 420 ? 6.731 -8.655 -10.990 1.00 71.00 420 GLU A O 1
ATOM 3367 N N . ASN A 1 421 ? 5.665 -6.778 -10.478 1.00 76.19 421 ASN A N 1
ATOM 3368 C CA . ASN A 1 421 ? 5.682 -7.070 -9.044 1.00 76.19 421 ASN A CA 1
ATOM 3369 C C . ASN A 1 421 ? 4.280 -7.488 -8.619 1.00 76.19 421 ASN A C 1
ATOM 3371 O O . ASN A 1 421 ? 3.317 -7.031 -9.221 1.00 76.19 421 ASN A O 1
ATOM 3375 N N . ASP A 1 422 ? 4.173 -8.238 -7.520 1.00 82.00 422 ASP A N 1
ATOM 3376 C CA . ASP A 1 422 ? 2.878 -8.521 -6.900 1.00 82.00 422 ASP A CA 1
ATOM 3377 C C . ASP A 1 422 ? 2.057 -7.238 -6.719 1.00 82.00 422 ASP A C 1
ATOM 3379 O O . ASP A 1 422 ? 2.499 -6.248 -6.119 1.00 82.00 422 ASP A O 1
ATOM 3383 N N . GLU A 1 423 ? 0.822 -7.294 -7.193 1.00 85.06 423 GLU A N 1
ATOM 3384 C CA . GLU A 1 423 ? -0.097 -6.176 -7.192 1.00 85.06 423 GLU A CA 1
ATOM 3385 C C . GLU A 1 423 ? -1.249 -6.396 -6.213 1.00 85.06 423 GLU A C 1
ATOM 3387 O O . GLU A 1 423 ? -1.480 -7.479 -5.669 1.00 85.06 423 GLU A O 1
ATOM 3392 N N . SER A 1 424 ? -1.999 -5.338 -5.922 1.00 89.44 424 SER A N 1
ATOM 3393 C CA . SER A 1 424 ? -3.112 -5.388 -4.985 1.00 89.44 424 SER A CA 1
ATOM 3394 C C . SER A 1 424 ? -4.334 -4.634 -5.486 1.00 89.44 424 SER A C 1
ATOM 3396 O O . SER A 1 424 ? -4.251 -3.472 -5.883 1.00 89.44 424 SER A O 1
ATOM 3398 N N . LEU A 1 425 ? -5.499 -5.274 -5.371 1.00 93.44 425 LEU A N 1
ATOM 3399 C CA . LEU A 1 425 ? -6.810 -4.668 -5.590 1.00 93.44 425 LEU A CA 1
ATOM 3400 C C . LEU A 1 425 ? -7.614 -4.683 -4.290 1.00 93.44 425 LEU A C 1
ATOM 3402 O O . LEU A 1 425 ? -7.901 -5.739 -3.724 1.00 93.44 425 LEU A O 1
ATOM 3406 N N . PHE A 1 426 ? -8.021 -3.503 -3.825 1.00 94.75 426 PHE A N 1
ATOM 3407 C CA . PHE A 1 426 ? -8.834 -3.360 -2.620 1.00 94.75 426 PHE A CA 1
ATOM 3408 C C . PHE A 1 426 ? -10.272 -3.003 -2.978 1.00 94.75 426 PHE A C 1
ATOM 3410 O O . PHE A 1 426 ? -10.547 -1.907 -3.473 1.00 94.75 426 PHE A O 1
ATOM 3417 N N . LEU A 1 427 ? -11.204 -3.899 -2.656 1.00 95.06 427 LEU A N 1
ATOM 3418 C CA . LEU A 1 427 ? -12.634 -3.684 -2.874 1.00 95.06 427 LEU A CA 1
ATOM 3419 C C . LEU A 1 427 ? -13.347 -3.398 -1.558 1.00 95.06 427 LEU A C 1
ATOM 3421 O O . LEU A 1 427 ? -13.146 -4.100 -0.570 1.00 95.06 427 LEU A O 1
ATOM 3425 N N . LYS A 1 428 ? -14.223 -2.393 -1.559 1.00 96.50 428 LYS A N 1
ATOM 3426 C CA . LYS A 1 428 ? -15.032 -1.962 -0.417 1.00 96.50 428 LYS A CA 1
ATOM 3427 C C . LYS A 1 428 ? -16.522 -2.073 -0.728 1.00 96.50 428 LYS A C 1
ATOM 3429 O O . LYS A 1 428 ? -16.979 -1.623 -1.777 1.00 96.50 428 LYS A O 1
ATOM 3434 N N . LEU A 1 429 ? -17.289 -2.601 0.223 1.00 96.31 429 LEU A N 1
ATOM 3435 C CA . LEU A 1 429 ? -18.751 -2.563 0.199 1.00 96.31 429 LEU A CA 1
ATOM 3436 C C . LEU A 1 429 ? -19.253 -1.212 0.709 1.00 96.31 429 LEU A C 1
ATOM 3438 O O . LEU A 1 429 ? -18.989 -0.827 1.852 1.00 96.31 429 LEU A O 1
ATOM 3442 N N . GLU A 1 430 ? -20.031 -0.518 -0.112 1.00 95.06 430 GLU A N 1
ATOM 3443 C CA . GLU A 1 430 ? -20.679 0.740 0.245 1.00 95.06 430 GLU A CA 1
ATOM 3444 C C . GLU A 1 430 ? -22.210 0.579 0.191 1.00 95.06 430 GLU A C 1
ATOM 3446 O O . GLU A 1 430 ? -22.758 0.314 -0.880 1.00 95.06 430 GLU A O 1
ATOM 3451 N N . PRO A 1 431 ? -22.935 0.704 1.317 1.00 93.62 431 PRO A N 1
ATOM 3452 C CA . PRO A 1 431 ? -24.390 0.579 1.318 1.00 93.62 431 PRO A CA 1
ATOM 3453 C C . PRO A 1 431 ? -25.039 1.704 0.501 1.00 93.62 431 PRO A C 1
ATOM 3455 O O . PRO A 1 431 ? -24.678 2.872 0.631 1.00 93.62 431 PRO A O 1
ATOM 3458 N N . LYS A 1 432 ? -26.023 1.351 -0.331 1.00 92.25 432 LYS A N 1
ATOM 3459 C CA . LYS A 1 432 ? -26.827 2.303 -1.122 1.00 92.25 432 LYS A CA 1
ATOM 3460 C C . LYS A 1 432 ? -28.150 2.662 -0.431 1.00 92.25 432 LYS A C 1
ATOM 3462 O O . LYS A 1 432 ? -28.732 3.703 -0.724 1.00 92.25 432 LYS A O 1
ATOM 3467 N N . GLY A 1 433 ? -28.624 1.795 0.464 1.00 80.50 433 GLY A N 1
ATOM 3468 C CA . GLY A 1 433 ? -29.811 2.002 1.296 1.00 80.50 433 GLY A CA 1
ATOM 3469 C C . GLY A 1 433 ? -29.470 2.461 2.715 1.00 80.50 433 GLY A C 1
ATOM 3470 O O . GLY A 1 433 ? -28.308 2.508 3.108 1.00 80.50 433 GLY A O 1
ATOM 3471 N N . SER A 1 434 ? -30.499 2.791 3.498 1.00 75.31 434 SER A N 1
ATOM 3472 C CA . SER A 1 434 ? -30.350 3.263 4.882 1.00 75.31 434 SER A CA 1
ATOM 3473 C C . SER A 1 434 ? -30.400 2.153 5.935 1.00 75.31 434 SER A C 1
ATOM 3475 O O . SER A 1 434 ? -30.026 2.391 7.082 1.00 75.31 434 SER A O 1
ATOM 3477 N N . ASN A 1 435 ? -30.878 0.958 5.580 1.00 88.81 435 ASN A N 1
ATOM 3478 C CA . ASN A 1 435 ? -31.116 -0.107 6.546 1.00 88.81 435 ASN A CA 1
ATOM 3479 C C . ASN A 1 435 ? -29.935 -1.077 6.650 1.00 88.81 435 ASN A C 1
ATOM 3481 O O . ASN A 1 435 ? -29.392 -1.221 7.741 1.00 88.81 435 ASN A O 1
ATOM 3485 N N . ALA A 1 436 ? -29.500 -1.733 5.571 1.00 92.38 436 ALA A N 1
ATOM 3486 C CA . ALA A 1 436 ? -28.322 -2.597 5.655 1.00 92.38 436 ALA A CA 1
ATOM 3487 C C . ALA A 1 436 ? -27.016 -1.791 5.770 1.00 92.38 436 ALA A C 1
ATOM 3489 O O . ALA A 1 436 ? -26.858 -0.726 5.175 1.00 92.38 436 ALA A O 1
ATOM 3490 N N . ILE A 1 437 ? -26.051 -2.324 6.519 1.00 93.69 437 ILE A N 1
ATOM 3491 C CA . ILE A 1 437 ? -24.743 -1.699 6.745 1.00 93.69 437 ILE A CA 1
ATOM 3492 C C . ILE A 1 437 ? -23.599 -2.640 6.363 1.00 93.69 437 ILE A C 1
ATOM 3494 O O . ILE A 1 437 ? -23.745 -3.860 6.342 1.00 93.69 437 ILE A O 1
ATOM 3498 N N . ALA A 1 438 ? -22.429 -2.067 6.093 1.00 93.38 438 ALA A N 1
ATOM 3499 C CA . ALA A 1 438 ? -21.204 -2.826 5.877 1.00 93.38 438 ALA A CA 1
ATOM 3500 C C . ALA A 1 438 ? -20.576 -3.249 7.222 1.00 93.38 438 ALA A C 1
ATOM 3502 O O . ALA A 1 438 ? -20.553 -2.458 8.173 1.00 93.38 438 ALA A O 1
ATOM 3503 N N . GLY A 1 439 ? -20.104 -4.496 7.308 1.00 92.31 439 GLY A N 1
ATOM 3504 C CA . GLY A 1 439 ? -19.533 -5.087 8.521 1.00 92.31 439 GLY A CA 1
ATOM 3505 C C . GLY A 1 439 ? -18.024 -4.891 8.692 1.00 92.31 439 GLY A C 1
ATOM 3506 O O . GLY A 1 439 ? -17.416 -4.016 8.073 1.00 92.31 439 GLY A O 1
ATOM 3507 N N . LEU A 1 440 ? -17.412 -5.705 9.561 1.00 88.81 440 LEU A N 1
ATOM 3508 C CA . LEU A 1 440 ? -15.966 -5.655 9.824 1.00 88.81 440 LEU A CA 1
ATOM 3509 C C . LEU A 1 440 ? -15.142 -6.104 8.613 1.00 88.81 440 LEU A C 1
ATOM 3511 O O . LEU A 1 440 ? -14.143 -5.456 8.308 1.00 88.81 440 LEU A O 1
ATOM 3515 N N . ASN A 1 441 ? -15.617 -7.120 7.886 1.00 92.06 441 ASN A N 1
ATOM 3516 C CA . ASN A 1 441 ? -15.020 -7.612 6.642 1.00 92.06 441 ASN A CA 1
ATOM 3517 C C . ASN A 1 441 ? -15.722 -6.965 5.440 1.00 92.06 441 ASN A C 1
ATOM 3519 O O . ASN A 1 441 ? -16.237 -7.635 4.548 1.00 92.06 441 ASN A O 1
ATOM 3523 N N . SER A 1 442 ? -15.827 -5.637 5.458 1.00 93.00 442 SER A N 1
ATOM 3524 C CA . SER A 1 442 ? -16.408 -4.844 4.366 1.00 93.00 442 SER A CA 1
ATOM 3525 C C . SER A 1 442 ? -15.387 -4.403 3.325 1.00 93.00 442 SER A C 1
ATOM 3527 O O . SER A 1 442 ? -15.773 -3.815 2.317 1.00 93.00 442 SER A O 1
ATOM 3529 N N . ILE A 1 443 ? -14.109 -4.685 3.570 1.00 93.19 443 ILE A N 1
ATOM 3530 C CA . ILE A 1 443 ? -13.013 -4.517 2.625 1.00 93.19 443 ILE A CA 1
ATOM 3531 C C . ILE A 1 443 ? -12.358 -5.883 2.440 1.00 93.19 443 ILE A C 1
ATOM 3533 O O . ILE A 1 443 ? -12.180 -6.612 3.417 1.00 93.19 443 ILE A O 1
ATOM 3537 N N . VAL A 1 444 ? -12.011 -6.204 1.201 1.00 94.75 444 VAL A N 1
ATOM 3538 C CA . VAL A 1 444 ? -11.207 -7.373 0.845 1.00 94.75 444 VAL A CA 1
ATOM 3539 C C . VAL A 1 444 ? -9.996 -6.914 0.044 1.00 94.75 444 VAL A C 1
ATOM 3541 O O . VAL A 1 444 ? -10.114 -6.065 -0.843 1.00 94.75 444 VAL A O 1
ATOM 3544 N N . GLU A 1 445 ? -8.836 -7.446 0.404 1.00 94.62 445 GLU A N 1
ATOM 3545 C CA . GLU A 1 445 ? -7.588 -7.315 -0.341 1.00 94.62 445 GLU A CA 1
ATOM 3546 C C . GLU A 1 445 ? -7.430 -8.520 -1.263 1.00 94.62 445 GLU A C 1
ATOM 3548 O O . GLU A 1 445 ? -7.542 -9.671 -0.833 1.00 94.62 445 GLU A O 1
ATOM 3553 N N . LEU A 1 446 ? -7.185 -8.249 -2.535 1.00 93.88 446 LEU A N 1
ATOM 3554 C CA . LEU A 1 446 ? -6.805 -9.243 -3.522 1.00 93.88 446 LEU A CA 1
ATOM 3555 C C . LEU A 1 446 ? -5.345 -8.999 -3.848 1.00 93.88 446 LEU A C 1
ATOM 3557 O O . LEU A 1 446 ? -5.042 -7.968 -4.441 1.00 93.88 446 LEU A O 1
ATOM 3561 N N . ARG A 1 447 ? -4.469 -9.913 -3.442 1.00 88.44 447 ARG A N 1
ATOM 3562 C CA . ARG A 1 447 ? -3.066 -9.899 -3.855 1.00 88.44 447 ARG A CA 1
ATOM 3563 C C . ARG A 1 447 ? -2.947 -10.705 -5.125 1.00 88.44 447 ARG A C 1
ATOM 3565 O O . ARG A 1 447 ? -3.202 -11.910 -5.092 1.00 88.44 447 ARG A O 1
ATOM 3572 N N . VAL A 1 448 ? -2.641 -10.022 -6.214 1.00 88.69 448 VAL A N 1
ATOM 3573 C CA . VAL A 1 448 ? -2.408 -10.648 -7.506 1.00 88.69 448 VAL A CA 1
ATOM 3574 C C . VAL A 1 448 ? -0.917 -10.910 -7.599 1.00 88.69 448 VAL A C 1
ATOM 3576 O O . VAL A 1 448 ? -0.120 -9.981 -7.575 1.00 88.69 448 VAL A O 1
ATOM 3579 N N . LEU A 1 449 ? -0.572 -12.189 -7.571 1.00 83.38 449 LEU A N 1
ATOM 3580 C CA . LEU A 1 449 ? 0.785 -12.677 -7.697 1.00 83.38 449 LEU A CA 1
ATOM 3581 C C . LEU A 1 449 ? 1.105 -12.749 -9.180 1.00 83.38 449 LEU A C 1
ATOM 3583 O O . LEU A 1 449 ? 0.350 -13.391 -9.923 1.00 83.38 449 LEU A O 1
ATOM 3587 N N . ASP A 1 450 ? 2.213 -12.125 -9.555 1.00 80.44 450 ASP A N 1
ATOM 3588 C CA . ASP A 1 450 ? 2.778 -12.290 -10.886 1.00 80.44 450 ASP A CA 1
ATOM 3589 C C . ASP A 1 450 ? 3.172 -13.767 -11.062 1.00 80.44 450 ASP A C 1
ATOM 3591 O O . ASP A 1 450 ? 3.963 -14.315 -10.279 1.00 80.44 450 ASP A O 1
ATOM 3595 N N . ASP A 1 451 ? 2.549 -14.455 -12.021 1.00 74.06 451 ASP A N 1
ATOM 3596 C CA . ASP A 1 451 ? 2.950 -15.804 -12.429 1.00 74.06 451 ASP A CA 1
ATOM 3597 C C . ASP A 1 451 ? 3.742 -15.820 -13.734 1.00 74.06 451 ASP A C 1
ATOM 3599 O O . ASP A 1 451 ? 4.160 -16.900 -14.186 1.00 74.06 451 ASP A O 1
ATOM 3603 N N . ASP A 1 452 ? 4.056 -14.640 -14.266 1.00 73.25 452 ASP A N 1
ATOM 3604 C CA . ASP A 1 452 ? 5.059 -14.512 -15.287 1.00 73.25 452 ASP A CA 1
ATOM 3605 C C . ASP A 1 452 ? 6.447 -14.711 -14.710 1.00 73.25 452 ASP A C 1
ATOM 3607 O O . ASP A 1 452 ? 6.829 -14.387 -13.586 1.00 73.25 452 ASP A O 1
ATOM 3611 N N . SER A 1 453 ? 7.255 -15.351 -15.528 1.00 55.69 453 SER A N 1
ATOM 3612 C CA . SER A 1 453 ? 8.653 -15.537 -15.226 1.00 55.69 453 SER A CA 1
ATOM 3613 C C . SER A 1 453 ? 9.421 -15.207 -16.476 1.00 55.69 453 SER A C 1
ATOM 3615 O O . SER A 1 453 ? 8.990 -15.507 -17.594 1.00 55.69 453 SER A O 1
ATOM 3617 N N . ALA A 1 454 ? 10.618 -14.650 -16.294 1.00 47.69 454 ALA A N 1
ATOM 3618 C CA . ALA A 1 454 ? 11.619 -14.727 -17.344 1.00 47.69 454 ALA A CA 1
ATOM 3619 C C . ALA A 1 454 ? 11.683 -16.199 -17.727 1.00 47.69 454 ALA A C 1
ATOM 3621 O O . ALA A 1 454 ? 11.933 -17.023 -16.845 1.00 47.69 454 ALA A O 1
ATOM 3622 N N . GLN A 1 455 ? 11.353 -16.518 -18.981 1.00 40.34 455 GLN A N 1
ATOM 3623 C CA . GLN A 1 455 ? 11.157 -17.885 -19.441 1.00 40.34 455 GLN A CA 1
ATOM 3624 C C . GLN A 1 455 ? 12.425 -18.700 -19.169 1.00 40.34 455 GLN A C 1
ATOM 3626 O O . GLN A 1 455 ? 13.353 -18.761 -19.972 1.00 40.34 455 GLN A O 1
ATOM 3631 N N . ASN A 1 456 ? 12.464 -19.314 -17.991 1.00 34.91 456 ASN A N 1
ATOM 3632 C CA . ASN A 1 456 ? 13.565 -20.112 -17.511 1.00 34.91 456 ASN A CA 1
ATOM 3633 C C . ASN A 1 456 ? 13.295 -21.522 -18.008 1.00 34.91 456 ASN A C 1
ATOM 3635 O O . ASN A 1 456 ? 12.516 -22.285 -17.433 1.00 34.91 456 ASN A O 1
ATOM 3639 N N . ILE A 1 457 ? 13.969 -21.888 -19.092 1.00 35.94 457 ILE A N 1
ATOM 3640 C CA . ILE A 1 457 ? 14.280 -23.288 -19.357 1.00 35.94 457 ILE A CA 1
ATOM 3641 C C . ILE A 1 457 ? 15.093 -23.763 -18.140 1.00 35.94 457 ILE A C 1
ATOM 3643 O O . ILE A 1 457 ? 16.269 -23.445 -18.037 1.00 35.94 457 ILE A O 1
ATOM 3647 N N . LEU A 1 458 ? 14.428 -24.428 -17.187 1.00 30.36 458 LEU A N 1
ATOM 3648 C CA . LEU A 1 458 ? 14.955 -25.047 -15.957 1.00 30.36 458 LEU A CA 1
ATOM 3649 C C . LEU A 1 458 ? 16.462 -24.848 -15.687 1.00 30.36 458 LEU A C 1
ATOM 3651 O O . LEU A 1 458 ? 17.274 -25.665 -16.121 1.00 30.36 458 LEU A O 1
ATOM 3655 N N . LEU A 1 459 ? 16.822 -23.876 -14.845 1.00 33.44 459 LEU A N 1
ATOM 3656 C CA . LEU A 1 459 ? 18.055 -23.926 -14.055 1.00 33.44 459 LEU A CA 1
ATOM 3657 C C . LEU A 1 459 ? 17.744 -23.485 -12.619 1.00 33.44 459 LEU A C 1
ATOM 3659 O O . LEU A 1 459 ? 17.430 -22.334 -12.348 1.00 33.44 459 LEU A O 1
ATOM 3663 N N . ASN A 1 460 ? 17.781 -24.452 -11.700 1.00 30.45 460 ASN A N 1
ATOM 3664 C CA . ASN A 1 460 ? 17.523 -24.265 -10.273 1.00 30.45 460 ASN A CA 1
ATOM 3665 C C . ASN A 1 460 ? 18.406 -23.166 -9.664 1.00 30.45 460 ASN A C 1
ATOM 3667 O O . ASN A 1 460 ? 19.594 -23.101 -9.975 1.00 30.45 460 ASN A O 1
ATOM 3671 N N . ASN A 1 461 ? 17.839 -22.411 -8.714 1.00 33.62 461 ASN A N 1
ATOM 3672 C CA . ASN A 1 461 ? 18.525 -21.478 -7.818 1.00 33.62 461 ASN A CA 1
ATOM 3673 C C . ASN A 1 461 ? 19.918 -21.965 -7.375 1.00 33.62 461 ASN A C 1
ATOM 3675 O O . ASN A 1 461 ? 20.075 -22.711 -6.407 1.00 33.62 461 ASN A O 1
ATOM 3679 N N . ALA A 1 462 ? 20.933 -21.462 -8.062 1.00 29.36 462 ALA A N 1
ATOM 3680 C CA . ALA A 1 462 ? 22.302 -21.290 -7.611 1.00 29.36 462 ALA A CA 1
ATOM 3681 C C . ALA A 1 462 ? 22.831 -20.085 -8.396 1.00 29.36 462 ALA A C 1
ATOM 3683 O O . ALA A 1 462 ? 22.534 -19.988 -9.582 1.00 29.36 462 ALA A O 1
ATOM 3684 N N . ALA A 1 463 ? 23.548 -19.170 -7.731 1.00 33.44 463 ALA A N 1
ATOM 3685 C CA . ALA A 1 463 ? 24.169 -17.967 -8.302 1.00 33.44 463 ALA A CA 1
ATOM 3686 C C . ALA A 1 463 ? 24.440 -18.088 -9.810 1.00 33.44 463 ALA A C 1
ATOM 3688 O O . ALA A 1 463 ? 25.089 -19.064 -10.191 1.00 33.44 463 ALA A O 1
ATOM 3689 N N . ILE A 1 464 ? 23.956 -17.137 -10.628 1.00 37.50 464 ILE A N 1
ATOM 3690 C CA . ILE A 1 464 ? 24.131 -17.131 -12.091 1.00 37.50 464 ILE A CA 1
ATOM 3691 C C . ILE A 1 464 ? 25.599 -17.434 -12.405 1.00 37.50 464 ILE A C 1
ATOM 3693 O O . ILE A 1 464 ? 26.484 -16.586 -12.294 1.00 37.50 464 ILE A O 1
ATOM 3697 N N . LYS A 1 465 ? 25.868 -18.693 -12.755 1.00 39.84 465 LYS A N 1
ATOM 3698 C CA . LYS A 1 465 ? 27.125 -19.108 -13.351 1.00 39.84 465 LYS A CA 1
ATOM 3699 C C . LYS A 1 465 ? 26.921 -18.860 -14.827 1.00 39.84 465 LYS A C 1
ATOM 3701 O O . LYS A 1 465 ? 26.230 -19.639 -15.473 1.00 39.84 465 LYS A O 1
ATOM 3706 N N . ILE A 1 466 ? 27.504 -17.782 -15.339 1.00 45.03 466 ILE A N 1
ATOM 3707 C CA . ILE A 1 466 ? 27.676 -17.599 -16.779 1.00 45.03 466 ILE A CA 1
ATOM 3708 C C . ILE A 1 466 ? 28.432 -18.841 -17.275 1.00 45.03 466 ILE A C 1
ATOM 3710 O O . ILE A 1 466 ? 29.631 -18.993 -17.019 1.00 45.03 466 ILE A O 1
ATOM 3714 N N . ASN A 1 467 ? 27.723 -19.781 -17.902 1.00 50.25 467 ASN A N 1
ATOM 3715 C CA . ASN A 1 467 ? 28.325 -20.996 -18.427 1.00 50.25 467 ASN A CA 1
ATOM 3716 C C . ASN A 1 467 ? 28.885 -20.669 -19.805 1.00 50.25 467 ASN A C 1
ATOM 3718 O O . ASN A 1 467 ? 28.215 -20.771 -20.826 1.00 50.25 467 ASN A O 1
ATOM 3722 N N . LEU A 1 468 ? 30.151 -20.264 -19.839 1.00 61.12 468 LEU A N 1
ATOM 3723 C CA . LEU A 1 468 ? 30.858 -20.118 -21.104 1.00 61.12 468 LEU A CA 1
ATOM 3724 C C . LEU A 1 468 ? 30.961 -21.496 -21.788 1.00 61.12 468 LEU A C 1
ATOM 3726 O O . LEU A 1 468 ? 31.342 -22.462 -21.119 1.00 61.12 468 LEU A O 1
ATOM 3730 N N . PRO A 1 469 ? 30.731 -21.597 -23.108 1.00 67.12 469 PRO A N 1
ATOM 3731 C CA . PRO A 1 469 ? 30.653 -22.851 -23.838 1.00 67.12 469 PRO A CA 1
ATOM 3732 C C . PRO A 1 469 ? 31.927 -23.664 -23.666 1.00 67.12 469 PRO A C 1
ATOM 3734 O O . PRO A 1 469 ? 33.039 -23.126 -23.713 1.00 67.12 469 PRO A O 1
ATOM 3737 N N . ASP A 1 470 ? 31.764 -24.962 -23.438 1.00 73.06 470 ASP A N 1
ATOM 3738 C CA . ASP A 1 470 ? 32.895 -25.863 -23.283 1.00 73.06 470 ASP A CA 1
ATOM 3739 C C . ASP A 1 470 ? 33.558 -26.187 -24.632 1.00 73.06 470 ASP A C 1
ATOM 3741 O O . ASP A 1 470 ? 33.091 -25.802 -25.713 1.00 73.06 470 ASP A O 1
ATOM 3745 N N . ARG A 1 471 ? 34.672 -26.923 -24.581 1.00 77.38 471 ARG A N 1
ATOM 3746 C CA . ARG A 1 471 ? 35.415 -27.306 -25.790 1.00 77.38 471 ARG A CA 1
ATOM 3747 C C . ARG A 1 471 ? 34.575 -28.120 -26.787 1.00 77.38 471 ARG A C 1
ATOM 3749 O O . ARG A 1 471 ? 34.840 -28.047 -27.983 1.00 77.38 471 ARG A O 1
ATOM 3756 N N . LYS A 1 472 ? 33.578 -28.888 -26.322 1.00 74.06 472 LYS A N 1
ATOM 3757 C CA . LYS A 1 472 ? 32.755 -29.769 -27.170 1.00 74.06 472 LYS A CA 1
ATOM 3758 C C . LYS A 1 472 ? 31.687 -28.973 -27.905 1.00 74.06 472 LYS A C 1
ATOM 3760 O O . LYS A 1 472 ? 31.474 -29.202 -29.098 1.00 74.06 472 LYS A O 1
ATOM 3765 N N . PHE A 1 473 ? 31.054 -28.027 -27.214 1.00 78.50 473 PHE A N 1
ATOM 3766 C CA . PHE A 1 473 ? 30.129 -27.088 -27.834 1.00 78.50 473 PHE A CA 1
ATOM 3767 C C . PHE A 1 473 ? 30.845 -26.269 -28.904 1.00 78.50 473 PHE A C 1
ATOM 3769 O O . PHE A 1 473 ? 30.393 -26.253 -30.044 1.00 78.50 473 PHE A O 1
ATOM 3776 N N . LEU A 1 474 ? 31.994 -25.664 -28.576 1.00 82.88 474 LEU A N 1
ATOM 3777 C CA . LEU A 1 474 ? 32.748 -24.849 -29.534 1.00 82.88 474 LEU A CA 1
ATOM 3778 C C . LEU A 1 474 ? 33.191 -25.674 -30.747 1.00 82.88 474 LEU A C 1
ATOM 3780 O O . LEU A 1 474 ? 32.954 -25.259 -31.878 1.00 82.88 474 LEU A O 1
ATOM 3784 N N . ALA A 1 475 ? 33.753 -26.870 -30.546 1.00 82.19 475 ALA A N 1
ATOM 3785 C CA . ALA A 1 475 ? 34.125 -27.752 -31.652 1.00 82.19 475 ALA A CA 1
ATOM 3786 C C . ALA A 1 475 ? 32.928 -28.088 -32.561 1.00 82.19 475 ALA A C 1
ATOM 3788 O O . ALA A 1 475 ? 33.034 -28.013 -33.786 1.00 82.19 475 ALA A O 1
ATOM 3789 N N . SER A 1 476 ? 31.775 -28.411 -31.970 1.00 78.81 476 SER A N 1
ATOM 3790 C CA . SER A 1 476 ? 30.555 -28.728 -32.721 1.00 78.81 476 SER A CA 1
ATOM 3791 C C . SER A 1 476 ? 30.022 -27.510 -33.472 1.00 78.81 476 SER A C 1
ATOM 3793 O O . SER A 1 476 ? 29.696 -27.612 -34.651 1.00 78.81 476 SER A O 1
ATOM 3795 N N . PHE A 1 477 ? 29.992 -26.349 -32.817 1.00 85.94 477 PHE A N 1
ATOM 3796 C CA . PHE A 1 477 ? 29.560 -25.088 -33.404 1.00 85.94 477 PHE A CA 1
ATOM 3797 C C . PHE A 1 477 ? 30.414 -24.716 -34.617 1.00 85.94 477 PHE A C 1
ATOM 3799 O O . PHE A 1 477 ? 29.881 -24.541 -35.710 1.00 85.94 477 PHE A O 1
ATOM 3806 N N . PHE A 1 478 ? 31.743 -24.681 -34.464 1.00 90.12 478 PHE A N 1
ATOM 3807 C CA . PHE A 1 478 ? 32.647 -24.355 -35.569 1.00 90.12 478 PHE A CA 1
ATOM 3808 C C . PHE A 1 478 ? 32.517 -25.354 -36.722 1.00 90.12 478 PHE A C 1
ATOM 3810 O O . PHE A 1 478 ? 32.546 -24.946 -37.879 1.00 90.12 478 PHE A O 1
ATOM 3817 N N . LYS A 1 479 ? 32.298 -26.641 -36.434 1.00 86.06 479 LYS A N 1
ATOM 3818 C CA . LYS A 1 479 ? 32.095 -27.661 -37.469 1.00 86.06 479 LYS A CA 1
ATOM 3819 C C . LYS A 1 479 ? 30.761 -27.521 -38.207 1.00 86.06 479 LYS A C 1
ATOM 3821 O O . LYS A 1 479 ? 30.711 -27.786 -39.402 1.00 86.06 479 LYS A O 1
ATOM 3826 N N . VAL A 1 480 ? 29.693 -27.104 -37.527 1.00 83.38 480 VAL A N 1
ATOM 3827 C CA . VAL A 1 480 ? 28.379 -26.845 -38.146 1.00 83.38 480 VAL A CA 1
ATOM 3828 C C . VAL A 1 480 ? 28.405 -25.561 -38.974 1.00 83.38 480 VAL A C 1
ATOM 3830 O O . VAL A 1 480 ? 27.902 -25.533 -40.094 1.00 83.38 480 VAL A O 1
ATOM 3833 N N . VAL A 1 481 ? 29.008 -24.501 -38.439 1.00 88.38 481 VAL A N 1
ATOM 3834 C CA . VAL A 1 481 ? 29.032 -23.189 -39.090 1.00 88.38 481 VAL A CA 1
ATOM 3835 C C . VAL A 1 481 ? 30.021 -23.163 -40.248 1.00 88.38 481 VAL A C 1
ATOM 3837 O O . VAL A 1 481 ? 29.671 -22.731 -41.339 1.00 88.38 481 VAL A O 1
ATOM 3840 N N . PHE A 1 482 ? 31.244 -23.643 -40.040 1.00 93.44 482 PHE A N 1
ATOM 3841 C CA . PHE A 1 482 ? 32.335 -23.525 -41.010 1.00 93.44 482 PHE A CA 1
ATOM 3842 C C . PHE A 1 482 ? 32.677 -24.842 -41.712 1.00 93.44 482 PHE A C 1
ATOM 3844 O O . PHE A 1 482 ? 33.485 -24.857 -42.635 1.00 93.44 482 PHE A O 1
ATOM 3851 N N . GLY A 1 483 ? 32.029 -25.945 -41.345 1.00 84.81 483 GLY A N 1
ATOM 3852 C CA . GLY A 1 483 ? 32.168 -27.217 -42.044 1.00 84.81 483 GLY A CA 1
ATOM 3853 C C . GLY A 1 483 ? 33.374 -28.035 -41.583 1.00 84.81 483 GLY A C 1
ATOM 3854 O O . GLY A 1 483 ? 34.084 -27.662 -40.653 1.00 84.81 483 GLY A O 1
ATOM 3855 N N . PRO A 1 484 ? 33.628 -29.193 -42.213 1.00 81.31 484 PRO A N 1
ATOM 3856 C CA . PRO A 1 484 ? 34.607 -30.163 -41.721 1.00 81.31 484 PRO A CA 1
ATOM 3857 C C . PRO A 1 484 ? 36.078 -29.764 -41.934 1.00 81.31 484 PRO A C 1
ATOM 3859 O O . PRO A 1 484 ? 36.953 -30.364 -41.317 1.00 81.31 484 PRO A O 1
ATOM 3862 N N . THR A 1 485 ? 36.389 -28.770 -42.776 1.00 86.81 485 THR A N 1
ATOM 3863 C CA . THR A 1 485 ? 37.785 -28.366 -43.054 1.00 86.81 485 THR A CA 1
ATOM 3864 C C . THR A 1 485 ? 38.477 -27.732 -41.844 1.00 86.81 485 THR A C 1
ATOM 3866 O O . THR A 1 485 ? 39.705 -27.687 -41.782 1.00 86.81 485 THR A O 1
ATOM 3869 N N . VAL A 1 486 ? 37.706 -27.322 -40.834 1.00 89.69 486 VAL A N 1
ATOM 3870 C CA . VAL A 1 486 ? 38.204 -26.632 -39.638 1.00 89.69 486 VAL A CA 1
ATOM 3871 C C . VAL A 1 486 ? 38.738 -27.568 -38.550 1.00 89.69 486 VAL A C 1
ATOM 3873 O O . VAL A 1 486 ? 39.207 -27.084 -37.521 1.00 89.69 486 VAL A O 1
ATOM 3876 N N . ASP A 1 487 ? 38.727 -28.890 -38.757 1.00 83.31 487 ASP A N 1
ATOM 3877 C CA . ASP A 1 487 ? 39.154 -29.885 -37.757 1.00 83.31 487 ASP A CA 1
ATOM 3878 C C . ASP A 1 487 ? 40.595 -29.638 -37.248 1.00 83.31 487 ASP A C 1
ATOM 3880 O O . ASP A 1 487 ? 40.866 -29.768 -36.051 1.00 83.31 487 ASP A O 1
ATOM 3884 N N . SER A 1 488 ? 41.513 -29.187 -38.116 1.00 83.44 488 SER A N 1
ATOM 3885 C CA . SER A 1 488 ? 42.884 -28.818 -37.715 1.00 83.44 488 SER A CA 1
ATOM 3886 C C . SER A 1 488 ? 42.918 -27.598 -36.783 1.00 83.44 488 SER A C 1
ATOM 3888 O O . SER A 1 488 ? 43.698 -27.566 -35.828 1.00 83.44 488 SER A O 1
ATOM 3890 N N . ASN A 1 489 ? 42.072 -26.597 -37.039 1.00 87.94 489 ASN A N 1
ATOM 3891 C CA . ASN A 1 489 ? 41.971 -25.402 -36.202 1.00 87.94 489 ASN A CA 1
ATOM 3892 C C . ASN A 1 489 ? 41.270 -25.724 -34.876 1.00 87.94 489 ASN A C 1
ATOM 3894 O O . ASN A 1 489 ? 41.762 -25.317 -33.826 1.00 87.94 489 ASN A O 1
ATOM 3898 N N . ILE A 1 490 ? 40.208 -26.539 -34.895 1.00 85.00 490 ILE A N 1
ATOM 3899 C CA . ILE A 1 490 ? 39.561 -27.058 -33.679 1.00 85.00 490 ILE A CA 1
ATOM 3900 C C . ILE A 1 490 ? 40.594 -27.772 -32.804 1.00 85.00 490 ILE A C 1
ATOM 3902 O O . ILE A 1 490 ? 40.681 -27.497 -31.606 1.00 85.00 490 ILE A O 1
ATOM 3906 N N . LYS A 1 491 ? 41.418 -28.650 -33.393 1.00 81.56 491 LYS A N 1
ATOM 3907 C CA . LYS A 1 491 ? 42.463 -29.362 -32.652 1.00 81.56 491 LYS A CA 1
ATOM 3908 C C . LYS A 1 491 ? 43.432 -28.390 -31.977 1.00 81.56 491 LYS A C 1
ATOM 3910 O O . LYS A 1 491 ? 43.667 -28.512 -30.780 1.00 81.56 491 LYS A O 1
ATOM 3915 N N . LYS A 1 492 ? 43.948 -27.414 -32.729 1.00 84.00 492 LYS A N 1
ATOM 3916 C CA . LYS A 1 492 ? 44.967 -26.462 -32.265 1.00 84.00 492 LYS A CA 1
ATOM 3917 C C . LYS A 1 492 ? 44.451 -25.452 -31.235 1.00 84.00 492 LYS A C 1
ATOM 3919 O O . LYS A 1 492 ? 45.129 -25.216 -30.243 1.00 84.00 492 LYS A O 1
ATOM 3924 N N . TYR A 1 493 ? 43.301 -24.829 -31.486 1.00 87.56 493 TYR A N 1
ATOM 3925 C CA . TYR A 1 493 ? 42.830 -23.672 -30.715 1.00 87.56 493 TYR A CA 1
ATOM 3926 C C . TYR A 1 493 ? 41.828 -24.043 -29.619 1.00 87.56 493 TYR A C 1
ATOM 3928 O O . TYR A 1 493 ? 41.773 -23.355 -28.604 1.00 87.56 493 TYR A O 1
ATOM 3936 N N . ILE A 1 494 ? 41.086 -25.145 -29.777 1.00 82.50 494 ILE A N 1
ATOM 3937 C CA . ILE A 1 494 ? 40.046 -25.567 -28.827 1.00 82.50 494 ILE A CA 1
ATOM 3938 C C . ILE A 1 494 ? 40.463 -26.831 -28.062 1.00 82.50 494 ILE A C 1
ATOM 3940 O O . ILE A 1 494 ? 40.515 -26.809 -26.834 1.00 82.50 494 ILE A O 1
ATOM 3944 N N . HIS A 1 495 ? 40.802 -27.932 -28.746 1.00 76.06 495 HIS A N 1
ATOM 3945 C CA . HIS A 1 495 ? 41.097 -29.207 -28.069 1.00 76.06 495 HIS A CA 1
ATOM 3946 C C . HIS A 1 495 ? 42.429 -29.204 -27.304 1.00 76.06 495 HIS A C 1
ATOM 3948 O O . HIS A 1 495 ? 42.475 -29.734 -26.198 1.00 76.06 495 HIS A O 1
ATOM 3954 N N . SER A 1 496 ? 43.491 -28.596 -27.846 1.00 74.88 496 SER A N 1
ATOM 3955 C CA . SER A 1 496 ? 44.791 -28.481 -27.160 1.00 74.88 496 SER A CA 1
ATOM 3956 C C . SER A 1 496 ? 44.775 -27.541 -25.946 1.00 74.88 496 SER A C 1
ATOM 3958 O O . SER A 1 496 ? 45.705 -27.573 -25.149 1.00 74.88 496 SER A O 1
ATOM 3960 N N . ASN A 1 497 ? 43.721 -26.735 -25.769 1.00 74.38 497 ASN A N 1
ATOM 3961 C CA . ASN A 1 497 ? 43.567 -25.775 -24.670 1.00 74.38 497 ASN A CA 1
ATOM 3962 C C . ASN A 1 497 ? 42.565 -26.280 -23.614 1.00 74.38 497 ASN A C 1
ATOM 3964 O O . ASN A 1 497 ? 41.657 -25.563 -23.183 1.00 74.38 497 ASN A O 1
ATOM 3968 N N . ILE A 1 498 ? 42.709 -27.547 -23.211 1.00 68.94 498 ILE A N 1
ATOM 3969 C CA . ILE A 1 498 ? 41.753 -28.246 -22.338 1.00 68.94 498 ILE A CA 1
ATOM 3970 C C . ILE A 1 498 ? 41.536 -27.547 -20.986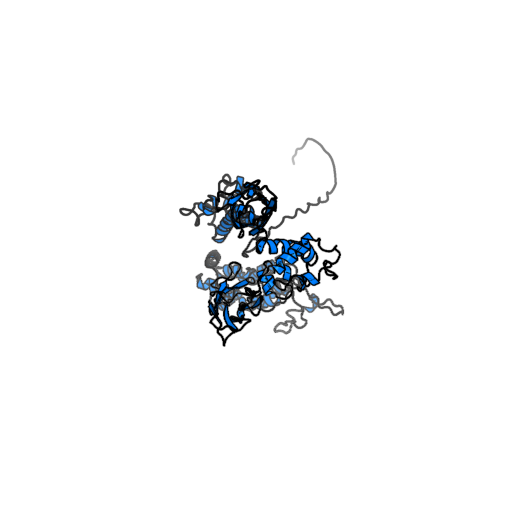 1.00 68.94 498 ILE A C 1
ATOM 3972 O O . ILE A 1 498 ? 40.392 -27.455 -20.534 1.00 68.94 498 ILE A O 1
ATOM 3976 N N . ASP A 1 499 ? 42.600 -26.982 -20.406 1.00 66.06 499 ASP A N 1
ATOM 3977 C CA . ASP A 1 499 ? 42.577 -26.258 -19.127 1.00 66.06 499 ASP A CA 1
ATOM 3978 C C . ASP A 1 499 ? 41.792 -24.935 -19.197 1.00 66.06 499 ASP A C 1
ATOM 3980 O O . ASP A 1 499 ? 41.332 -24.429 -18.176 1.00 66.06 499 ASP A O 1
ATOM 3984 N N . ILE A 1 500 ? 41.612 -24.378 -20.401 1.00 71.56 500 ILE A N 1
ATOM 3985 C CA . ILE A 1 500 ? 40.937 -23.091 -20.639 1.00 71.56 500 ILE A CA 1
ATOM 3986 C C . ILE A 1 500 ? 39.454 -23.295 -20.968 1.00 71.56 500 ILE A C 1
ATOM 3988 O O . ILE A 1 500 ? 38.592 -22.555 -20.490 1.00 71.56 500 ILE A O 1
ATOM 3992 N N . PHE A 1 501 ? 39.132 -24.300 -21.788 1.00 71.75 501 PHE A N 1
ATOM 3993 C CA . PHE A 1 501 ? 37.766 -24.517 -22.278 1.00 71.75 501 PHE A CA 1
ATOM 3994 C C . PHE A 1 501 ? 36.951 -25.528 -21.455 1.00 71.75 501 PHE A C 1
ATOM 3996 O O . PHE A 1 501 ? 35.724 -25.451 -21.469 1.00 71.75 501 PHE A O 1
ATOM 4003 N N . GLY A 1 502 ? 37.586 -26.435 -20.704 1.00 59.56 502 GLY A N 1
ATOM 4004 C CA . GLY A 1 502 ? 36.909 -27.346 -19.768 1.00 59.56 502 GLY A CA 1
ATOM 4005 C C . GLY A 1 502 ? 36.028 -28.459 -20.383 1.00 59.56 502 GLY A C 1
ATOM 4006 O O . GLY A 1 502 ? 35.936 -28.612 -21.603 1.00 59.56 502 GLY A O 1
ATOM 4007 N N . SER A 1 503 ? 35.404 -29.250 -19.484 1.00 54.88 503 SER A N 1
ATOM 4008 C CA . SER A 1 503 ? 34.567 -30.487 -19.595 1.00 54.88 503 SER A CA 1
ATOM 4009 C C . SER A 1 503 ? 35.243 -31.797 -19.121 1.00 54.88 503 SER A C 1
ATOM 4011 O O . SER A 1 503 ? 36.463 -31.938 -19.230 1.00 54.88 503 SER A O 1
ATOM 4013 N N . LYS A 1 504 ? 34.464 -32.757 -18.567 1.00 52.41 504 LYS A N 1
ATOM 4014 C CA . LYS A 1 504 ? 34.963 -34.053 -18.030 1.00 52.41 504 LYS A CA 1
ATOM 4015 C C . LYS A 1 504 ? 35.828 -34.778 -19.079 1.00 52.41 504 LYS A C 1
ATOM 4017 O O . LYS A 1 504 ? 35.402 -34.894 -20.228 1.00 52.41 504 LYS A O 1
ATOM 4022 N N . CYS A 1 505 ? 37.020 -35.260 -18.707 1.00 51.47 505 CYS A N 1
ATOM 4023 C CA . CYS A 1 505 ? 37.804 -36.163 -19.562 1.00 51.47 505 CYS A CA 1
ATOM 4024 C C . CYS A 1 505 ? 37.035 -37.487 -19.709 1.00 51.47 505 CYS A C 1
ATOM 4026 O O . CYS A 1 505 ? 36.807 -38.175 -18.713 1.00 51.47 505 CYS A O 1
ATOM 4028 N N . ASP A 1 506 ? 36.629 -37.842 -20.928 1.00 49.53 506 ASP A N 1
ATOM 4029 C CA . ASP A 1 506 ? 35.970 -39.117 -21.215 1.00 49.53 506 ASP A CA 1
ATOM 4030 C C . ASP A 1 506 ? 36.961 -40.077 -21.898 1.00 49.53 506 ASP A C 1
ATOM 4032 O O . ASP A 1 506 ? 37.545 -39.783 -22.941 1.00 49.53 506 ASP A O 1
ATOM 4036 N N . ILE A 1 507 ? 37.161 -41.251 -21.293 1.00 43.38 507 ILE A N 1
ATOM 4037 C CA . ILE A 1 507 ? 38.072 -42.307 -21.766 1.00 43.38 507 ILE A CA 1
ATOM 4038 C C . ILE A 1 507 ? 37.662 -42.908 -23.124 1.00 43.38 507 ILE A C 1
ATOM 4040 O O . ILE A 1 507 ? 38.471 -43.599 -23.764 1.00 43.38 507 ILE A O 1
ATOM 4044 N N . TYR A 1 508 ? 36.421 -42.667 -23.554 1.00 45.84 508 TYR A N 1
ATOM 4045 C CA . TYR A 1 508 ? 35.855 -43.126 -24.819 1.00 45.84 508 TYR A CA 1
ATOM 4046 C C . TYR A 1 508 ? 36.023 -42.110 -25.965 1.00 45.84 508 TYR A C 1
ATOM 4048 O O . TYR A 1 508 ? 35.757 -42.457 -27.111 1.00 45.84 508 TYR A O 1
ATOM 4056 N N . GLU A 1 509 ? 36.558 -40.909 -25.711 1.00 50.28 509 GLU A N 1
ATOM 4057 C CA . GLU A 1 509 ? 36.801 -39.860 -26.728 1.00 50.28 509 GLU A CA 1
ATOM 4058 C C . GLU A 1 509 ? 38.058 -40.076 -27.589 1.00 50.28 509 GLU A C 1
ATOM 4060 O O . GLU A 1 509 ? 38.556 -39.155 -28.236 1.00 50.28 509 GLU A O 1
ATOM 4065 N N . ARG A 1 510 ? 38.598 -41.298 -27.642 1.00 51.72 510 ARG A N 1
ATOM 4066 C CA . ARG A 1 510 ? 39.700 -41.619 -28.558 1.00 51.72 510 ARG A CA 1
ATOM 4067 C C . ARG A 1 510 ? 39.207 -41.572 -29.999 1.00 51.72 510 ARG A C 1
ATOM 4069 O O . ARG A 1 510 ? 38.602 -42.532 -30.475 1.00 51.72 510 ARG A O 1
ATOM 4076 N N . THR A 1 511 ? 39.523 -40.497 -30.713 1.00 46.41 511 THR A N 1
ATOM 4077 C CA . THR A 1 511 ? 39.352 -40.466 -32.164 1.00 46.41 511 THR A CA 1
ATOM 4078 C C . THR A 1 511 ? 40.541 -41.158 -32.821 1.00 46.41 511 THR A C 1
ATOM 4080 O O . THR A 1 511 ? 41.708 -40.904 -32.503 1.00 46.41 511 THR A O 1
ATOM 4083 N N . LYS A 1 512 ? 40.235 -42.104 -33.708 1.00 46.19 512 LYS A N 1
ATOM 4084 C CA . LYS A 1 512 ? 41.215 -42.729 -34.591 1.00 46.19 512 LYS A CA 1
ATOM 4085 C C . LYS A 1 512 ? 41.033 -42.152 -35.984 1.00 46.19 512 LYS A C 1
ATOM 4087 O O . LYS A 1 512 ? 39.894 -41.990 -36.419 1.00 46.19 512 LYS A O 1
ATOM 4092 N N . ASP A 1 513 ? 42.139 -41.891 -36.662 1.00 49.06 513 ASP A N 1
ATOM 4093 C CA . ASP A 1 513 ? 42.121 -41.552 -38.075 1.00 49.06 513 ASP A CA 1
ATOM 4094 C C . ASP A 1 513 ? 41.545 -42.738 -38.891 1.00 49.06 513 ASP A C 1
ATOM 4096 O O . ASP A 1 513 ? 41.434 -43.867 -38.388 1.00 49.06 513 ASP A O 1
ATOM 4100 N N . PRO A 1 514 ? 41.196 -42.536 -40.173 1.00 39.28 514 PRO A N 1
ATOM 4101 C CA . PRO A 1 514 ? 40.692 -43.605 -41.040 1.00 39.28 514 PRO A CA 1
ATOM 4102 C C . PRO A 1 514 ? 41.664 -44.784 -41.236 1.00 39.28 514 PRO A C 1
ATOM 4104 O O . PRO A 1 514 ? 41.256 -45.839 -41.719 1.00 39.28 514 PRO A O 1
ATOM 4107 N N . SER A 1 515 ? 42.938 -44.619 -40.866 1.00 44.38 515 SER A N 1
ATOM 4108 C CA . SER A 1 515 ? 43.990 -45.642 -40.924 1.00 44.38 515 SER A CA 1
ATOM 4109 C C . SER A 1 515 ? 44.137 -46.412 -39.601 1.00 44.38 515 SER A C 1
ATOM 4111 O O . SER A 1 515 ? 44.960 -47.323 -39.504 1.00 44.38 515 SER A O 1
ATOM 4113 N N . GLY A 1 516 ? 43.334 -46.083 -38.583 1.00 45.28 516 GLY A N 1
ATOM 4114 C CA . GLY A 1 516 ? 43.323 -46.730 -37.274 1.00 45.28 516 GLY A CA 1
ATOM 4115 C C . GLY A 1 516 ? 44.354 -46.194 -36.275 1.00 45.28 516 GLY A C 1
ATOM 4116 O O . GLY A 1 516 ? 44.432 -46.731 -35.162 1.00 45.28 516 GLY A O 1
ATOM 4117 N N . ASN A 1 517 ? 45.110 -45.148 -36.619 1.00 49.72 517 ASN A N 1
ATOM 4118 C CA . ASN A 1 517 ? 46.034 -44.486 -35.698 1.00 49.72 517 ASN A CA 1
ATOM 4119 C C . ASN A 1 517 ? 45.263 -43.533 -34.784 1.00 49.72 517 ASN A C 1
ATOM 4121 O O . ASN A 1 517 ? 44.296 -42.915 -35.211 1.00 49.72 517 ASN A O 1
ATOM 4125 N N . ALA A 1 518 ? 45.674 -43.390 -33.522 1.00 50.16 518 ALA A N 1
ATOM 4126 C CA . ALA A 1 518 ? 45.051 -42.414 -32.630 1.00 50.16 518 ALA A CA 1
ATOM 4127 C C . ALA A 1 518 ? 45.335 -40.988 -33.136 1.00 50.16 518 ALA A C 1
ATOM 4129 O O . ALA A 1 518 ? 46.480 -40.544 -33.143 1.00 50.16 518 ALA A O 1
ATOM 4130 N N . GLU A 1 519 ? 44.291 -40.277 -33.555 1.00 51.06 519 GLU A N 1
ATOM 4131 C CA . GLU A 1 519 ? 44.358 -38.883 -34.004 1.00 51.06 519 GLU A CA 1
ATOM 4132 C C . GLU A 1 519 ? 44.281 -37.915 -32.809 1.00 51.06 519 GLU A C 1
ATOM 4134 O O . GLU A 1 519 ? 44.827 -36.804 -32.845 1.00 51.06 519 GLU A O 1
ATOM 4139 N N . PHE A 1 520 ? 43.669 -38.389 -31.718 1.00 49.44 520 PHE A N 1
ATOM 4140 C CA . PHE A 1 520 ? 43.622 -37.761 -30.404 1.00 49.44 520 PHE A CA 1
ATOM 4141 C C . PHE A 1 520 ? 43.795 -38.827 -29.308 1.00 49.44 520 PHE A C 1
ATOM 4143 O O . PHE A 1 520 ? 43.054 -39.812 -29.250 1.00 49.44 520 PHE A O 1
ATOM 4150 N N . SER A 1 521 ? 44.792 -38.646 -28.436 1.00 49.69 521 SER A N 1
ATOM 4151 C CA . SER A 1 521 ? 45.037 -39.519 -27.284 1.00 49.69 521 SER A CA 1
ATOM 4152 C C . SER A 1 521 ? 44.991 -38.692 -25.998 1.00 49.69 521 SER A C 1
ATOM 4154 O O . SER A 1 521 ? 46.035 -38.233 -25.544 1.00 49.69 521 SER A O 1
ATOM 4156 N N . PRO A 1 522 ? 43.819 -38.552 -25.353 1.00 48.12 522 PRO A N 1
ATOM 4157 C CA . PRO A 1 522 ? 43.706 -37.834 -24.080 1.00 48.12 522 PRO A CA 1
ATOM 4158 C C . PRO A 1 522 ? 44.433 -38.552 -22.927 1.00 48.12 522 PRO A C 1
ATOM 4160 O O . PRO A 1 522 ? 44.510 -38.043 -21.817 1.00 48.12 522 PRO A O 1
ATOM 4163 N N . MET A 1 523 ? 44.979 -39.751 -23.163 1.00 45.25 523 MET A N 1
ATOM 4164 C CA . MET A 1 523 ? 45.497 -40.640 -22.124 1.00 45.25 523 MET A CA 1
ATOM 4165 C C . MET A 1 523 ? 46.882 -40.259 -21.576 1.00 45.25 523 MET A C 1
ATOM 4167 O O . MET A 1 523 ? 47.272 -40.822 -20.565 1.00 45.25 523 MET A O 1
ATOM 4171 N N . SER A 1 524 ? 47.617 -39.324 -22.191 1.00 49.22 524 SER A N 1
ATOM 4172 C CA . SER A 1 524 ? 48.849 -38.765 -21.595 1.00 49.22 524 SER A CA 1
ATOM 4173 C C . SER A 1 524 ? 48.623 -37.438 -20.870 1.00 49.22 524 SER A C 1
ATOM 4175 O O . SER A 1 524 ? 49.425 -37.068 -20.023 1.00 49.22 524 SER A O 1
ATOM 4177 N N . GLU A 1 525 ? 47.547 -36.723 -21.204 1.00 46.50 525 GLU A N 1
ATOM 4178 C CA . GLU A 1 525 ? 47.259 -35.374 -20.695 1.00 46.50 525 GLU A CA 1
ATOM 4179 C C . GLU A 1 525 ? 46.186 -35.398 -19.593 1.00 46.50 525 GLU A C 1
ATOM 4181 O O . GLU A 1 525 ? 46.243 -34.607 -18.657 1.00 46.50 525 GLU A O 1
ATOM 4186 N N . CYS A 1 526 ? 45.246 -36.352 -19.643 1.00 49.66 526 CYS A N 1
ATOM 4187 C CA . CYS A 1 526 ? 44.217 -36.554 -18.614 1.00 49.66 526 CYS A CA 1
ATOM 4188 C C . CYS A 1 526 ? 44.571 -37.634 -17.569 1.00 49.66 526 CYS A C 1
ATOM 4190 O O . CYS A 1 526 ? 43.849 -37.757 -16.581 1.00 49.66 526 CYS A O 1
ATOM 4192 N N . MET A 1 527 ? 45.612 -38.452 -17.770 1.00 45.25 527 MET A N 1
ATOM 4193 C CA . MET A 1 527 ? 45.997 -39.515 -16.831 1.00 45.25 527 MET A CA 1
ATOM 4194 C C . MET A 1 527 ? 47.491 -39.418 -16.520 1.00 45.25 527 MET A C 1
ATOM 4196 O O . MET A 1 527 ? 48.321 -39.800 -17.341 1.00 45.25 527 MET A O 1
ATOM 4200 N N . GLU A 1 528 ? 47.844 -38.952 -15.319 1.00 41.97 528 GLU A N 1
ATOM 4201 C CA . GLU A 1 528 ? 49.122 -39.371 -14.746 1.00 41.97 528 GLU A CA 1
ATOM 4202 C C . GLU A 1 528 ? 49.040 -40.872 -14.467 1.00 41.97 528 GLU A C 1
ATOM 4204 O O . GLU A 1 528 ? 48.009 -41.400 -14.039 1.00 41.97 528 GLU A O 1
ATOM 4209 N N . ALA A 1 529 ? 50.127 -41.569 -14.772 1.00 40.00 529 ALA A N 1
ATOM 4210 C CA . ALA A 1 529 ? 50.285 -42.981 -14.499 1.00 40.00 529 ALA A CA 1
ATOM 4211 C C . ALA A 1 529 ? 50.453 -43.201 -12.992 1.00 40.00 529 ALA A C 1
ATOM 4213 O O . ALA A 1 529 ? 51.553 -43.483 -12.539 1.00 40.00 529 ALA A O 1
ATOM 4214 N N . ASP A 1 530 ? 49.380 -43.080 -12.218 1.00 39.88 530 ASP A N 1
ATOM 4215 C CA . ASP A 1 530 ? 49.294 -43.771 -10.940 1.00 39.88 530 ASP A CA 1
ATOM 4216 C C . ASP A 1 530 ? 47.846 -44.058 -10.548 1.00 39.88 530 ASP A C 1
ATOM 4218 O O . ASP A 1 530 ? 46.920 -43.268 -10.719 1.00 39.88 530 ASP A O 1
ATOM 4222 N N . TYR A 1 531 ? 47.656 -45.285 -10.088 1.00 40.28 531 TYR A N 1
ATOM 4223 C CA . TYR A 1 531 ? 46.381 -45.911 -9.793 1.00 40.28 531 TYR A CA 1
ATOM 4224 C C . TYR A 1 531 ? 45.615 -45.146 -8.704 1.00 40.28 531 TYR A C 1
ATOM 4226 O O . TYR A 1 531 ? 45.934 -45.259 -7.524 1.00 40.28 531 TYR A O 1
ATOM 4234 N N . GLY A 1 532 ? 44.551 -44.433 -9.072 1.00 36.12 532 GLY A N 1
ATOM 4235 C CA . GLY A 1 532 ? 43.667 -43.816 -8.086 1.00 36.12 532 GLY A CA 1
ATOM 4236 C C . GLY A 1 532 ? 42.525 -43.037 -8.719 1.00 36.12 532 GLY A C 1
ATOM 4237 O O . GLY A 1 532 ? 42.731 -42.114 -9.492 1.00 36.12 532 GLY A O 1
ATOM 4238 N N . LEU A 1 533 ? 41.306 -43.451 -8.403 1.00 42.50 533 LEU A N 1
ATOM 4239 C CA . LEU A 1 533 ? 40.040 -42.887 -8.850 1.00 42.50 533 LEU A CA 1
ATOM 4240 C C . LEU A 1 533 ? 39.859 -41.414 -8.438 1.00 42.50 533 LEU A C 1
ATOM 4242 O O . LEU A 1 533 ? 39.245 -41.194 -7.409 1.00 42.50 533 LEU A O 1
ATOM 4246 N N . GLU A 1 534 ? 40.269 -40.436 -9.250 1.00 37.38 534 GLU A N 1
ATOM 4247 C CA . GLU A 1 534 ? 39.612 -39.116 -9.351 1.00 37.38 534 GLU A CA 1
ATOM 4248 C C . GLU A 1 534 ? 39.822 -38.543 -10.766 1.00 37.38 534 GLU A C 1
ATOM 4250 O O . GLU A 1 534 ? 40.933 -38.202 -11.167 1.00 37.38 534 GLU A O 1
ATOM 4255 N N . GLN A 1 535 ? 38.751 -38.443 -11.564 1.00 43.66 535 GLN A N 1
ATOM 4256 C CA . GLN A 1 535 ? 38.787 -37.658 -12.802 1.00 43.66 535 GLN A CA 1
ATOM 4257 C C . GLN A 1 535 ? 39.010 -36.195 -12.410 1.00 43.66 535 GLN A C 1
ATOM 4259 O O . GLN A 1 535 ? 38.143 -35.621 -11.751 1.00 43.66 535 GLN A O 1
ATOM 4264 N N . LYS A 1 536 ? 40.122 -35.571 -12.823 1.00 40.50 536 LYS A N 1
ATOM 4265 C CA . LYS A 1 536 ? 40.286 -34.117 -12.678 1.00 40.50 536 LYS A CA 1
ATOM 4266 C C . LYS A 1 536 ? 39.152 -33.419 -13.433 1.00 40.50 536 LYS A C 1
ATOM 4268 O O . LYS A 1 536 ? 39.144 -33.340 -14.661 1.00 40.50 536 LYS A O 1
ATOM 4273 N N . THR A 1 537 ? 38.158 -32.937 -12.700 1.00 40.38 537 THR A N 1
ATOM 4274 C CA . THR A 1 537 ? 37.130 -32.047 -13.229 1.00 40.38 537 THR A CA 1
ATOM 4275 C C . THR A 1 537 ? 37.704 -30.640 -13.245 1.00 40.38 537 THR A C 1
ATOM 4277 O O . THR A 1 537 ? 37.730 -29.971 -12.214 1.00 40.38 537 THR A O 1
ATOM 4280 N N . TYR A 1 538 ? 38.164 -30.181 -14.406 1.00 45.44 538 TYR A N 1
ATOM 4281 C CA . TYR A 1 538 ? 38.497 -28.772 -14.583 1.00 45.44 538 TYR A CA 1
ATOM 4282 C C . TYR A 1 538 ? 37.193 -27.976 -14.688 1.00 45.44 538 TYR A C 1
ATOM 4284 O O . TYR A 1 538 ? 36.482 -28.019 -15.695 1.00 45.44 538 TYR A O 1
ATOM 4292 N N . SER A 1 539 ? 36.844 -27.321 -13.580 1.00 43.84 539 SER A N 1
ATOM 4293 C CA . SER A 1 539 ? 35.801 -26.299 -13.505 1.00 43.84 539 SER A CA 1
ATOM 4294 C C . SER A 1 539 ? 36.221 -25.123 -14.389 1.00 43.84 539 SER A C 1
ATOM 4296 O O . SER A 1 539 ? 37.313 -24.591 -14.210 1.00 43.84 539 SER A O 1
ATOM 4298 N N . SER A 1 540 ? 35.369 -24.698 -15.324 1.00 49.81 540 SER A N 1
ATOM 4299 C CA . SER A 1 540 ? 35.598 -23.581 -16.261 1.00 49.81 540 SER A CA 1
ATOM 4300 C C . SER A 1 540 ? 35.623 -22.195 -15.591 1.00 49.81 540 SER A C 1
ATOM 4302 O O . SER A 1 540 ? 35.291 -21.191 -16.218 1.00 49.81 540 SER A O 1
ATOM 4304 N N . GLN A 1 541 ? 35.955 -22.122 -14.300 1.00 46.22 541 GLN A N 1
ATOM 4305 C CA . GLN A 1 541 ? 35.709 -20.950 -13.462 1.00 46.22 541 GLN A CA 1
ATOM 4306 C C . GLN A 1 541 ? 36.787 -19.861 -13.520 1.00 46.22 541 GLN A C 1
ATOM 4308 O O . GLN A 1 541 ? 36.617 -18.836 -12.869 1.00 46.22 541 GLN A O 1
ATOM 4313 N N . SER A 1 542 ? 37.857 -19.998 -14.308 1.00 47.53 542 SER A N 1
ATOM 4314 C CA . SER A 1 542 ? 38.859 -18.927 -14.401 1.00 47.53 542 SER A CA 1
ATOM 4315 C C . SER A 1 542 ? 39.615 -18.901 -15.733 1.00 47.53 542 SER A C 1
ATOM 4317 O O . SER A 1 542 ? 40.613 -19.601 -15.888 1.00 47.53 542 SER A O 1
ATOM 4319 N N . SER A 1 543 ? 39.152 -18.080 -16.687 1.00 53.16 543 SER A N 1
ATOM 4320 C CA . SER A 1 543 ? 39.986 -17.215 -17.558 1.00 53.16 543 SER A CA 1
ATOM 4321 C C . SER A 1 543 ? 39.194 -16.679 -18.767 1.00 53.16 543 SER A C 1
ATOM 4323 O O . SER A 1 543 ? 39.467 -17.044 -19.908 1.00 53.16 543 SER A O 1
ATOM 4325 N N . SER A 1 544 ? 38.213 -15.786 -18.561 1.00 63.06 544 SER A N 1
ATOM 4326 C CA . SER A 1 544 ? 37.456 -15.229 -19.702 1.00 63.06 544 SER A CA 1
ATOM 4327 C C . SER A 1 544 ? 38.338 -14.492 -20.732 1.00 63.06 544 SER A C 1
ATOM 4329 O O . SER A 1 544 ? 38.117 -14.717 -21.921 1.00 63.06 544 SER A O 1
ATOM 4331 N N . PRO A 1 545 ? 39.397 -13.733 -20.357 1.00 72.56 545 PRO A N 1
ATOM 4332 C CA . PRO A 1 545 ? 40.207 -13.025 -21.353 1.00 72.56 545 PRO A CA 1
ATOM 4333 C C . PRO A 1 545 ? 41.074 -13.962 -22.203 1.00 72.56 545 PRO A C 1
ATOM 4335 O O . PRO A 1 545 ? 41.176 -13.786 -23.413 1.00 72.56 545 PRO A O 1
ATOM 4338 N N . VAL A 1 546 ? 41.670 -14.991 -21.587 1.00 75.38 546 VAL A N 1
ATOM 4339 C CA . VAL A 1 546 ? 42.500 -15.984 -22.298 1.00 75.38 546 VAL A CA 1
ATOM 4340 C C . VAL A 1 546 ? 41.624 -16.874 -23.174 1.00 75.38 546 VAL A C 1
ATOM 4342 O O . VAL A 1 546 ? 41.967 -17.139 -24.323 1.00 75.38 546 VAL A O 1
ATOM 4345 N N . LYS A 1 547 ? 40.458 -17.286 -22.666 1.00 77.62 547 LYS A N 1
ATOM 4346 C CA . LYS A 1 547 ? 39.453 -18.015 -23.441 1.00 77.62 547 LYS A CA 1
ATOM 4347 C C . LYS A 1 547 ? 38.998 -17.213 -24.659 1.00 77.62 547 LYS A C 1
ATOM 4349 O O . LYS A 1 547 ? 38.966 -17.758 -25.758 1.00 77.62 547 LYS A O 1
ATOM 4354 N N . MET A 1 548 ? 38.716 -15.922 -24.483 1.00 81.25 548 MET A N 1
ATOM 4355 C CA . MET A 1 548 ? 38.328 -15.041 -25.581 1.00 81.25 548 MET A CA 1
ATOM 4356 C C . MET A 1 548 ? 39.451 -14.874 -26.606 1.00 81.25 548 MET A C 1
ATOM 4358 O O . MET A 1 548 ? 39.187 -14.953 -27.800 1.00 81.25 548 MET A O 1
ATOM 4362 N N . ALA A 1 549 ? 40.705 -14.730 -26.166 1.00 83.56 549 ALA A N 1
ATOM 4363 C CA . ALA A 1 549 ? 41.856 -14.655 -27.067 1.00 83.56 549 ALA A CA 1
ATOM 4364 C C . ALA A 1 549 ? 41.966 -15.899 -27.967 1.00 83.56 549 ALA A C 1
ATOM 4366 O O . ALA A 1 549 ? 42.121 -15.771 -29.178 1.00 83.56 549 ALA A O 1
ATOM 4367 N N . TRP A 1 550 ? 41.784 -17.099 -27.409 1.00 87.94 550 TRP A N 1
ATOM 4368 C CA . TRP A 1 550 ? 41.802 -18.336 -28.193 1.00 87.94 550 TRP A CA 1
ATOM 4369 C C . TRP A 1 550 ? 40.616 -18.480 -29.151 1.00 87.94 550 TRP A C 1
ATOM 4371 O O . TRP A 1 550 ? 40.770 -19.048 -30.233 1.00 87.94 550 TRP A O 1
ATOM 4381 N N . ILE A 1 551 ? 39.436 -17.972 -28.783 1.00 87.81 551 ILE A N 1
ATOM 4382 C CA . ILE A 1 551 ? 38.276 -17.954 -29.686 1.00 87.81 551 ILE A CA 1
ATOM 4383 C C . ILE A 1 551 ? 38.492 -16.946 -30.819 1.00 87.81 551 ILE A C 1
ATOM 4385 O O . ILE A 1 551 ? 38.187 -17.260 -31.968 1.00 87.81 551 ILE A O 1
ATOM 4389 N N . ILE A 1 552 ? 39.072 -15.780 -30.526 1.00 89.25 552 ILE A N 1
ATOM 4390 C CA . ILE A 1 552 ? 39.473 -14.802 -31.543 1.00 89.25 552 ILE A CA 1
ATOM 4391 C C . ILE A 1 552 ? 40.473 -15.445 -32.507 1.00 89.25 552 ILE A C 1
ATOM 4393 O O . ILE A 1 552 ? 40.230 -15.434 -33.713 1.00 89.25 552 ILE A O 1
ATOM 4397 N N . ASP A 1 553 ? 41.514 -16.110 -31.998 1.00 92.31 553 ASP A N 1
ATOM 4398 C CA . ASP A 1 553 ? 42.481 -16.833 -32.829 1.00 92.31 553 ASP A CA 1
ATOM 4399 C C . ASP A 1 553 ? 41.809 -17.914 -33.693 1.00 92.31 553 ASP A C 1
ATOM 4401 O O . ASP A 1 553 ? 42.143 -18.056 -34.873 1.00 92.31 553 ASP A O 1
ATOM 4405 N N . MET A 1 554 ? 40.846 -18.661 -33.141 1.00 92.81 554 MET A N 1
ATOM 4406 C CA . MET A 1 554 ? 40.071 -19.665 -33.877 1.00 92.81 554 MET A CA 1
ATOM 4407 C C . MET A 1 554 ? 39.244 -19.030 -35.006 1.00 92.81 554 MET A C 1
ATOM 4409 O O . MET A 1 554 ? 39.287 -19.509 -36.145 1.00 92.81 554 MET A O 1
ATOM 4413 N N . CYS A 1 555 ? 38.511 -17.954 -34.711 1.00 94.50 555 CYS A N 1
ATOM 4414 C CA . CYS A 1 555 ? 37.700 -17.211 -35.674 1.00 94.50 555 CYS A CA 1
ATOM 4415 C C . CYS A 1 555 ? 38.565 -16.613 -36.787 1.00 94.50 555 CYS A C 1
ATOM 4417 O O . CYS A 1 555 ? 38.283 -16.814 -37.968 1.00 94.50 555 CYS A O 1
ATOM 4419 N N . GLU A 1 556 ? 39.643 -15.914 -36.436 1.00 93.50 556 GLU A N 1
ATOM 4420 C CA . GLU A 1 556 ? 40.525 -15.267 -37.404 1.00 93.50 556 GLU A CA 1
ATOM 4421 C C . GLU A 1 556 ? 41.232 -16.289 -38.292 1.00 93.50 556 GLU A C 1
ATOM 4423 O O . GLU A 1 556 ? 41.177 -16.175 -39.516 1.00 93.50 556 GLU A O 1
ATOM 4428 N N . ASN A 1 557 ? 41.836 -17.333 -37.717 1.00 92.56 557 ASN A N 1
ATOM 4429 C CA . ASN A 1 557 ? 42.570 -18.318 -38.514 1.00 92.56 557 ASN A CA 1
ATOM 4430 C C . ASN A 1 557 ? 41.649 -19.148 -39.410 1.00 92.56 557 ASN A C 1
ATOM 4432 O O . ASN A 1 557 ? 42.057 -19.519 -40.508 1.00 92.56 557 ASN A O 1
ATOM 4436 N N . THR A 1 558 ? 40.416 -19.416 -38.980 1.00 93.88 558 THR A N 1
ATOM 4437 C CA . THR A 1 558 ? 39.428 -20.117 -39.809 1.00 93.88 558 THR A CA 1
ATOM 4438 C C . THR A 1 558 ? 38.945 -19.229 -40.951 1.00 93.88 558 THR A C 1
ATOM 4440 O O . THR A 1 558 ? 38.994 -19.622 -42.111 1.00 93.88 558 THR A O 1
ATOM 4443 N N . ILE A 1 559 ? 38.528 -18.001 -40.653 1.00 95.06 559 ILE A N 1
ATOM 4444 C CA . ILE A 1 559 ? 37.851 -17.142 -41.632 1.00 95.06 559 ILE A CA 1
ATOM 4445 C C . ILE A 1 559 ? 38.842 -16.500 -42.605 1.00 95.06 559 ILE A C 1
ATOM 4447 O O . ILE A 1 559 ? 38.541 -16.322 -43.788 1.00 95.06 559 ILE A O 1
ATOM 4451 N N . GLN A 1 560 ? 40.035 -16.139 -42.134 1.00 91.50 560 GLN A N 1
ATOM 4452 C CA . GLN A 1 560 ? 41.008 -15.443 -42.970 1.00 91.50 560 GLN A CA 1
ATOM 4453 C C . GLN A 1 560 ? 41.785 -16.407 -43.876 1.00 91.50 560 GLN A C 1
ATOM 4455 O O . GLN A 1 560 ? 42.067 -16.038 -45.021 1.00 91.50 560 GLN A O 1
ATOM 4460 N N . ASN A 1 561 ? 42.052 -17.640 -43.418 1.00 90.31 561 ASN A N 1
ATOM 4461 C CA . ASN A 1 561 ? 42.951 -18.579 -44.102 1.00 90.31 561 ASN A CA 1
ATOM 4462 C C . ASN A 1 561 ? 42.260 -19.785 -44.772 1.00 90.31 561 ASN A C 1
ATOM 4464 O O . ASN A 1 561 ? 42.933 -20.494 -45.517 1.00 90.31 561 ASN A O 1
ATOM 4468 N N . ASP A 1 562 ? 40.958 -20.020 -44.558 1.00 92.00 562 ASP A N 1
ATOM 4469 C CA . ASP A 1 562 ? 40.214 -21.126 -45.183 1.00 92.00 562 ASP A CA 1
ATOM 4470 C C . ASP A 1 562 ? 38.988 -20.617 -45.973 1.00 92.00 562 ASP A C 1
ATOM 4472 O O . ASP A 1 562 ? 37.911 -20.350 -45.436 1.00 92.00 562 ASP A O 1
ATOM 4476 N N . ASP A 1 563 ? 39.143 -20.490 -47.295 1.00 91.88 563 ASP A N 1
ATOM 4477 C CA . ASP A 1 563 ? 38.061 -20.052 -48.189 1.00 91.88 563 ASP A CA 1
ATOM 4478 C C . ASP A 1 563 ? 36.933 -21.087 -48.324 1.00 91.88 563 ASP A C 1
ATOM 4480 O O . ASP A 1 563 ? 35.794 -20.716 -48.643 1.00 91.88 563 ASP A O 1
ATOM 4484 N N . LEU A 1 564 ? 37.217 -22.373 -48.084 1.00 93.12 564 LEU A N 1
ATOM 4485 C CA . LEU A 1 564 ? 36.198 -23.423 -48.092 1.00 93.12 564 LEU A CA 1
ATOM 4486 C C . LEU A 1 564 ? 35.312 -23.298 -46.854 1.00 93.12 564 LEU A C 1
ATOM 4488 O O . LEU A 1 564 ? 34.091 -23.384 -46.988 1.00 93.12 564 LEU A O 1
ATOM 4492 N N . ALA A 1 565 ? 35.902 -22.987 -45.698 1.00 93.62 565 ALA A N 1
ATOM 4493 C CA . ALA A 1 565 ? 35.169 -22.709 -44.466 1.00 93.62 565 ALA A CA 1
ATOM 4494 C C . ALA A 1 565 ? 34.216 -21.513 -44.609 1.00 93.62 565 ALA A C 1
ATOM 4496 O O . ALA A 1 565 ? 33.037 -21.590 -44.257 1.00 93.62 565 ALA A O 1
ATOM 4497 N N . VAL A 1 566 ? 34.695 -20.416 -45.204 1.00 95.00 566 VAL A N 1
ATOM 4498 C CA . VAL A 1 566 ? 33.871 -19.229 -45.496 1.00 95.00 566 VAL A CA 1
ATOM 4499 C C . VAL A 1 566 ? 32.741 -19.561 -46.471 1.00 95.00 566 VAL A C 1
ATOM 4501 O O . VAL A 1 566 ? 31.603 -19.128 -46.285 1.00 95.00 566 VAL A O 1
ATOM 4504 N N . SER A 1 567 ? 33.034 -20.345 -47.509 1.00 94.50 567 SER A N 1
ATOM 4505 C CA . SER A 1 567 ? 32.030 -20.747 -48.500 1.00 94.50 567 SER A CA 1
ATOM 4506 C C . SER A 1 567 ? 30.961 -21.660 -47.897 1.00 94.50 567 SER A C 1
ATOM 4508 O O . SER A 1 567 ? 29.792 -21.536 -48.258 1.00 94.50 567 SER A O 1
ATOM 4510 N N . HIS A 1 568 ? 31.338 -22.533 -46.960 1.00 93.50 568 HIS A N 1
ATOM 4511 C CA . HIS A 1 568 ? 30.400 -23.378 -46.228 1.00 93.50 568 HIS A CA 1
ATOM 4512 C C . HIS A 1 568 ? 29.467 -22.548 -45.337 1.00 93.50 568 HIS A C 1
ATOM 4514 O O . HIS A 1 568 ? 28.249 -22.680 -45.450 1.00 93.50 568 HIS A O 1
ATOM 4520 N N . ALA A 1 569 ? 30.022 -21.621 -44.549 1.00 94.50 569 ALA A N 1
ATOM 4521 C CA . ALA A 1 569 ? 29.244 -20.748 -43.670 1.00 94.50 569 ALA A CA 1
ATOM 4522 C C . ALA A 1 569 ? 28.214 -19.909 -44.436 1.00 94.50 569 ALA A C 1
ATOM 4524 O O . ALA A 1 569 ? 27.042 -19.871 -44.070 1.00 94.50 569 ALA A O 1
ATOM 4525 N N . LEU A 1 570 ? 28.617 -19.286 -45.546 1.00 95.38 570 LEU A N 1
ATOM 4526 C CA . LEU A 1 570 ? 27.691 -18.535 -46.399 1.00 95.38 570 LEU A CA 1
ATOM 4527 C C . LEU A 1 570 ? 26.640 -19.449 -47.046 1.00 95.38 570 LEU A C 1
ATOM 4529 O O . LEU A 1 570 ? 25.467 -19.080 -47.134 1.00 95.38 570 LEU A O 1
ATOM 4533 N N . GLY A 1 571 ? 27.041 -20.654 -47.458 1.00 92.81 571 GLY A N 1
ATOM 4534 C CA . GLY A 1 571 ? 26.153 -21.646 -48.059 1.00 92.81 571 GLY A CA 1
ATOM 4535 C C . GLY A 1 571 ? 24.999 -22.063 -47.144 1.00 92.81 571 GLY A C 1
ATOM 4536 O O . GLY A 1 571 ? 23.886 -22.244 -47.640 1.00 92.81 571 GLY A O 1
ATOM 4537 N N . ASN A 1 572 ? 25.223 -22.116 -45.825 1.00 88.12 572 ASN A N 1
ATOM 4538 C CA . ASN A 1 572 ? 24.196 -22.458 -44.830 1.00 88.12 572 ASN A CA 1
ATOM 4539 C C . ASN A 1 572 ? 22.967 -21.535 -44.879 1.00 88.12 572 ASN A C 1
ATOM 4541 O O . ASN A 1 572 ? 21.871 -21.945 -44.507 1.00 88.12 572 ASN A O 1
ATOM 4545 N N . VAL A 1 573 ? 23.135 -20.310 -45.378 1.00 92.81 573 VAL A N 1
ATOM 4546 C CA . VAL A 1 573 ? 22.073 -19.298 -45.490 1.00 92.81 573 VAL A CA 1
ATOM 4547 C C . VAL A 1 573 ? 21.823 -18.868 -46.941 1.00 92.81 573 VAL A C 1
ATOM 4549 O O . VAL A 1 573 ? 21.240 -17.816 -47.208 1.00 92.81 573 VAL A O 1
ATOM 4552 N N . GLY A 1 574 ? 22.255 -19.689 -47.905 1.00 93.25 574 GLY A N 1
ATOM 4553 C CA . GLY A 1 574 ? 22.037 -19.457 -49.336 1.00 93.25 574 GLY A CA 1
ATOM 4554 C C . GLY A 1 574 ? 22.860 -18.307 -49.925 1.00 93.25 574 GLY A C 1
ATOM 4555 O O . GLY A 1 574 ? 22.482 -17.745 -50.955 1.00 93.25 574 GLY A O 1
ATOM 4556 N N . LEU A 1 575 ? 23.969 -17.933 -49.285 1.00 95.69 575 LEU A N 1
ATOM 4557 C CA . LEU A 1 575 ? 24.886 -16.893 -49.746 1.00 95.69 575 LEU A CA 1
ATOM 4558 C C . LEU A 1 575 ? 26.133 -17.491 -50.411 1.00 95.69 575 LEU A C 1
ATOM 4560 O O . LEU A 1 575 ? 26.481 -18.656 -50.246 1.00 95.69 575 LEU A O 1
ATOM 4564 N N . THR A 1 576 ? 26.835 -16.653 -51.170 1.00 93.81 576 THR A N 1
ATOM 4565 C CA . THR A 1 576 ? 28.123 -16.965 -51.801 1.00 93.81 576 THR A CA 1
ATOM 4566 C C . THR A 1 576 ? 29.099 -15.824 -51.540 1.00 93.81 576 THR A C 1
ATOM 4568 O O . THR A 1 576 ? 28.676 -14.703 -51.250 1.00 93.81 576 THR A O 1
ATOM 4571 N N . GLN A 1 577 ? 30.402 -16.047 -51.732 1.00 89.56 577 GLN A N 1
ATOM 4572 C CA . GLN A 1 577 ? 31.388 -14.964 -51.608 1.00 89.56 577 GLN A CA 1
ATOM 4573 C C . GLN A 1 577 ? 31.113 -13.787 -52.573 1.00 89.56 577 GLN A C 1
ATOM 4575 O O . GLN A 1 577 ? 31.452 -12.639 -52.282 1.00 89.56 577 GLN A O 1
ATOM 4580 N N . SER A 1 578 ? 30.433 -14.034 -53.698 1.00 89.38 578 SER A N 1
ATOM 4581 C CA . SER A 1 578 ? 30.009 -12.992 -54.640 1.00 89.38 578 SER A CA 1
ATOM 4582 C C . SER A 1 578 ? 28.759 -12.215 -54.215 1.00 89.38 578 SER A C 1
ATOM 4584 O O . SER A 1 578 ? 28.536 -11.130 -54.756 1.00 89.38 578 SER A O 1
ATOM 4586 N N . SER A 1 579 ? 27.971 -12.701 -53.248 1.00 93.25 579 SER A N 1
ATOM 4587 C CA . SER A 1 579 ? 26.706 -12.076 -52.835 1.00 93.25 579 SER A CA 1
ATOM 4588 C C . SER A 1 579 ? 26.875 -10.596 -52.465 1.00 93.25 579 SER A C 1
ATOM 4590 O O . SER A 1 579 ? 27.891 -10.192 -51.891 1.00 93.25 579 SER A O 1
ATOM 4592 N N . GLN A 1 580 ? 25.884 -9.779 -52.830 1.00 92.00 580 GLN A N 1
ATOM 4593 C CA . GLN A 1 580 ? 25.863 -8.339 -52.545 1.00 92.00 580 GLN A CA 1
ATOM 4594 C C . GLN A 1 580 ? 25.635 -8.078 -51.051 1.00 92.00 580 GLN A C 1
ATOM 4596 O O . GLN A 1 580 ? 24.927 -8.846 -50.401 1.00 92.00 580 GLN A O 1
ATOM 4601 N N . LEU A 1 581 ? 26.183 -6.981 -50.523 1.00 91.44 581 LEU A N 1
ATOM 4602 C CA . LEU A 1 581 ? 25.992 -6.559 -49.128 1.00 91.44 581 LEU A CA 1
ATOM 4603 C C . LEU A 1 581 ? 24.660 -5.805 -48.942 1.00 91.44 581 LEU A C 1
ATOM 4605 O O . LEU A 1 581 ? 24.639 -4.635 -48.560 1.00 91.44 581 LEU A O 1
ATOM 4609 N N . SER A 1 582 ? 23.544 -6.460 -49.270 1.00 92.12 582 SER A N 1
ATOM 4610 C CA . SER A 1 582 ? 22.200 -5.956 -48.964 1.00 92.12 582 SER A CA 1
ATOM 4611 C C . SER A 1 582 ? 21.822 -6.243 -47.511 1.00 92.12 582 SER A C 1
ATOM 4613 O O . SER A 1 582 ? 22.350 -7.168 -46.897 1.00 92.12 582 SER A O 1
ATOM 4615 N N . ASP A 1 583 ? 20.863 -5.488 -46.985 1.00 90.56 583 ASP A N 1
ATOM 4616 C CA . ASP A 1 583 ? 20.332 -5.617 -45.622 1.00 90.56 583 ASP A CA 1
ATOM 4617 C C . ASP A 1 583 ? 19.857 -7.046 -45.351 1.00 90.56 583 ASP A C 1
ATOM 4619 O O . ASP A 1 583 ? 20.202 -7.640 -44.335 1.00 90.56 583 ASP A O 1
ATOM 4623 N N . GLU A 1 584 ? 19.152 -7.636 -46.320 1.00 92.50 584 GLU A N 1
ATOM 4624 C CA . GLU A 1 584 ? 18.693 -9.024 -46.272 1.00 92.50 584 GLU A CA 1
ATOM 4625 C C . GLU A 1 584 ? 19.857 -10.025 -46.208 1.00 92.50 584 GLU A C 1
ATOM 4627 O O . GLU A 1 584 ? 19.805 -10.989 -45.449 1.00 92.50 584 GLU A O 1
ATOM 4632 N N . ASN A 1 585 ? 20.927 -9.811 -46.978 1.00 94.44 585 ASN A N 1
ATOM 4633 C CA . ASN A 1 585 ? 22.064 -10.732 -46.992 1.00 94.44 585 ASN A CA 1
ATOM 4634 C C . ASN A 1 585 ? 22.917 -10.605 -45.722 1.00 94.44 585 ASN A C 1
ATOM 4636 O O . ASN A 1 585 ? 23.434 -11.607 -45.235 1.00 94.44 585 ASN A O 1
ATOM 4640 N N . ILE A 1 586 ? 23.052 -9.400 -45.165 1.00 93.25 586 ILE A N 1
ATOM 4641 C CA . ILE A 1 586 ? 23.731 -9.179 -43.880 1.00 93.25 586 ILE A CA 1
ATOM 4642 C C . ILE A 1 586 ? 22.919 -9.817 -42.745 1.00 93.25 586 ILE A C 1
ATOM 4644 O O . ILE A 1 586 ? 23.490 -10.511 -41.908 1.00 93.25 586 ILE A O 1
ATOM 4648 N N . GLN A 1 587 ? 21.590 -9.667 -42.767 1.00 91.75 587 GLN A N 1
ATOM 4649 C CA . GLN A 1 587 ? 20.679 -10.335 -41.835 1.00 91.75 587 GLN A CA 1
ATOM 4650 C C . GLN A 1 587 ? 20.811 -11.865 -41.904 1.00 91.75 587 GLN A C 1
ATOM 4652 O O . GLN A 1 587 ? 20.978 -12.513 -40.875 1.00 91.75 587 GLN A O 1
ATOM 4657 N N . LYS A 1 588 ? 20.834 -12.445 -43.110 1.00 92.62 588 LYS A N 1
ATOM 4658 C CA . LYS A 1 588 ? 21.072 -13.886 -43.300 1.00 92.62 588 LYS A CA 1
ATOM 4659 C C . LYS A 1 588 ? 22.416 -14.338 -42.729 1.00 92.62 588 LYS A C 1
ATOM 4661 O O . LYS A 1 588 ? 22.483 -15.370 -42.078 1.00 92.62 588 LYS A O 1
ATOM 4666 N N . ALA A 1 589 ? 23.489 -13.573 -42.935 1.00 91.00 589 ALA A N 1
ATOM 4667 C CA . ALA A 1 589 ? 24.798 -13.914 -42.375 1.00 91.00 589 ALA A CA 1
ATOM 4668 C C . ALA A 1 589 ? 24.833 -13.828 -40.838 1.00 91.00 589 ALA A C 1
ATOM 4670 O O . ALA A 1 589 ? 25.513 -14.623 -40.196 1.00 91.00 589 ALA A O 1
ATOM 4671 N N . PHE A 1 590 ? 24.082 -12.905 -40.238 1.00 91.44 590 PHE A N 1
ATOM 4672 C CA . PHE A 1 590 ? 23.930 -12.814 -38.785 1.00 91.44 590 PHE A CA 1
ATOM 4673 C C . PHE A 1 590 ? 23.189 -14.012 -38.188 1.00 91.44 590 PHE A C 1
ATOM 4675 O O . PHE A 1 590 ? 23.604 -14.538 -37.156 1.00 91.44 590 PHE A O 1
ATOM 4682 N N . GLU A 1 591 ? 22.154 -14.503 -38.868 1.00 88.06 591 GLU A N 1
ATOM 4683 C CA . GLU A 1 591 ? 21.376 -15.668 -38.429 1.00 88.06 591 GLU A CA 1
ATOM 4684 C C . GLU A 1 591 ? 22.197 -16.967 -38.349 1.00 88.06 591 GLU A C 1
ATOM 4686 O O . GLU A 1 591 ? 21.786 -17.891 -37.651 1.00 88.06 591 GLU A O 1
ATOM 4691 N N . ILE A 1 592 ? 23.381 -17.024 -38.979 1.00 86.50 592 ILE A N 1
ATOM 4692 C CA . ILE A 1 592 ? 24.348 -18.124 -38.812 1.00 86.50 592 ILE A CA 1
ATOM 4693 C C . ILE A 1 592 ? 24.770 -18.270 -37.338 1.00 86.50 592 ILE A C 1
ATOM 4695 O O . ILE A 1 592 ? 24.913 -19.388 -36.847 1.00 86.50 592 ILE A O 1
ATOM 4699 N N . PHE A 1 593 ? 24.971 -17.146 -36.641 1.00 86.25 593 PHE A N 1
ATOM 4700 C CA . PHE A 1 593 ? 25.418 -17.100 -35.242 1.00 86.25 593 PHE A CA 1
ATOM 4701 C C . PHE A 1 593 ? 24.254 -16.856 -34.271 1.00 86.25 593 PHE A C 1
ATOM 4703 O O . PHE A 1 593 ? 24.315 -17.285 -33.122 1.00 86.25 593 PHE A O 1
ATOM 4710 N N . TYR A 1 594 ? 23.176 -16.213 -34.737 1.00 81.69 594 TYR A N 1
ATOM 4711 C CA . TYR A 1 594 ? 22.018 -15.830 -33.924 1.00 81.69 594 TYR A CA 1
ATOM 4712 C C . TYR A 1 594 ? 20.689 -16.275 -34.563 1.00 81.69 594 TYR A C 1
ATOM 4714 O O . TYR A 1 594 ? 19.934 -15.437 -35.072 1.00 81.69 594 TYR A O 1
ATOM 4722 N N . PRO A 1 595 ? 20.368 -17.581 -34.549 1.00 76.12 595 PRO A N 1
ATOM 4723 C CA . PRO A 1 595 ? 19.170 -18.099 -35.203 1.00 76.12 595 PRO A CA 1
ATOM 4724 C C . PRO A 1 595 ? 17.889 -17.415 -34.703 1.00 76.12 595 PRO A C 1
ATOM 4726 O O . PRO A 1 595 ? 17.644 -17.331 -33.500 1.00 76.12 595 PRO A O 1
ATOM 4729 N N . GLY A 1 596 ? 17.065 -16.919 -35.630 1.00 71.38 596 GLY A N 1
ATOM 4730 C CA . GLY A 1 596 ? 15.771 -16.294 -35.324 1.00 71.38 596 GLY A CA 1
ATOM 4731 C C . GLY A 1 596 ? 15.835 -14.872 -34.750 1.00 71.38 596 GLY A C 1
ATOM 4732 O O . GLY A 1 596 ? 14.782 -14.281 -34.503 1.00 71.38 596 GLY A O 1
ATOM 4733 N N . LYS A 1 597 ? 17.029 -14.292 -34.563 1.00 74.75 597 LYS A N 1
ATOM 4734 C CA . LYS A 1 597 ? 17.191 -12.902 -34.109 1.00 74.75 597 LYS A CA 1
ATOM 4735 C C . LYS A 1 597 ? 17.292 -11.938 -35.293 1.00 74.75 597 LYS A C 1
ATOM 4737 O O . LYS A 1 597 ? 17.843 -12.271 -36.338 1.00 74.75 597 LYS A O 1
ATOM 4742 N N . LYS A 1 598 ? 16.803 -10.706 -35.114 1.00 80.31 598 LYS A N 1
ATOM 4743 C CA . LYS A 1 598 ? 16.906 -9.626 -36.111 1.00 80.31 598 LYS A CA 1
ATOM 4744 C C . LYS A 1 598 ? 17.982 -8.620 -35.721 1.00 80.31 598 LYS A C 1
ATOM 4746 O O . LYS A 1 598 ? 17.989 -8.147 -34.588 1.00 80.31 598 LYS A O 1
ATOM 4751 N N . LEU A 1 599 ? 18.842 -8.257 -36.669 1.00 74.88 599 LEU A N 1
ATOM 4752 C CA . LEU A 1 599 ? 19.779 -7.153 -36.507 1.00 74.88 599 LEU A CA 1
ATOM 4753 C C . LEU A 1 599 ? 19.025 -5.817 -36.502 1.00 74.88 599 LEU A C 1
ATOM 4755 O O . LEU A 1 599 ? 18.204 -5.571 -37.393 1.00 74.88 599 LEU A O 1
ATOM 4759 N N . PRO A 1 600 ? 19.332 -4.910 -35.563 1.00 74.38 600 PRO A N 1
ATOM 4760 C CA . PRO A 1 600 ? 18.832 -3.546 -35.630 1.00 74.38 600 PRO A CA 1
ATOM 4761 C C . PRO A 1 600 ? 19.477 -2.792 -36.813 1.00 74.38 600 PRO A C 1
ATOM 4763 O O . PRO A 1 600 ? 20.610 -3.071 -37.216 1.00 74.38 600 PRO A O 1
ATOM 4766 N N . MET A 1 601 ? 18.755 -1.829 -37.405 1.00 67.00 601 MET A N 1
ATOM 4767 C CA . MET A 1 601 ? 19.159 -1.178 -38.672 1.00 67.00 601 MET A CA 1
ATOM 4768 C C . MET A 1 601 ? 20.525 -0.465 -38.614 1.00 67.00 601 MET A C 1
ATOM 4770 O O . MET A 1 601 ? 21.239 -0.385 -39.619 1.00 67.00 601 MET A O 1
ATOM 4774 N N . ASN A 1 602 ? 20.910 0.042 -37.443 1.00 69.56 602 ASN A N 1
ATOM 4775 C CA . ASN A 1 602 ? 22.221 0.649 -37.201 1.00 69.56 602 ASN A CA 1
ATOM 4776 C C . ASN A 1 602 ? 23.361 -0.383 -37.296 1.00 69.56 602 ASN A C 1
ATOM 4778 O O . ASN A 1 602 ? 24.384 -0.101 -37.918 1.00 69.56 602 ASN A O 1
ATOM 4782 N N . ALA A 1 603 ? 23.168 -1.594 -36.765 1.00 72.56 603 ALA A N 1
ATOM 4783 C CA . ALA A 1 603 ? 24.153 -2.672 -36.838 1.00 72.56 603 ALA A CA 1
ATOM 4784 C C . ALA A 1 603 ? 24.313 -3.212 -38.271 1.00 72.56 603 ALA A C 1
ATOM 4786 O O . ALA A 1 603 ? 25.436 -3.455 -38.712 1.00 72.56 603 ALA A O 1
ATOM 4787 N N . ILE A 1 604 ? 23.219 -3.307 -39.042 1.00 78.94 604 ILE A N 1
ATOM 4788 C CA . ILE A 1 604 ? 23.273 -3.664 -40.476 1.00 78.94 604 ILE A CA 1
ATOM 4789 C C . ILE A 1 604 ? 24.186 -2.698 -41.239 1.00 78.94 604 ILE A C 1
ATOM 4791 O O . ILE A 1 604 ? 25.003 -3.119 -42.059 1.00 78.94 604 ILE A O 1
ATOM 4795 N N . SER A 1 605 ? 24.074 -1.400 -40.949 1.00 79.00 605 SER A N 1
ATOM 4796 C CA . SER A 1 605 ? 24.899 -0.379 -41.598 1.00 79.00 605 SER A CA 1
ATOM 4797 C C . SER A 1 605 ? 26.379 -0.512 -41.227 1.00 79.00 605 SER A C 1
ATOM 4799 O O . SER A 1 605 ? 27.220 -0.486 -42.121 1.00 79.00 605 SER A O 1
ATOM 4801 N N . ALA A 1 606 ? 26.698 -0.786 -39.959 1.00 81.44 606 ALA A N 1
ATOM 4802 C CA . ALA A 1 606 ? 28.075 -1.017 -39.520 1.00 81.44 606 ALA A CA 1
ATOM 4803 C C . ALA A 1 606 ? 28.715 -2.259 -40.173 1.00 81.44 606 ALA A C 1
ATOM 4805 O O . ALA A 1 606 ? 29.861 -2.203 -40.618 1.00 81.44 606 ALA A O 1
ATOM 4806 N N . PHE A 1 607 ? 27.978 -3.369 -40.300 1.00 85.19 607 PHE A N 1
ATOM 4807 C CA . PHE A 1 607 ? 28.473 -4.558 -41.006 1.00 85.19 607 PHE A CA 1
ATOM 4808 C C . PHE A 1 607 ? 28.656 -4.314 -42.506 1.00 85.19 607 PHE A C 1
ATOM 4810 O O . PHE A 1 607 ? 29.602 -4.832 -43.104 1.00 85.19 607 PHE A O 1
ATOM 4817 N N . ARG A 1 608 ? 27.790 -3.498 -43.119 1.00 89.19 608 ARG A N 1
ATOM 4818 C CA . ARG A 1 608 ? 27.953 -3.079 -44.516 1.00 89.19 608 ARG A CA 1
ATOM 4819 C C . ARG A 1 608 ? 29.244 -2.284 -44.696 1.00 89.19 608 ARG A C 1
ATOM 4821 O O . ARG A 1 608 ? 30.008 -2.573 -45.614 1.00 89.19 608 ARG A O 1
ATOM 4828 N N . ASP A 1 609 ? 29.511 -1.341 -43.800 1.00 87.12 609 ASP A N 1
ATOM 4829 C CA . ASP A 1 609 ? 30.728 -0.529 -43.826 1.00 87.12 609 ASP A CA 1
ATOM 4830 C C . ASP A 1 609 ? 31.979 -1.387 -43.603 1.00 87.12 609 ASP A C 1
ATOM 4832 O O . ASP A 1 609 ? 32.944 -1.269 -44.358 1.00 87.12 609 ASP A O 1
ATOM 4836 N N . LEU A 1 610 ? 31.930 -2.333 -42.657 1.00 85.56 610 LEU A N 1
ATOM 4837 C CA . LEU A 1 610 ? 33.004 -3.297 -42.398 1.00 85.56 610 LEU A CA 1
ATOM 4838 C C . LEU A 1 610 ? 33.314 -4.171 -43.626 1.00 85.56 610 LEU A C 1
ATOM 4840 O O . LEU A 1 610 ? 34.478 -4.416 -43.949 1.00 85.56 610 LEU A O 1
ATOM 4844 N N . GLY A 1 611 ? 32.280 -4.625 -44.337 1.00 84.75 611 GLY A N 1
ATOM 4845 C CA . GLY A 1 611 ? 32.430 -5.388 -45.576 1.00 84.75 611 GLY A CA 1
ATOM 4846 C C . GLY A 1 611 ? 32.949 -4.555 -46.756 1.00 84.75 611 GLY A C 1
ATOM 4847 O O . GLY A 1 611 ? 33.558 -5.108 -47.670 1.00 84.75 611 GLY A O 1
ATOM 4848 N N . ASN A 1 612 ? 32.759 -3.235 -46.737 1.00 85.88 612 ASN A N 1
ATOM 4849 C CA . ASN A 1 612 ? 33.219 -2.329 -47.793 1.00 85.88 612 ASN A CA 1
ATOM 4850 C C . ASN A 1 612 ? 34.700 -1.929 -47.668 1.00 85.88 612 ASN A C 1
ATOM 4852 O O . ASN A 1 612 ? 35.242 -1.354 -48.612 1.00 85.88 612 ASN A O 1
ATOM 4856 N N . VAL A 1 613 ? 35.366 -2.242 -46.549 1.00 82.38 613 VAL A N 1
ATOM 4857 C CA . VAL A 1 613 ? 36.787 -1.909 -46.325 1.00 82.38 613 VAL A CA 1
ATOM 4858 C C . VAL A 1 613 ? 37.709 -2.607 -47.334 1.00 82.38 613 VAL A C 1
ATOM 4860 O O . VAL A 1 613 ? 38.644 -1.994 -47.843 1.00 82.38 613 VAL A O 1
ATOM 4863 N N . ASP A 1 614 ? 37.437 -3.875 -47.655 1.00 81.94 614 ASP A N 1
ATOM 4864 C CA . ASP A 1 614 ? 38.152 -4.637 -48.684 1.00 81.94 614 ASP A CA 1
ATOM 4865 C C . ASP A 1 614 ? 37.161 -5.521 -49.448 1.00 81.94 614 ASP A C 1
ATOM 4867 O O . ASP A 1 614 ? 36.669 -6.530 -48.939 1.00 81.94 614 ASP A O 1
ATOM 4871 N N . ALA A 1 615 ? 36.893 -5.159 -50.704 1.00 72.69 615 ALA A N 1
ATOM 4872 C CA . ALA A 1 615 ? 35.937 -5.861 -51.555 1.00 72.69 615 ALA A CA 1
ATOM 4873 C C . ALA A 1 615 ? 36.288 -7.346 -51.774 1.00 72.69 615 ALA A C 1
ATOM 4875 O O . ALA A 1 615 ? 35.378 -8.158 -51.961 1.00 72.69 615 ALA A O 1
ATOM 4876 N N . ASN A 1 616 ? 37.573 -7.718 -51.702 1.00 75.88 616 ASN A N 1
ATOM 4877 C CA . ASN A 1 616 ? 38.033 -9.103 -51.850 1.00 75.88 616 ASN A CA 1
ATOM 4878 C C . ASN A 1 616 ? 37.891 -9.915 -50.554 1.00 75.88 616 ASN A C 1
ATOM 4880 O O . ASN A 1 616 ? 38.009 -11.139 -50.577 1.00 75.88 616 ASN A O 1
ATOM 4884 N N . LYS A 1 617 ? 37.626 -9.251 -49.423 1.00 84.56 617 LYS A N 1
ATOM 4885 C CA . LYS A 1 617 ? 37.461 -9.869 -48.099 1.00 84.56 617 LYS A CA 1
ATOM 4886 C C . LYS A 1 617 ? 36.134 -9.515 -47.430 1.00 84.56 617 LYS A C 1
ATOM 4888 O O . LYS A 1 617 ? 35.948 -9.840 -46.264 1.00 84.56 617 LYS A O 1
ATOM 4893 N N . LYS A 1 618 ? 35.184 -8.923 -48.159 1.00 89.62 618 LYS A N 1
ATOM 4894 C CA . LYS A 1 618 ? 33.924 -8.390 -47.614 1.00 89.62 618 LYS A CA 1
ATOM 4895 C C . LYS A 1 618 ? 33.201 -9.337 -46.647 1.00 89.62 618 LYS A C 1
ATOM 4897 O O . LYS A 1 618 ? 32.867 -8.952 -45.531 1.00 89.62 618 LYS A O 1
ATOM 4902 N N . TRP A 1 619 ? 33.025 -10.600 -47.039 1.00 93.31 619 TRP A N 1
ATOM 4903 C CA . TRP A 1 619 ? 32.365 -11.607 -46.205 1.00 93.31 619 TRP A CA 1
ATOM 4904 C C . TRP A 1 619 ? 33.272 -12.161 -45.110 1.00 93.31 619 TRP A C 1
ATOM 4906 O O . TRP A 1 619 ? 32.770 -12.521 -44.052 1.00 93.31 619 TRP A O 1
ATOM 4916 N N . LYS A 1 620 ? 34.595 -12.168 -45.315 1.00 94.00 620 LYS A N 1
ATOM 4917 C CA . LYS A 1 620 ? 35.553 -12.512 -44.260 1.00 94.00 620 LYS A CA 1
ATOM 4918 C C . LYS A 1 620 ? 35.482 -11.496 -43.123 1.00 94.00 620 LYS A C 1
ATOM 4920 O O . LYS A 1 620 ? 35.380 -11.896 -41.975 1.00 94.00 620 LYS A O 1
ATOM 4925 N N . SER A 1 621 ? 35.447 -10.199 -43.427 1.00 90.25 621 SER A N 1
ATOM 4926 C CA . SER A 1 621 ? 35.345 -9.143 -42.410 1.00 90.25 621 SER A CA 1
ATOM 4927 C C . SER A 1 621 ? 34.043 -9.233 -41.610 1.00 90.25 621 SER A C 1
ATOM 4929 O O . SER A 1 621 ? 34.072 -9.174 -40.383 1.00 90.25 621 SER A O 1
ATOM 4931 N N . ILE A 1 622 ? 32.908 -9.443 -42.289 1.00 92.50 622 ILE A N 1
ATOM 4932 C CA . ILE A 1 622 ? 31.598 -9.590 -41.634 1.00 92.50 622 ILE A CA 1
ATOM 4933 C C . ILE A 1 622 ? 31.560 -10.844 -40.756 1.00 92.50 622 ILE A C 1
ATOM 4935 O O . ILE A 1 622 ? 31.211 -10.753 -39.582 1.00 92.50 622 ILE A O 1
ATOM 4939 N N . LEU A 1 623 ? 31.959 -12.004 -41.290 1.00 93.94 623 LEU A N 1
ATOM 4940 C CA . LEU A 1 623 ? 31.969 -13.251 -40.523 1.00 93.94 623 LEU A CA 1
ATOM 4941 C C . LEU A 1 623 ? 32.956 -13.193 -39.356 1.00 93.94 623 LEU A C 1
ATOM 4943 O O . LEU A 1 623 ? 32.644 -13.733 -38.302 1.00 93.94 623 LEU A O 1
ATOM 4947 N N . THR A 1 624 ? 34.113 -12.534 -39.499 1.00 92.75 624 THR A N 1
ATOM 4948 C CA . THR A 1 624 ? 35.046 -12.337 -38.379 1.00 92.75 624 THR A CA 1
ATOM 4949 C C . THR A 1 624 ? 34.388 -11.509 -37.282 1.00 92.75 624 THR A C 1
ATOM 4951 O O . THR A 1 624 ? 34.394 -11.951 -36.140 1.00 92.75 624 THR A O 1
ATOM 4954 N N . GLY A 1 625 ? 33.751 -10.380 -37.617 1.00 87.88 625 GLY A N 1
ATOM 4955 C CA . GLY A 1 625 ? 33.041 -9.549 -36.637 1.00 87.88 625 GLY A CA 1
ATOM 4956 C C . GLY A 1 625 ? 31.913 -10.291 -35.910 1.00 87.88 625 GLY A C 1
ATOM 4957 O O . GLY A 1 625 ? 31.764 -10.151 -34.701 1.00 87.88 625 GLY A O 1
ATOM 4958 N N . LEU A 1 626 ? 31.157 -11.126 -36.627 1.00 90.50 626 LEU A N 1
ATOM 4959 C CA . LEU A 1 626 ? 30.107 -11.960 -36.033 1.00 90.50 626 LEU A CA 1
ATOM 4960 C C . LEU A 1 626 ? 30.682 -13.079 -35.153 1.00 90.50 626 LEU A C 1
ATOM 4962 O O . LEU A 1 626 ? 30.210 -13.291 -34.039 1.00 90.50 626 LEU A O 1
ATOM 4966 N N . CYS A 1 627 ? 31.728 -13.757 -35.628 1.00 91.12 627 CYS A N 1
ATOM 4967 C CA . CYS A 1 627 ? 32.361 -14.874 -34.934 1.00 91.12 627 CYS A CA 1
ATOM 4968 C C . CYS A 1 627 ? 33.021 -14.440 -33.625 1.00 91.12 627 CYS A C 1
ATOM 4970 O O . CYS A 1 627 ? 32.895 -15.144 -32.635 1.00 91.12 627 CYS A O 1
ATOM 4972 N N . VAL A 1 628 ? 33.666 -13.273 -33.575 1.00 87.94 628 VAL A N 1
ATOM 4973 C CA . VAL A 1 628 ? 34.303 -12.782 -32.339 1.00 87.94 628 VAL A CA 1
ATOM 4974 C C . VAL A 1 628 ? 33.327 -12.112 -31.369 1.00 87.94 628 VAL A C 1
ATOM 4976 O O . VAL A 1 628 ? 33.760 -11.645 -30.322 1.00 87.94 628 VAL A O 1
ATOM 4979 N N . SER A 1 629 ? 32.030 -12.029 -31.681 1.00 82.19 629 SER A N 1
ATOM 4980 C CA . SER A 1 629 ? 31.060 -11.461 -30.740 1.00 82.19 629 SER A CA 1
ATOM 4981 C C . SER A 1 629 ? 30.808 -12.425 -29.572 1.00 82.19 629 SER A C 1
ATOM 4983 O O . SER A 1 629 ? 30.440 -13.574 -29.815 1.00 82.19 629 SER A O 1
ATOM 4985 N N . PRO A 1 630 ? 30.946 -11.989 -28.306 1.00 67.94 630 PRO A N 1
ATOM 4986 C CA . PRO A 1 630 ? 30.740 -12.860 -27.152 1.00 67.94 630 PRO A CA 1
ATOM 4987 C C . PRO A 1 630 ? 29.272 -13.275 -26.965 1.00 67.94 630 PRO A C 1
ATOM 4989 O O . PRO A 1 630 ? 29.002 -14.243 -26.266 1.00 67.94 630 PRO A O 1
ATOM 4992 N N . GLU A 1 631 ? 28.317 -12.580 -27.586 1.00 69.31 631 GLU A N 1
ATOM 4993 C CA . GLU A 1 631 ? 26.881 -12.739 -27.317 1.00 69.31 631 GLU A CA 1
ATOM 4994 C C . GLU A 1 631 ? 26.321 -14.105 -27.744 1.00 69.31 631 GLU A C 1
ATOM 4996 O O . GLU A 1 631 ? 25.422 -14.623 -27.086 1.00 69.31 631 GLU A O 1
ATOM 5001 N N . TRP A 1 632 ? 26.840 -14.723 -28.815 1.00 77.00 632 TRP A N 1
ATOM 5002 C CA . TRP A 1 632 ? 26.451 -16.094 -29.194 1.00 77.00 632 TRP A CA 1
ATOM 5003 C C . TRP A 1 632 ? 27.156 -17.163 -28.344 1.00 77.00 632 TRP A C 1
ATOM 5005 O O . TRP A 1 632 ? 26.786 -18.335 -28.382 1.00 77.00 632 TRP A O 1
ATOM 5015 N N . MET A 1 633 ? 28.167 -16.761 -27.566 1.00 70.19 633 MET A N 1
ATOM 5016 C CA . MET A 1 633 ? 28.980 -17.620 -26.704 1.00 70.19 633 MET A CA 1
ATOM 5017 C C . MET A 1 633 ? 28.503 -17.609 -25.244 1.00 70.19 633 MET A C 1
ATOM 5019 O O . MET A 1 633 ? 29.240 -18.048 -24.366 1.00 70.19 633 MET A O 1
ATOM 5023 N N . ILE A 1 634 ? 27.319 -17.081 -24.944 1.00 61.81 634 ILE A N 1
ATOM 5024 C CA . ILE A 1 634 ? 26.737 -17.099 -23.597 1.00 61.81 634 ILE A CA 1
ATOM 5025 C C . ILE A 1 634 ? 25.576 -18.099 -23.629 1.00 61.81 634 ILE A C 1
ATOM 5027 O O . ILE A 1 634 ? 24.624 -17.897 -24.383 1.00 61.81 634 ILE A O 1
ATOM 5031 N N . LEU A 1 635 ? 25.708 -19.202 -22.875 1.00 49.91 635 LEU A N 1
ATOM 5032 C CA . LEU A 1 635 ? 24.700 -20.264 -22.738 1.00 49.91 635 LEU A CA 1
ATOM 5033 C C . LEU A 1 635 ? 23.873 -20.103 -21.465 1.00 49.91 635 LEU A C 1
ATOM 5035 O O . LEU A 1 635 ? 24.489 -19.852 -20.399 1.00 49.91 635 LEU A O 1
#

Secondary structure (DSSP, 8-state):
--------------------------------------S---SHHHHHHHHHHHHIIIIITT-TTTSTTGGG--SHHHHHTSTT--TT-GGG-HHHHTBTTTSTTS--BSSSSPPPPHHHHHHHHHHHHHHHHTT-EEEEES-SEEEEEGGG-EEEEEEEESS--SS-EEEEEEES---S--SEEES-SEEEE-TT--EEEEEEEE---SS----EEEEEEEEE-TTEEE-S--EEEEEEE---SSS--HHHHHHHHHHHHIIIIITT-TTSTTHHHHH--SHHHHHHH-SS--TT-TTT-HHHHTBGGGTS-BSTTSPPPPHHHHHHHHHHHHTPPP--S-EEEES-SEEEEEGGG-EEEEEEEESS--SS-EEEEEEE-TT--S-TTTEEES-SEEEEBTTB-EEEEEEEEP--S-----EEEEEEEEESSSS-EE-TT-EEEEEEE--------S--SS--------HHHHHHHHHHHH-GGGHHHIIIIIIT-HHHH--PPPTT---B-TTSSBS--TTTTS--SS---------S-S-HHHHHHHHHHHHHHHHHH-HHHHHHHHHTTT--TT----HHHHHHHHHTTSTTPPPPHHHHHHHHHHHHS-TTTHHHHHHHHHHT-GGGG--